Protein AF-A0A839IL91-F1 (afdb_monomer_lite)

InterPro domains:
  IPR001818 Peptidase M10, metallopeptidase [PF00413] (213-307)
  IPR006026 Peptidase, metallopeptidase [SM00235] (176-337)
  IPR011049 Serralysin-like metalloprotease, C-terminal [G3DSA:2.150.10.10] (444-531)
  IPR011049 Serralysin-like metalloprotease, C-terminal [SSF51120] (369-540)
  IPR024079 Metallopeptidase, catalytic domain superfamily [G3DSA:3.40.390.10] (124-367)

Foldseek 3Di:
DDEEEDEDAADEDEDEAHAYEYEDDPVRHAQLGEYEYDYPHDAYEYEYAAQWKFAKKKAELQKIWTQTPSRYIYIYGRQQSYWYFFAFDVVVPGGGDIDGSQRCQCQAFVDGHDPGDMDMTWMWGTHNNRHIDTDGPPPPPPPCPVPQVVLQQVLFDDDFFFDDAFAPPPQFQWFQVFADDDQEFEEEWDQDDDPLCPVVPFAAWHGFAPLCVVLLVVQQVLLVLWFSHHYHYDHDDTQEYETETADDDPDQWAAADRDPDRHLYIYGHNVDRDNVCCPQLHPSSLVSSLRNLRSRRTAAQPDDDTHDDPVQQEQQAFSSHPHYQQQWDWDWDDDPPDIDIDIDGRNHFRYGHQSSSSNSCNRGNTDLPNQSEEEEAEDEPPPGQADEDDHRGYAYEDEAAAAPEEWEEEQDAPDFIFGNFAALVRVLVVVCVVVVPDDVVVSVVSSVVSVVCVVVSNHDRRGRRYHYHHRDGHAEYEHYQEQYEYEHAAHEHEYHDAHHAYEYEDEHTREYEYEPHDDAYEYEYAAAPVQWDWDQDPVRWIWIDGDGHIYIYHNHQWYHYPVDIDGRD

Radius of gyration: 38.66 Å; chains: 1; bounding box: 65×59×124 Å

Secondary structure (DSSP, 8-state):
----EEE--SEEE---SS--EEEE-TTTSPTT-EEEE---SSS-EEEE-TT-EEEEEEEETTEEEEEETTS-EEEEESTTT-EEEES-BTTTTB--EEE-HHHHHHHHHS-PPPSSSEEEE-EEEE-TTS-EEEEPPP-SS---TTTHHHHHHTT-----S--S---TTSSSS-B-S---SSSEEEEEE-SS--GGGGGT---S-BPPPHHHHHHHHHHHHHHHHHBS-EEEE-SS--SEEEEEE---TT--EEE--S-STTTT-EEEETT--STTTTSTTSHHHHHHHHHHHHHTTBPPTTSSSS---TTT-STTT-TT-S--SS-EEEEEEEETTEEEEEEEE----SS--HHHHHHHHHHH-B-TTTT-S--EE---TTS-S-EEE---SS--EEE-TT--SEEEEE-STT-EEEEEE--HHHHHHHHHHHTT---HHHHHHHHHHHHHHHTTT-B--STT-EEE-TT----EEE--SS--EEE--SSPPEEE--EES-EEE--S-SEEEEE--EE--EEE-SS-GGGEEEEE-TTS-EEEEESS-EEEEES--EEE-SS-EEE--

pLDDT: mean 92.35, std 8.75, range [37.56, 98.88]

Sequence (569 aa):
MSNETYIVQRGIAGRGDGNDVYVLSAHLIDSNASIMITDTLGSNSIQLIGGLSITSSKIASNTLLLELSNGASVTVLDAESMNYIIGGDPVIGLHGVDKTFSTFTNDILGQTVPVSGLVNGGAAEINSNGTAVVTPPEDTDSHESSDFLVQAQAKSNTNSGTGTVPVTGDSPALESGDYWSGSTITYSYNTTEPADYASQNLSGFIAFPDAAKTPVVEAFNDIETFTALTFNPVSVDGDIEFNAVEQSGSTDGFAFYPGSGIGGDVFLNNDYTTTEQYAAGGSPYFTLIHEVGHAMGLKHSFEDGATLPADEENTSHSVMSYTNVYDSSIEFTLVGNSINSQQVRDHNTTGYSLYDVMALQAAYGVNSTHNNTDTTYTVKFGTTVQEVLWDAGGTDLIDASQATGVCTVDLREQTFSSIDVKDAATQAAEKITEMGITSQTFIDFINQQYTNIDNQNELYTGEMNLAISKGVIIENVTTGSGNDRVQDNSVDNTINTGAGNDTILLTEGGFDTVDGGTGTDTVQLNIASSAAQVEKQNDGSYVVLADNFAAQLTGVENLQFTDTTTTLV

Structure (mmCIF, N/CA/C/O backbone):
data_AF-A0A839IL91-F1
#
_entry.id   AF-A0A839IL91-F1
#
loop_
_atom_site.group_PDB
_atom_site.id
_atom_site.type_symbol
_atom_site.label_atom_id
_atom_site.label_alt_id
_atom_site.label_comp_id
_atom_site.label_asym_id
_atom_site.label_entity_id
_atom_site.label_seq_id
_atom_site.pdbx_PDB_ins_code
_atom_site.Cartn_x
_atom_site.Cartn_y
_atom_site.Cartn_z
_atom_site.occupancy
_atom_site.B_iso_or_equiv
_atom_site.auth_seq_id
_atom_site.auth_comp_id
_atom_site.auth_asym_id
_atom_site.auth_atom_id
_atom_site.pdbx_PDB_model_num
ATOM 1 N N . MET A 1 1 ? -31.544 9.179 79.254 1.00 58.81 1 MET A N 1
ATOM 2 C CA . MET A 1 1 ? -31.312 8.221 78.164 1.00 58.81 1 MET A CA 1
ATOM 3 C C . MET A 1 1 ? -30.509 7.096 78.772 1.00 58.81 1 MET A C 1
ATOM 5 O O . MET A 1 1 ? -29.484 7.376 79.389 1.00 58.81 1 MET A O 1
ATOM 9 N N . SER A 1 2 ? -31.073 5.897 78.802 1.00 78.44 2 SER A N 1
ATOM 10 C CA . SER A 1 2 ? -30.412 4.708 79.336 1.00 78.44 2 SER A CA 1
ATOM 11 C C . SER A 1 2 ? -29.833 3.953 78.158 1.00 78.44 2 SER A C 1
ATOM 13 O O . SER A 1 2 ? -30.591 3.608 77.268 1.00 78.44 2 SER A O 1
ATOM 15 N N . ASN A 1 3 ? -28.525 3.714 78.163 1.00 87.38 3 ASN A N 1
ATOM 16 C CA . ASN A 1 3 ? -27.906 2.813 77.199 1.00 87.38 3 ASN A CA 1
ATOM 17 C C . ASN A 1 3 ? -28.288 1.380 77.572 1.00 87.38 3 ASN A C 1
ATOM 19 O O . ASN A 1 3 ? -28.121 0.982 78.732 1.00 87.38 3 ASN A O 1
ATOM 23 N N . GLU A 1 4 ? -28.778 0.617 76.610 1.00 87.81 4 GLU A N 1
ATOM 24 C CA . GLU A 1 4 ? -29.255 -0.744 76.794 1.00 87.81 4 GLU A CA 1
ATOM 25 C C . GLU A 1 4 ? -28.453 -1.730 75.937 1.00 87.81 4 GLU A C 1
ATOM 27 O O . GLU A 1 4 ? -28.099 -1.476 74.789 1.00 87.81 4 GLU A O 1
ATOM 32 N N . THR A 1 5 ? -28.178 -2.909 76.493 1.00 89.69 5 THR A N 1
ATOM 33 C CA . THR A 1 5 ? -27.700 -4.057 75.716 1.00 89.69 5 THR A CA 1
ATOM 34 C C . THR A 1 5 ? -28.860 -5.021 75.555 1.00 89.69 5 THR A C 1
ATOM 36 O O . THR A 1 5 ? -29.368 -5.566 76.538 1.00 89.69 5 THR A O 1
ATOM 39 N N . TYR A 1 6 ? -29.292 -5.230 74.317 1.00 91.75 6 TYR A N 1
ATOM 40 C CA . TYR A 1 6 ? -30.430 -6.069 73.992 1.00 91.75 6 TYR A CA 1
ATOM 41 C C . TYR A 1 6 ? -29.996 -7.315 73.224 1.00 91.75 6 TYR A C 1
ATOM 43 O O . TYR A 1 6 ? -29.457 -7.240 72.124 1.00 91.75 6 TYR A O 1
ATOM 51 N N . ILE A 1 7 ? -30.269 -8.482 73.805 1.00 91.69 7 ILE A N 1
ATOM 52 C CA . ILE A 1 7 ? -30.075 -9.772 73.142 1.00 91.69 7 ILE A CA 1
ATOM 53 C C . ILE A 1 7 ? -31.253 -10.003 72.198 1.00 91.69 7 ILE A C 1
ATOM 55 O O . ILE A 1 7 ? -32.396 -10.142 72.642 1.00 91.69 7 ILE A O 1
ATOM 59 N N . VAL A 1 8 ? -30.972 -10.051 70.900 1.00 93.31 8 VAL A N 1
ATOM 60 C CA . VAL A 1 8 ? -31.997 -10.186 69.866 1.00 93.31 8 VAL A CA 1
ATOM 61 C C . VAL A 1 8 ? -32.328 -11.661 69.653 1.00 93.31 8 VAL A C 1
ATOM 63 O O . VAL A 1 8 ? -31.434 -12.486 69.478 1.00 93.31 8 VAL A O 1
ATOM 66 N N . GLN A 1 9 ? -33.622 -11.991 69.660 1.00 90.88 9 GLN A N 1
ATOM 67 C CA . GLN A 1 9 ? -34.099 -13.370 69.473 1.00 90.88 9 GLN A CA 1
ATOM 68 C C . GLN A 1 9 ? -35.023 -13.518 68.256 1.00 90.88 9 GLN A C 1
ATOM 70 O O . GLN A 1 9 ? -34.870 -14.460 67.483 1.00 90.88 9 GLN A O 1
ATOM 75 N N . ARG A 1 10 ? -35.976 -12.584 68.085 1.00 90.44 10 ARG A N 1
ATOM 76 C CA . ARG A 1 10 ? -36.969 -12.537 66.994 1.00 90.44 10 ARG A CA 1
ATOM 77 C C . ARG A 1 10 ? -37.686 -11.178 66.945 1.00 90.44 10 ARG A C 1
ATOM 79 O O . ARG A 1 10 ? -37.731 -10.485 67.960 1.00 90.44 10 ARG A O 1
ATOM 86 N N . GLY A 1 11 ? -38.350 -10.860 65.832 1.00 90.19 11 GLY A N 1
ATOM 87 C CA . GLY A 1 11 ? -39.275 -9.724 65.724 1.00 90.19 11 GLY A CA 1
ATOM 88 C C . GLY A 1 11 ? -38.593 -8.361 65.568 1.00 90.19 11 GLY A C 1
ATOM 89 O O . GLY A 1 11 ? -37.453 -8.269 65.124 1.00 90.19 11 GLY A O 1
ATOM 90 N N . ILE A 1 12 ? -39.309 -7.287 65.902 1.00 88.88 12 ILE A N 1
ATOM 91 C CA . ILE A 1 12 ? -38.797 -5.916 65.772 1.00 88.88 12 ILE A CA 1
ATOM 92 C C . ILE A 1 12 ? -38.015 -5.536 67.035 1.00 88.88 12 ILE A C 1
ATOM 94 O O . ILE A 1 12 ? -38.536 -5.664 68.145 1.00 88.88 12 ILE A O 1
ATOM 98 N N . ALA A 1 13 ? -36.789 -5.049 66.863 1.00 85.75 13 ALA A N 1
ATOM 99 C CA . ALA A 1 13 ? -35.908 -4.583 67.924 1.00 85.75 13 ALA A CA 1
ATOM 100 C C . ALA A 1 13 ? -35.617 -3.081 67.750 1.00 85.75 13 ALA A C 1
ATOM 102 O O . ALA A 1 13 ? -35.048 -2.654 66.748 1.00 85.75 13 ALA A O 1
ATOM 103 N N . GLY A 1 14 ? -36.019 -2.289 68.743 1.00 85.69 14 GLY A N 1
ATOM 104 C CA . GLY A 1 14 ? -35.749 -0.854 68.839 1.00 85.69 14 GLY A CA 1
ATOM 105 C C . GLY A 1 14 ? -35.933 -0.393 70.284 1.00 85.69 14 GLY A C 1
ATOM 106 O O . GLY A 1 14 ? -36.920 -0.781 70.921 1.00 85.69 14 GLY A O 1
ATOM 107 N N . ARG A 1 15 ? -34.979 0.368 70.821 1.00 86.31 15 ARG A N 1
ATOM 108 C CA . ARG A 1 15 ? -34.931 0.836 72.216 1.00 86.31 15 ARG A CA 1
ATOM 109 C C . ARG A 1 15 ? -35.041 2.357 72.337 1.00 86.31 15 ARG A C 1
ATOM 111 O O . ARG A 1 15 ? -35.474 2.834 73.386 1.00 86.31 15 ARG A O 1
ATOM 118 N N . GLY A 1 16 ? -34.911 3.079 71.226 1.00 81.75 16 GLY A N 1
ATOM 119 C CA . GLY A 1 16 ? -35.271 4.489 71.124 1.00 81.75 16 GLY A CA 1
ATOM 120 C C . GLY A 1 16 ? -34.119 5.384 71.567 1.00 81.75 16 GLY A C 1
ATOM 121 O O . GLY A 1 16 ? -33.003 5.220 71.109 1.00 81.75 16 GLY A O 1
ATOM 122 N N . ASP A 1 17 ? -34.375 6.377 72.423 1.00 80.44 17 ASP A N 1
ATOM 123 C CA . ASP A 1 17 ? -33.330 7.323 72.838 1.00 80.44 17 ASP A CA 1
ATOM 124 C C . ASP A 1 17 ? -32.248 6.653 73.720 1.00 80.44 17 ASP A C 1
ATOM 126 O O . ASP A 1 17 ? -32.442 6.468 74.929 1.00 80.44 17 ASP A O 1
ATOM 130 N N . GLY A 1 18 ? -31.063 6.406 73.167 1.00 85.75 18 GLY A N 1
ATOM 131 C CA . GLY A 1 18 ? -29.935 5.798 73.878 1.00 85.75 18 GLY A CA 1
ATOM 132 C C . GLY A 1 18 ? -28.777 5.474 72.938 1.00 85.75 18 GLY A C 1
ATOM 133 O O . GLY A 1 18 ? -28.883 5.674 71.738 1.00 85.75 18 GLY A O 1
ATOM 134 N N . ASN A 1 19 ? -27.641 5.024 73.478 1.00 91.12 19 ASN A N 1
ATOM 135 C CA . ASN A 1 19 ? -26.618 4.355 72.668 1.00 91.12 19 ASN A CA 1
ATOM 136 C C . ASN A 1 19 ? -26.707 2.862 72.970 1.00 91.12 19 ASN A C 1
ATOM 138 O O . ASN A 1 19 ? -26.134 2.397 73.962 1.00 91.12 19 ASN A O 1
ATOM 142 N N . ASP A 1 20 ? -27.457 2.145 72.145 1.00 93.69 20 ASP A N 1
ATOM 143 C CA . ASP A 1 20 ? -27.873 0.778 72.422 1.00 93.69 20 ASP A CA 1
ATOM 144 C C . ASP A 1 20 ? -27.053 -0.248 71.634 1.00 93.69 20 ASP A C 1
ATOM 146 O O . ASP A 1 20 ? -26.555 0.019 70.540 1.00 93.69 20 ASP A O 1
ATOM 150 N N . VAL A 1 21 ? -26.896 -1.447 72.203 1.00 93.69 21 VAL A N 1
ATOM 151 C CA . VAL A 1 21 ? -26.153 -2.560 71.592 1.00 93.69 21 VAL A CA 1
ATOM 152 C C . VAL A 1 21 ? -27.083 -3.743 71.349 1.00 93.69 21 VAL A C 1
ATOM 154 O O . VAL A 1 21 ? -27.578 -4.362 72.292 1.00 93.69 21 VAL A O 1
ATOM 157 N N . TYR A 1 22 ? -27.271 -4.097 70.083 1.00 95.56 22 TYR A N 1
ATOM 158 C CA . TYR A 1 22 ? -28.072 -5.227 69.622 1.00 95.56 22 TYR A CA 1
ATOM 159 C C . TYR A 1 22 ? -27.182 -6.452 69.419 1.00 95.56 22 TYR A C 1
ATOM 161 O O . TYR A 1 22 ? -26.382 -6.501 68.489 1.00 95.56 22 TYR A O 1
ATOM 169 N N . VAL A 1 23 ? -27.307 -7.449 70.291 1.00 95.19 23 VAL A N 1
ATOM 170 C CA . VAL A 1 23 ? -26.440 -8.634 70.291 1.00 95.19 23 VAL A CA 1
ATOM 171 C C . VAL A 1 23 ? -27.081 -9.766 69.489 1.00 95.19 23 VAL A C 1
ATOM 173 O O . VAL A 1 23 ? -28.145 -10.272 69.858 1.00 95.19 23 VAL A O 1
ATOM 176 N N . LEU A 1 24 ? -26.398 -10.191 68.425 1.00 96.19 24 LEU A N 1
ATOM 177 C CA . LEU A 1 24 ? -26.739 -11.325 67.569 1.00 96.19 24 LEU A CA 1
ATOM 178 C C . LEU A 1 24 ? -25.864 -12.532 67.934 1.00 96.19 24 LEU A C 1
ATOM 180 O O . LEU A 1 24 ? -24.640 -12.492 67.812 1.00 96.19 24 LEU A O 1
ATOM 184 N N . SER A 1 25 ? -26.490 -13.625 68.374 1.00 93.88 25 SER A N 1
ATOM 185 C CA . SER A 1 25 ? -25.800 -14.864 68.755 1.00 93.88 25 SER A CA 1
ATOM 186 C C . SER A 1 25 ? -26.519 -16.085 68.196 1.00 93.88 25 SER A C 1
ATOM 188 O O . SER A 1 25 ? -27.728 -16.231 68.380 1.00 93.88 25 SER A O 1
ATOM 190 N N . ALA A 1 26 ? -25.763 -17.002 67.582 1.00 90.00 26 ALA A N 1
ATOM 191 C CA . ALA A 1 26 ? -26.295 -18.231 66.986 1.00 90.00 26 ALA A CA 1
ATOM 192 C C . ALA A 1 26 ? -27.075 -19.109 67.980 1.00 90.00 26 ALA A C 1
ATOM 194 O O . ALA A 1 26 ? -27.959 -19.860 67.582 1.00 90.00 26 ALA A O 1
ATOM 195 N N . HIS A 1 27 ? -26.763 -19.006 69.276 1.00 88.50 27 HIS A N 1
ATOM 196 C CA . HIS A 1 27 ? -27.404 -19.796 70.328 1.00 88.50 27 HIS A CA 1
ATOM 197 C C . HIS A 1 27 ? -28.702 -19.175 70.860 1.00 88.50 27 HIS A C 1
ATOM 199 O O . HIS A 1 27 ? -29.450 -19.849 71.565 1.00 88.50 27 HIS A O 1
ATOM 205 N N . LEU A 1 28 ? -28.937 -17.886 70.593 1.00 92.00 28 LEU A N 1
ATOM 206 C CA . LEU A 1 28 ? -30.028 -17.113 71.198 1.00 92.00 28 LEU A CA 1
ATOM 207 C C . LEU A 1 28 ? -31.060 -16.639 70.173 1.00 92.00 28 LEU A C 1
ATOM 209 O O . LEU A 1 28 ? -32.203 -16.395 70.557 1.00 92.00 28 LEU A O 1
ATOM 213 N N . ILE A 1 29 ? -30.673 -16.537 68.899 1.00 96.06 29 ILE A N 1
ATOM 214 C CA . ILE A 1 29 ? -31.591 -16.268 67.792 1.00 96.06 29 ILE A CA 1
ATOM 215 C C . ILE A 1 29 ? -32.408 -17.524 67.497 1.00 96.06 29 ILE A C 1
ATOM 217 O O . ILE A 1 29 ? -31.862 -18.612 67.300 1.00 96.06 29 ILE A O 1
ATOM 221 N N . ASP A 1 30 ? -33.725 -17.360 67.427 1.00 94.12 30 ASP A N 1
ATOM 222 C CA . ASP A 1 30 ? -34.628 -18.454 67.099 1.00 94.12 30 ASP A CA 1
ATOM 223 C C . ASP A 1 30 ? -34.506 -18.861 65.626 1.00 94.12 30 ASP A C 1
ATOM 225 O O . ASP A 1 30 ? -34.417 -18.015 64.736 1.00 94.12 30 ASP A O 1
ATOM 229 N N . SER A 1 31 ? -34.539 -20.167 65.352 1.00 92.69 31 SER A N 1
ATOM 230 C CA . SER A 1 31 ? -34.470 -20.682 63.981 1.00 92.69 31 SER A CA 1
ATOM 231 C C . SER A 1 31 ? -35.615 -20.140 63.121 1.00 92.69 31 SER A C 1
ATOM 233 O O . SER A 1 31 ? -36.773 -20.153 63.547 1.00 92.69 31 SER A O 1
ATOM 235 N N . ASN A 1 32 ? -35.303 -19.723 61.893 1.00 92.31 32 ASN A N 1
ATOM 236 C CA . ASN A 1 32 ? -36.247 -19.115 60.943 1.00 92.31 32 ASN A CA 1
ATOM 237 C C . ASN A 1 32 ? -36.939 -17.829 61.436 1.00 92.31 32 ASN A C 1
ATOM 239 O O . ASN A 1 32 ? -38.005 -17.465 60.934 1.00 92.31 32 ASN A O 1
ATOM 243 N N . ALA A 1 33 ? -36.387 -17.144 62.442 1.00 94.12 33 ALA A N 1
ATOM 244 C CA . ALA A 1 33 ? -36.930 -15.868 62.888 1.00 94.12 33 ALA A CA 1
ATOM 245 C C . ALA A 1 33 ? -36.736 -14.777 61.830 1.00 94.12 33 ALA A C 1
ATOM 247 O O . ALA A 1 33 ? -35.675 -14.672 61.229 1.00 94.12 33 ALA A O 1
ATOM 248 N N . SER A 1 34 ? -37.736 -13.913 61.669 1.00 94.44 34 SER A N 1
ATOM 249 C CA . SER A 1 34 ? -37.565 -12.636 60.978 1.00 94.44 34 SER A CA 1
ATOM 250 C C . SER A 1 34 ? -37.345 -11.547 62.022 1.00 94.44 34 SER A C 1
ATOM 252 O O . SER A 1 34 ? -38.156 -11.381 62.943 1.00 94.44 34 SER A O 1
ATOM 254 N N . ILE A 1 35 ? -36.215 -10.859 61.915 1.00 96.94 35 ILE A N 1
ATOM 255 C CA . ILE A 1 35 ? -35.757 -9.813 62.822 1.00 96.94 35 ILE A CA 1
ATOM 256 C C . ILE A 1 35 ? -35.642 -8.510 62.038 1.00 96.94 35 ILE A C 1
ATOM 258 O O . ILE A 1 35 ? -35.080 -8.485 60.946 1.00 96.94 35 ILE A O 1
ATOM 262 N N . MET A 1 36 ? -36.129 -7.416 62.617 1.00 95.00 36 MET A N 1
ATOM 263 C CA . MET A 1 36 ? -35.946 -6.076 62.065 1.00 95.00 36 MET A CA 1
ATOM 264 C C . MET A 1 36 ? -35.423 -5.137 63.147 1.00 95.00 36 MET A C 1
ATOM 266 O O . MET A 1 36 ? -36.104 -4.911 64.144 1.00 95.00 36 MET A O 1
ATOM 270 N N . ILE A 1 37 ? -34.225 -4.592 62.958 1.00 95.31 37 ILE A N 1
ATOM 271 C CA . ILE A 1 37 ? -33.638 -3.577 63.834 1.00 95.31 37 ILE A CA 1
ATOM 272 C C . ILE A 1 37 ? -33.992 -2.208 63.250 1.00 95.31 37 ILE A C 1
ATOM 274 O O . ILE A 1 37 ? -33.662 -1.925 62.099 1.00 95.31 37 ILE A O 1
ATOM 278 N N . THR A 1 38 ? -34.707 -1.387 64.021 1.00 91.44 38 THR A N 1
ATOM 279 C CA . THR A 1 38 ? -35.296 -0.117 63.546 1.00 91.44 38 THR A CA 1
ATOM 280 C C . THR A 1 38 ? -34.840 1.099 64.350 1.00 91.44 38 THR A C 1
ATOM 282 O O . THR A 1 38 ? -35.536 2.112 64.364 1.00 91.44 38 THR A O 1
ATOM 285 N N . ASP A 1 39 ? -33.744 0.988 65.099 1.00 88.69 39 ASP A N 1
ATOM 286 C CA . ASP A 1 39 ? -33.347 2.018 66.056 1.00 88.69 39 ASP A CA 1
ATOM 287 C C . ASP A 1 39 ? -32.480 3.118 65.444 1.00 88.69 39 ASP A C 1
ATOM 289 O O . ASP A 1 39 ? -31.259 3.009 65.377 1.00 88.69 39 ASP A O 1
ATOM 293 N N . THR A 1 40 ? -33.124 4.192 65.005 1.00 82.94 40 THR A N 1
ATOM 294 C CA . THR A 1 40 ? -32.467 5.296 64.295 1.00 82.94 40 THR A CA 1
ATOM 295 C C . THR A 1 40 ? -32.115 6.480 65.204 1.00 82.94 40 THR A C 1
ATOM 297 O O . THR A 1 40 ? -31.809 7.562 64.702 1.00 82.94 40 THR A O 1
ATOM 300 N N . LEU A 1 41 ? -32.252 6.353 66.530 1.00 83.06 41 LEU A N 1
ATOM 301 C CA . LEU A 1 41 ? -31.985 7.440 67.478 1.00 83.06 41 LEU A CA 1
ATOM 302 C C . LEU A 1 41 ? -30.769 7.094 68.344 1.00 83.06 41 LEU A C 1
ATOM 304 O O . LEU A 1 41 ? -30.730 6.050 68.976 1.00 83.06 41 LEU A O 1
ATOM 308 N N . GLY A 1 42 ? -29.783 7.996 68.383 1.00 85.25 42 GLY A N 1
ATOM 309 C CA . GLY A 1 42 ? -28.532 7.798 69.125 1.00 85.25 42 GLY A CA 1
ATOM 310 C C . GLY A 1 42 ? -27.435 7.073 68.335 1.00 85.25 42 GLY A C 1
ATOM 311 O O . GLY A 1 42 ? -27.516 6.940 67.117 1.00 85.25 42 GLY A O 1
ATOM 312 N N . SER A 1 43 ? -26.347 6.688 69.010 1.00 89.25 43 SER A N 1
ATOM 313 C CA . SER A 1 43 ? -25.207 5.980 68.402 1.00 89.25 43 SER A CA 1
ATOM 314 C C . SER A 1 43 ? -25.273 4.494 68.737 1.00 89.25 43 SER A C 1
ATOM 316 O O . SER A 1 43 ? -24.649 4.031 69.696 1.00 89.25 43 SER A O 1
ATOM 318 N N . ASN A 1 44 ? -26.050 3.765 67.943 1.00 94.38 44 ASN A N 1
ATOM 319 C CA . ASN A 1 44 ? -26.366 2.359 68.164 1.00 94.38 44 ASN A CA 1
ATOM 320 C C . ASN A 1 44 ? -25.324 1.425 67.533 1.00 94.38 44 ASN A C 1
ATOM 322 O O . ASN A 1 44 ? -24.598 1.792 66.605 1.00 94.38 44 ASN A O 1
ATOM 326 N N . SER A 1 45 ? -25.217 0.213 68.076 1.00 95.25 45 SER A N 1
ATOM 327 C CA . SER A 1 45 ? -24.277 -0.808 67.610 1.00 95.25 45 SER A CA 1
ATOM 328 C C . SER A 1 45 ? -24.942 -2.168 67.449 1.00 95.25 45 SER A C 1
ATOM 330 O O . SER A 1 45 ? -25.790 -2.558 68.250 1.00 95.25 45 SER A O 1
ATOM 332 N N . ILE A 1 46 ? -24.503 -2.937 66.459 1.00 96.81 46 ILE A N 1
ATOM 333 C CA . ILE A 1 46 ? -24.886 -4.337 66.271 1.00 96.81 46 ILE A CA 1
ATOM 334 C C . ILE A 1 46 ? -23.668 -5.200 66.563 1.00 96.81 46 ILE A C 1
ATOM 336 O O . ILE A 1 46 ? -22.659 -5.112 65.869 1.00 96.81 46 ILE A O 1
ATOM 340 N N . GLN A 1 47 ? -23.754 -6.047 67.586 1.00 96.31 47 GLN A N 1
ATOM 341 C CA . GLN A 1 47 ? -22.686 -6.970 67.944 1.00 96.31 47 GLN A CA 1
ATOM 342 C C . GLN A 1 47 ? -22.965 -8.368 67.396 1.00 96.31 47 GLN A C 1
ATOM 344 O O . GLN A 1 47 ? -23.961 -8.994 67.755 1.00 96.31 47 GLN A O 1
ATOM 349 N N . LEU A 1 48 ? -22.056 -8.881 66.570 1.00 97.25 48 LEU A N 1
ATOM 350 C CA . LEU A 1 48 ? -22.095 -10.235 66.028 1.00 97.25 48 LEU A CA 1
ATOM 351 C C . LEU A 1 48 ? -21.151 -11.122 66.844 1.00 97.25 48 LEU A C 1
ATOM 353 O O . LEU A 1 48 ? -19.933 -10.953 66.799 1.00 97.25 48 LEU A O 1
ATOM 357 N N . ILE A 1 49 ? -21.708 -12.065 67.603 1.00 95.50 49 ILE A N 1
ATOM 358 C CA . ILE A 1 49 ? -20.934 -12.935 68.500 1.00 95.50 49 ILE A CA 1
ATOM 359 C C . ILE A 1 49 ? -20.218 -14.042 67.719 1.00 95.50 49 ILE A C 1
ATOM 361 O O . ILE A 1 49 ? -20.741 -14.572 66.739 1.00 95.50 49 ILE A O 1
ATOM 365 N N . GLY A 1 50 ? -19.028 -14.430 68.191 1.00 93.31 50 GLY A N 1
ATOM 366 C CA . GLY A 1 50 ? -18.270 -15.548 67.626 1.00 93.31 50 GLY A CA 1
ATOM 367 C C . GLY A 1 50 ? -19.094 -16.841 67.537 1.00 93.31 50 GLY A C 1
ATOM 368 O O . GLY A 1 50 ? -19.801 -17.207 68.476 1.00 93.31 50 GLY A O 1
ATOM 369 N N . GLY A 1 51 ? -19.000 -17.532 66.403 1.00 91.94 51 GLY A N 1
ATOM 370 C CA . GLY A 1 51 ? -19.815 -18.697 66.051 1.00 91.94 51 GLY A CA 1
ATOM 371 C C . GLY A 1 51 ? -21.123 -18.359 65.328 1.00 91.94 51 GLY A C 1
ATOM 372 O O . GLY A 1 51 ? -21.849 -19.273 64.944 1.00 91.94 51 GLY A O 1
ATOM 373 N N . LEU A 1 52 ? -21.447 -17.076 65.126 1.00 96.12 52 LEU A N 1
ATOM 374 C CA . LEU A 1 52 ? -22.525 -16.666 64.228 1.00 96.12 52 LEU A CA 1
ATOM 375 C C . LEU A 1 52 ? -22.096 -16.886 62.771 1.00 96.12 52 LEU A C 1
ATOM 377 O O . LEU A 1 52 ? -21.037 -16.417 62.364 1.00 96.12 52 LEU A O 1
ATOM 381 N N . SER A 1 53 ? -22.919 -17.592 61.997 1.00 96.19 53 SER A N 1
ATOM 382 C CA . SER A 1 53 ? -22.675 -17.857 60.575 1.00 96.19 53 SER A CA 1
ATOM 383 C C . SER A 1 53 ? -23.755 -17.181 59.730 1.00 96.19 53 SER A C 1
ATOM 385 O O . SER A 1 53 ? -24.944 -17.487 59.879 1.00 96.19 53 SER A O 1
ATOM 387 N N . ILE A 1 54 ? -23.314 -16.240 58.893 1.00 97.19 54 ILE A N 1
ATOM 388 C CA . ILE A 1 54 ? -24.080 -15.553 57.852 1.00 97.19 54 ILE A CA 1
ATOM 389 C C . ILE A 1 54 ? -23.951 -16.389 56.581 1.00 97.19 54 ILE A C 1
ATOM 391 O O . ILE A 1 54 ? -22.838 -16.639 56.126 1.00 97.19 54 ILE A O 1
ATOM 395 N N . THR A 1 55 ? -25.069 -16.814 56.002 1.00 94.81 55 THR A N 1
ATOM 396 C CA . THR A 1 55 ? -25.096 -17.618 54.771 1.00 94.81 55 THR A CA 1
ATOM 397 C C . THR A 1 55 ? -25.194 -16.770 53.512 1.00 94.81 55 THR A C 1
ATOM 399 O O . THR A 1 55 ? -24.724 -17.188 52.463 1.00 94.81 55 THR A O 1
ATOM 402 N N . SER A 1 56 ? -25.814 -15.596 53.599 1.00 92.81 56 SER A N 1
ATOM 403 C CA . SER A 1 56 ? -25.877 -14.619 52.510 1.00 92.81 56 SER A CA 1
ATOM 404 C C . SER A 1 56 ? -26.267 -13.254 53.058 1.00 92.81 56 SER A C 1
ATOM 406 O O . SER A 1 56 ? -26.874 -13.163 54.128 1.00 92.81 56 SER A O 1
ATOM 408 N N . SER A 1 57 ? -25.989 -12.189 52.314 1.00 95.00 57 SER A N 1
ATOM 409 C CA . SER A 1 57 ? -26.425 -10.846 52.690 1.00 95.00 57 SER A CA 1
ATOM 410 C C . SER A 1 57 ? -26.872 -10.020 51.490 1.00 95.00 57 SER A C 1
ATOM 412 O O . SER A 1 57 ? -26.545 -10.322 50.344 1.00 95.00 57 SER A O 1
ATOM 414 N N . LYS A 1 58 ? -27.654 -8.970 51.747 1.00 93.75 58 LYS A N 1
ATOM 415 C CA . LYS A 1 58 ? -28.008 -7.956 50.749 1.00 93.75 58 LYS A CA 1
ATOM 416 C C . LYS A 1 58 ? -27.739 -6.573 51.314 1.00 93.75 58 LYS A C 1
ATOM 418 O O . LYS A 1 58 ? -28.137 -6.282 52.442 1.00 93.75 58 LYS A O 1
ATOM 423 N N . ILE A 1 59 ? -27.073 -5.739 50.530 1.00 95.12 59 ILE A N 1
ATOM 424 C CA . ILE A 1 59 ? -26.543 -4.446 50.957 1.00 95.12 59 ILE A CA 1
ATOM 425 C C . ILE A 1 59 ? -27.126 -3.370 50.042 1.00 95.12 59 ILE A C 1
ATOM 427 O O . ILE A 1 59 ? -27.029 -3.456 48.820 1.00 95.12 59 ILE A O 1
ATOM 431 N N . ALA A 1 60 ? -27.737 -2.355 50.637 1.00 92.38 60 ALA A N 1
ATOM 432 C CA . ALA A 1 60 ? -28.107 -1.103 49.986 1.00 92.38 60 ALA A CA 1
ATOM 433 C C . ALA A 1 60 ? -27.398 0.057 50.700 1.00 92.38 60 ALA A C 1
ATOM 435 O O . ALA A 1 60 ? -26.820 -0.139 51.770 1.00 92.38 60 ALA A O 1
ATOM 436 N N . SER A 1 61 ? -27.479 1.270 50.148 1.00 91.25 61 SER A N 1
ATOM 437 C CA . SER A 1 61 ? -26.791 2.448 50.699 1.00 91.25 61 SER A CA 1
ATOM 438 C C . SER A 1 61 ? -27.071 2.693 52.187 1.00 91.25 61 SER A C 1
ATOM 440 O O . SER A 1 61 ? -26.166 3.083 52.913 1.00 91.25 61 SER A O 1
ATOM 442 N N . ASN A 1 62 ? -28.295 2.409 52.653 1.00 92.56 62 ASN A N 1
ATOM 443 C CA . ASN A 1 62 ? -28.686 2.600 54.053 1.00 92.56 62 ASN A CA 1
ATOM 444 C C . ASN A 1 62 ? -29.564 1.461 54.622 1.00 92.56 62 ASN A C 1
ATOM 446 O O . ASN A 1 62 ? -30.421 1.655 55.488 1.00 92.56 62 ASN A O 1
ATOM 450 N N . THR A 1 63 ? -29.435 0.247 54.090 1.00 94.56 63 THR A N 1
ATOM 451 C CA . THR A 1 63 ? -30.182 -0.929 54.572 1.00 94.56 63 THR A CA 1
ATOM 452 C C . THR A 1 63 ? -29.347 -2.185 54.382 1.00 94.56 63 THR A C 1
ATOM 454 O O . THR A 1 63 ? -28.664 -2.335 53.371 1.00 94.56 63 THR A O 1
ATOM 457 N N . LEU A 1 64 ? -29.429 -3.100 55.345 1.00 97.19 64 LEU A N 1
ATOM 458 C CA . LEU A 1 64 ? -28.710 -4.369 55.332 1.00 97.19 64 LEU A CA 1
ATOM 459 C C . LEU A 1 64 ? -29.672 -5.518 55.638 1.00 97.19 64 LEU A C 1
ATOM 461 O O . LEU A 1 64 ? -30.469 -5.429 56.568 1.00 97.19 64 LEU A O 1
ATOM 465 N N . LEU A 1 65 ? -29.564 -6.613 54.892 1.00 96.94 65 LEU A N 1
ATOM 466 C CA . LEU A 1 65 ? -30.191 -7.894 55.208 1.00 96.94 65 LEU A CA 1
ATOM 467 C C . LEU A 1 65 ? -29.101 -8.946 55.412 1.00 96.94 65 LEU A C 1
ATOM 469 O O . LEU A 1 65 ? -28.250 -9.113 54.541 1.00 96.94 65 LEU A O 1
ATOM 473 N N . LEU A 1 66 ? -29.158 -9.677 56.522 1.00 97.38 66 LEU A N 1
ATOM 474 C CA . LEU A 1 66 ? -28.326 -10.849 56.791 1.00 97.38 66 LEU A CA 1
ATOM 475 C C . LEU A 1 66 ? -29.213 -12.087 56.890 1.00 97.38 66 LEU A C 1
ATOM 477 O O . LEU A 1 66 ? -30.166 -12.096 57.667 1.00 97.38 66 LEU A O 1
ATOM 481 N N . GLU A 1 67 ? -28.869 -13.136 56.157 1.00 96.81 67 GLU A N 1
ATOM 482 C CA . GLU A 1 67 ? -29.444 -14.470 56.321 1.00 96.81 67 GLU A CA 1
ATOM 483 C C . GLU A 1 67 ? -28.469 -15.325 57.128 1.00 96.81 67 GLU A C 1
ATOM 485 O O . GLU A 1 67 ? -27.265 -15.324 56.864 1.00 96.81 67 GLU A O 1
ATOM 490 N N . LEU A 1 68 ? -28.971 -16.028 58.139 1.00 96.56 68 LEU A N 1
ATOM 491 C CA . LEU A 1 68 ? -28.169 -16.805 59.079 1.00 96.56 68 LEU A CA 1
ATOM 492 C C . LEU A 1 68 ? -28.329 -18.309 58.838 1.00 96.56 68 LEU A C 1
ATOM 494 O O . LEU A 1 68 ? -29.381 -18.788 58.423 1.00 96.56 68 LEU A O 1
ATOM 498 N N . SER A 1 69 ? -27.311 -19.085 59.209 1.00 94.56 69 SER A N 1
ATOM 499 C CA . SER A 1 69 ? -27.286 -20.555 59.056 1.00 94.56 69 SER A CA 1
ATOM 500 C C . SER A 1 69 ? -28.429 -21.312 59.750 1.00 94.56 69 SER A C 1
ATOM 502 O O . SER A 1 69 ? -28.747 -22.436 59.365 1.00 94.56 69 SER A O 1
ATOM 504 N N . ASN A 1 70 ? -29.084 -20.712 60.749 1.00 91.94 70 ASN A N 1
ATOM 505 C CA . ASN A 1 70 ? -30.273 -21.272 61.404 1.00 91.94 70 ASN A CA 1
ATOM 506 C C . ASN A 1 70 ? -31.598 -20.898 60.696 1.00 91.94 70 ASN A C 1
ATOM 508 O O . ASN A 1 70 ? -32.676 -21.134 61.252 1.00 91.94 70 ASN A O 1
ATOM 512 N N . GLY A 1 71 ? -31.519 -20.292 59.508 1.00 92.88 71 GLY A N 1
ATOM 513 C CA . GLY A 1 71 ? -32.637 -19.836 58.682 1.00 92.88 71 GLY A CA 1
ATOM 514 C C . GLY A 1 71 ? -33.220 -18.477 59.074 1.00 92.88 71 GLY A C 1
ATOM 515 O O . GLY A 1 71 ? -34.205 -18.057 58.475 1.00 92.88 71 GLY A O 1
ATOM 516 N N . ALA A 1 72 ? -32.693 -17.811 60.107 1.00 96.12 72 ALA A N 1
ATOM 517 C CA . ALA A 1 72 ? -33.188 -16.501 60.520 1.00 96.12 72 ALA A CA 1
ATOM 518 C C . ALA A 1 72 ? -32.703 -15.382 59.585 1.00 96.12 72 ALA A C 1
ATOM 520 O O . ALA A 1 72 ? -31.551 -15.392 59.155 1.00 96.12 72 ALA A O 1
ATOM 521 N N . SER A 1 73 ? -33.558 -14.384 59.360 1.00 96.50 73 SER A N 1
ATOM 522 C CA . SER A 1 73 ? -33.255 -13.188 58.577 1.00 96.50 73 SER A CA 1
ATOM 523 C C . SER A 1 73 ? -33.227 -11.947 59.469 1.00 96.50 73 SER A C 1
ATOM 525 O O . SER A 1 73 ? -34.119 -11.734 60.293 1.00 96.50 73 SER A O 1
ATOM 527 N N . VAL A 1 74 ? -32.193 -11.117 59.333 1.00 97.62 74 VAL A N 1
ATOM 528 C CA . VAL A 1 74 ? -31.990 -9.888 60.112 1.00 97.62 74 VAL A CA 1
ATOM 529 C C . VAL A 1 74 ? -31.926 -8.705 59.161 1.00 97.62 74 VAL A C 1
ATOM 531 O O . VAL A 1 74 ? -30.951 -8.537 58.437 1.00 97.62 74 VAL A O 1
ATOM 534 N N . THR A 1 75 ? -32.964 -7.875 59.166 1.00 97.25 75 THR A N 1
ATOM 535 C CA . THR A 1 75 ? -32.980 -6.597 58.447 1.00 97.25 75 THR A CA 1
ATOM 536 C C . THR A 1 75 ? -32.575 -5.470 59.388 1.00 97.25 75 THR A C 1
ATOM 538 O O . THR A 1 75 ? -33.156 -5.319 60.461 1.00 97.25 75 THR A O 1
ATOM 541 N N . VAL A 1 76 ? -31.616 -4.652 58.978 1.00 96.69 76 VAL A N 1
ATOM 542 C CA . VAL A 1 76 ? -31.186 -3.443 59.681 1.00 96.69 76 VAL A CA 1
ATOM 543 C C . VAL A 1 76 ? -31.602 -2.244 58.846 1.00 96.69 76 VAL A C 1
ATOM 545 O O . VAL A 1 76 ? -31.162 -2.095 57.702 1.00 96.69 76 VAL A O 1
ATOM 548 N N . LEU A 1 77 ? -32.467 -1.410 59.412 1.00 92.88 77 LEU A N 1
ATOM 549 C CA . LEU A 1 77 ? -32.801 -0.111 58.841 1.00 92.88 77 LEU A CA 1
ATOM 550 C C . LEU A 1 77 ? -31.815 0.936 59.354 1.00 92.88 77 LEU A C 1
ATOM 552 O O . LEU A 1 77 ? -31.315 0.810 60.469 1.00 92.88 77 LEU A O 1
ATOM 556 N N . ASP A 1 78 ? -31.570 1.962 58.540 1.00 92.19 78 ASP A N 1
ATOM 557 C CA . ASP A 1 78 ? -30.573 2.999 58.827 1.00 92.19 78 ASP A CA 1
ATOM 558 C C . ASP A 1 78 ? -29.167 2.410 59.060 1.00 92.19 78 ASP A C 1
ATOM 560 O O . ASP A 1 78 ? -28.424 2.795 59.956 1.00 92.19 78 ASP A O 1
ATOM 564 N N . ALA A 1 79 ? -28.823 1.396 58.258 1.00 95.38 79 ALA A N 1
ATOM 565 C CA . ALA A 1 79 ? -27.619 0.590 58.433 1.00 95.38 79 ALA A CA 1
ATOM 566 C C . ALA A 1 79 ? -26.316 1.406 58.356 1.00 95.38 79 ALA A C 1
ATOM 568 O O . ALA A 1 79 ? -25.321 0.983 58.945 1.00 95.38 79 ALA A O 1
ATOM 569 N N . GLU A 1 80 ? -26.328 2.549 57.659 1.00 94.25 80 GLU A N 1
ATOM 570 C CA . GLU A 1 80 ? -25.196 3.472 57.515 1.00 94.25 80 GLU A CA 1
ATOM 571 C C . GLU A 1 80 ? -24.848 4.181 58.832 1.00 94.25 80 GLU A C 1
ATOM 573 O O . GLU A 1 80 ? -23.673 4.441 59.094 1.00 94.25 80 GLU A O 1
ATOM 578 N N . SER A 1 81 ? -25.846 4.466 59.677 1.00 91.44 81 SER A N 1
ATOM 579 C CA . SER A 1 81 ? -25.665 5.194 60.941 1.00 91.44 81 SER A CA 1
ATOM 580 C C . SER A 1 81 ? -25.244 4.296 62.116 1.00 91.44 81 SER A C 1
ATOM 582 O O . SER A 1 81 ? -24.868 4.795 63.180 1.00 91.44 81 SER A O 1
ATOM 584 N N . MET A 1 82 ? -25.265 2.973 61.918 1.00 94.44 82 MET A N 1
ATOM 585 C CA . MET A 1 82 ? -24.940 1.956 62.921 1.00 94.44 82 MET A CA 1
ATOM 586 C C . MET A 1 82 ? -23.438 1.642 62.973 1.00 94.44 82 MET A C 1
ATOM 588 O O . MET A 1 82 ? -22.756 1.580 61.948 1.00 94.44 82 MET A O 1
ATOM 592 N N . ASN A 1 83 ? -22.935 1.328 64.170 1.00 95.56 83 ASN A N 1
ATOM 593 C CA . ASN A 1 83 ? -21.638 0.664 64.335 1.00 95.56 83 ASN A CA 1
ATOM 594 C C . ASN A 1 83 ? -21.804 -0.862 64.367 1.00 95.56 83 ASN A C 1
ATOM 596 O O . ASN A 1 83 ? -22.827 -1.384 64.809 1.00 95.56 83 ASN A O 1
ATOM 600 N N . TYR A 1 84 ? -20.777 -1.594 63.950 1.00 97.50 84 TYR A N 1
ATOM 601 C CA . TYR A 1 84 ? -20.783 -3.056 63.908 1.00 97.50 84 TYR A CA 1
ATOM 602 C C . TYR A 1 84 ? -19.628 -3.598 64.743 1.00 97.50 84 TYR A C 1
ATOM 604 O O . TYR A 1 84 ? -18.468 -3.314 64.463 1.00 97.50 84 TYR A O 1
ATOM 612 N N . ILE A 1 85 ? -19.938 -4.392 65.763 1.00 97.19 85 ILE A N 1
ATOM 613 C CA . ILE A 1 85 ? -18.956 -4.976 66.681 1.00 97.19 85 ILE A CA 1
ATOM 614 C C . ILE A 1 85 ? -18.792 -6.451 66.324 1.00 97.19 85 ILE A C 1
ATOM 616 O O . ILE A 1 85 ? -19.727 -7.240 66.465 1.00 97.19 85 ILE A O 1
ATOM 620 N N . ILE A 1 86 ? -17.604 -6.844 65.870 1.00 97.38 86 ILE A N 1
ATOM 621 C CA . ILE A 1 86 ? -17.321 -8.223 65.454 1.00 97.38 86 ILE A CA 1
ATOM 622 C C . ILE A 1 86 ? -16.643 -8.980 66.591 1.00 97.38 86 ILE A C 1
ATOM 624 O O . ILE A 1 86 ? -15.631 -8.531 67.136 1.00 97.38 86 ILE A O 1
ATOM 628 N N . GLY A 1 87 ? -17.197 -10.138 66.947 1.00 93.31 87 GLY A N 1
ATOM 629 C CA . GLY A 1 87 ? -16.702 -10.984 68.025 1.00 93.31 87 GLY A CA 1
ATOM 630 C C . GLY A 1 87 ? -16.945 -10.393 69.417 1.00 93.31 87 GLY A C 1
ATOM 631 O O . GLY A 1 87 ? -17.940 -9.708 69.675 1.00 93.31 87 GLY A O 1
ATOM 632 N N . GLY A 1 88 ? -16.030 -10.690 70.342 1.00 89.94 88 GLY A N 1
ATOM 633 C CA . GLY A 1 88 ? -16.194 -10.355 71.755 1.00 89.94 88 GLY A CA 1
ATOM 634 C C . GLY A 1 88 ? -17.257 -11.208 72.457 1.00 89.94 88 GLY A C 1
ATOM 635 O O . GLY A 1 88 ? -17.862 -12.109 71.873 1.00 89.94 88 GLY A O 1
ATOM 636 N N . ASP A 1 89 ? -17.458 -10.930 73.742 1.00 84.50 89 ASP A N 1
ATOM 637 C CA . ASP A 1 89 ? -18.458 -11.578 74.586 1.00 84.50 89 ASP A CA 1
ATOM 638 C C . ASP A 1 89 ? -18.945 -10.590 75.669 1.00 84.50 89 ASP A C 1
ATOM 640 O O . ASP A 1 89 ? -18.216 -10.304 76.632 1.00 84.50 89 ASP A O 1
ATOM 644 N N . PRO A 1 90 ? -20.177 -10.062 75.542 1.00 82.19 90 PRO A N 1
ATOM 645 C CA . PRO A 1 90 ? -20.721 -9.086 76.479 1.00 82.19 90 PRO A CA 1
ATOM 646 C C . PRO A 1 90 ? -21.004 -9.676 77.870 1.00 82.19 90 PRO A C 1
ATOM 648 O O . PRO A 1 90 ? -21.100 -8.919 78.833 1.00 82.19 90 PRO A O 1
ATOM 651 N N . VAL A 1 91 ? -21.095 -11.005 78.022 1.00 80.62 91 VAL A N 1
ATOM 652 C CA . VAL A 1 91 ? -21.357 -11.661 79.319 1.00 80.62 91 VAL A CA 1
ATOM 653 C C . VAL A 1 91 ? -20.141 -11.573 80.241 1.00 80.62 91 VAL A C 1
ATOM 655 O O . VAL A 1 91 ? -20.290 -11.428 81.455 1.00 80.62 91 VAL A O 1
ATOM 658 N N . ILE A 1 92 ? -18.937 -11.631 79.670 1.00 82.44 92 ILE A N 1
ATOM 659 C CA . ILE A 1 92 ? -17.665 -11.536 80.405 1.00 82.44 92 ILE A CA 1
ATOM 660 C C . ILE A 1 92 ? -16.972 -10.176 80.232 1.00 82.44 92 ILE A C 1
ATOM 662 O O . ILE A 1 92 ? -15.865 -9.986 80.734 1.00 82.44 92 ILE A O 1
ATOM 666 N N . GLY A 1 93 ? -17.612 -9.228 79.539 1.00 81.81 93 GLY A N 1
ATOM 667 C CA . GLY A 1 93 ? -17.089 -7.879 79.311 1.00 81.81 93 GLY A CA 1
ATOM 668 C C . GLY A 1 93 ? -15.941 -7.805 78.299 1.00 81.81 93 GLY A C 1
ATOM 669 O O . GLY A 1 93 ? -15.166 -6.850 78.333 1.00 81.81 93 GLY A O 1
ATOM 670 N N . LEU A 1 94 ? -15.805 -8.799 77.416 1.00 86.50 94 LEU A N 1
ATOM 671 C CA . LEU A 1 94 ? -14.816 -8.778 76.341 1.00 86.50 94 LEU A CA 1
ATOM 672 C C . LEU A 1 94 ? -15.382 -8.000 75.147 1.00 86.50 94 LEU A C 1
ATOM 674 O O . LEU A 1 94 ? -16.329 -8.451 74.504 1.00 86.50 94 LEU A O 1
ATOM 678 N N . HIS A 1 95 ? -14.797 -6.843 74.841 1.00 87.38 95 HIS A N 1
ATOM 679 C CA . HIS A 1 95 ? -15.208 -6.040 73.690 1.00 87.38 95 HIS A CA 1
ATOM 680 C C . HIS A 1 95 ? -14.715 -6.654 72.372 1.00 87.38 95 HIS A C 1
ATOM 682 O O . HIS A 1 95 ? -13.611 -7.199 72.317 1.00 87.38 95 HIS A O 1
ATOM 688 N N . GLY A 1 96 ? -15.536 -6.568 71.325 1.00 92.44 96 GLY A N 1
ATOM 689 C CA . GLY A 1 96 ? -15.159 -6.975 69.971 1.00 92.44 96 GLY A CA 1
ATOM 690 C C . GLY A 1 96 ? -14.383 -5.889 69.219 1.00 92.44 96 GLY A C 1
ATOM 691 O O . GLY A 1 96 ? -13.899 -4.921 69.810 1.00 92.44 96 GLY A O 1
ATOM 692 N N . VAL A 1 97 ? -14.276 -6.056 67.902 1.00 94.69 97 VAL A N 1
ATOM 693 C CA . VAL A 1 97 ? -13.660 -5.079 66.990 1.00 94.69 97 VAL A CA 1
ATOM 694 C C . VAL A 1 97 ? -14.745 -4.209 66.364 1.00 94.69 97 VAL A C 1
ATOM 696 O O . VAL A 1 97 ? -15.634 -4.737 65.698 1.00 94.69 97 VAL A O 1
ATOM 699 N N . ASP A 1 98 ? -14.648 -2.893 66.555 1.00 95.56 98 ASP A N 1
ATOM 700 C CA . ASP A 1 98 ? -15.565 -1.916 65.962 1.00 95.56 98 ASP A CA 1
ATOM 701 C C . ASP A 1 98 ? -15.319 -1.733 64.460 1.00 95.56 98 ASP A C 1
ATOM 703 O O . ASP A 1 98 ? -14.181 -1.605 63.998 1.00 95.56 98 ASP A O 1
ATOM 707 N N . LYS A 1 99 ? -16.409 -1.668 63.700 1.00 95.00 99 LYS A N 1
ATOM 708 C CA . LYS A 1 99 ? -16.448 -1.387 62.266 1.00 95.00 99 LYS A CA 1
ATOM 709 C C . LYS A 1 99 ? -17.547 -0.371 61.962 1.00 95.00 99 LYS A C 1
ATOM 711 O O . LYS A 1 99 ? -18.607 -0.381 62.587 1.00 95.00 99 LYS A O 1
ATOM 716 N N . THR A 1 100 ? -17.298 0.490 60.980 1.00 95.50 100 THR A N 1
ATOM 717 C CA . THR A 1 100 ? -18.352 1.303 60.360 1.00 95.50 100 THR A CA 1
ATOM 718 C C . THR A 1 100 ? -19.157 0.421 59.410 1.00 95.50 100 THR A C 1
ATOM 720 O O . THR A 1 100 ? -18.727 -0.687 59.089 1.00 95.50 100 THR A O 1
ATOM 723 N N . PHE A 1 101 ? -20.293 0.897 58.898 1.00 95.62 101 PHE A N 1
ATOM 724 C CA . PHE A 1 101 ? -21.041 0.143 57.888 1.00 95.62 101 PHE A CA 1
ATOM 725 C C . PHE A 1 101 ? -20.184 -0.207 56.657 1.00 95.62 101 PHE A C 1
ATOM 727 O O . PHE A 1 101 ? -20.145 -1.355 56.216 1.00 95.62 101 PHE A O 1
ATOM 734 N N . SER A 1 102 ? -19.410 0.762 56.162 1.00 92.81 102 SER A N 1
ATOM 735 C CA . SER A 1 102 ? -18.500 0.573 55.028 1.00 92.81 102 SER A CA 1
ATOM 736 C C . SER A 1 102 ? -17.425 -0.484 55.308 1.00 92.81 102 SER A C 1
ATOM 738 O O . SER A 1 102 ? -17.270 -1.417 54.522 1.00 92.81 102 SER A O 1
ATOM 740 N N . THR A 1 103 ? -16.734 -0.422 56.453 1.00 93.06 103 THR A N 1
ATOM 741 C CA . THR A 1 103 ? -15.702 -1.427 56.766 1.00 93.06 103 THR A CA 1
ATOM 742 C C . THR A 1 103 ? -16.296 -2.779 57.148 1.00 93.06 103 THR A C 1
ATOM 744 O O . THR A 1 103 ? -15.682 -3.805 56.892 1.00 93.06 103 THR A O 1
ATOM 747 N N . PHE A 1 104 ? -17.504 -2.823 57.710 1.00 96.50 104 PHE A N 1
ATOM 748 C CA . PHE A 1 104 ? -18.226 -4.068 57.960 1.00 96.50 104 PHE A CA 1
ATOM 749 C C . PHE A 1 104 ? -18.589 -4.786 56.659 1.00 96.50 104 PHE A C 1
ATOM 751 O O . PHE A 1 104 ? -18.267 -5.961 56.501 1.00 96.50 104 PHE A O 1
ATOM 758 N N . THR A 1 105 ? -19.229 -4.084 55.722 1.00 94.94 105 THR A N 1
ATOM 759 C CA . THR A 1 105 ? -19.601 -4.667 54.423 1.00 94.94 105 THR A CA 1
ATOM 760 C C . THR A 1 105 ? -18.376 -5.167 53.661 1.00 94.94 105 THR A C 1
ATOM 762 O O . THR A 1 105 ? -18.399 -6.292 53.164 1.00 94.94 105 THR A O 1
ATOM 765 N N . ASN A 1 106 ? -17.277 -4.408 53.667 1.00 91.62 106 ASN A N 1
ATOM 766 C CA . ASN A 1 106 ? -16.047 -4.812 52.994 1.00 91.62 106 ASN A CA 1
ATOM 767 C C . ASN A 1 106 ? -15.385 -6.014 53.686 1.00 91.62 106 ASN A C 1
ATOM 769 O O . ASN A 1 106 ? -15.198 -7.062 53.072 1.00 91.62 106 ASN A O 1
ATOM 773 N N . ASP A 1 107 ? -15.106 -5.895 54.986 1.00 91.88 107 ASP A N 1
ATOM 774 C CA . ASP A 1 107 ? -14.276 -6.865 55.703 1.00 91.88 107 ASP A CA 1
ATOM 775 C C . ASP A 1 107 ? -15.020 -8.150 56.078 1.00 91.88 107 ASP A C 1
ATOM 777 O O . ASP A 1 107 ? -14.371 -9.154 56.357 1.00 91.88 107 ASP A O 1
ATOM 781 N N . ILE A 1 108 ? -16.354 -8.110 56.189 1.00 94.69 108 ILE A N 1
ATOM 782 C CA . ILE A 1 108 ? -17.171 -9.243 56.654 1.00 94.69 108 ILE A CA 1
ATOM 783 C C . ILE A 1 108 ? -18.063 -9.784 55.544 1.00 94.69 108 ILE A C 1
ATOM 785 O O . ILE A 1 108 ? -18.253 -10.991 55.476 1.00 94.69 108 ILE A O 1
ATOM 789 N N . LEU A 1 109 ? -18.601 -8.931 54.671 1.00 94.19 109 LEU A N 1
ATOM 790 C CA . LEU A 1 109 ? -19.507 -9.360 53.598 1.00 94.19 109 LEU A CA 1
ATOM 791 C C . LEU A 1 109 ? -18.830 -9.370 52.221 1.00 94.19 109 LEU A C 1
ATOM 793 O O . LEU A 1 109 ? -19.469 -9.741 51.239 1.00 94.19 109 LEU A O 1
ATOM 797 N N . GLY A 1 110 ? -17.554 -8.982 52.134 1.00 88.94 110 GLY A N 1
ATOM 798 C CA . GLY A 1 110 ? -16.779 -9.015 50.896 1.00 88.94 110 GLY A CA 1
ATOM 799 C C . GLY A 1 110 ? -17.289 -8.071 49.807 1.00 88.94 110 GLY A C 1
ATOM 800 O O . GLY A 1 110 ? -17.055 -8.352 48.638 1.00 88.94 110 GLY A O 1
ATOM 801 N N . GLN A 1 111 ? -18.008 -6.998 50.160 1.00 87.75 111 GLN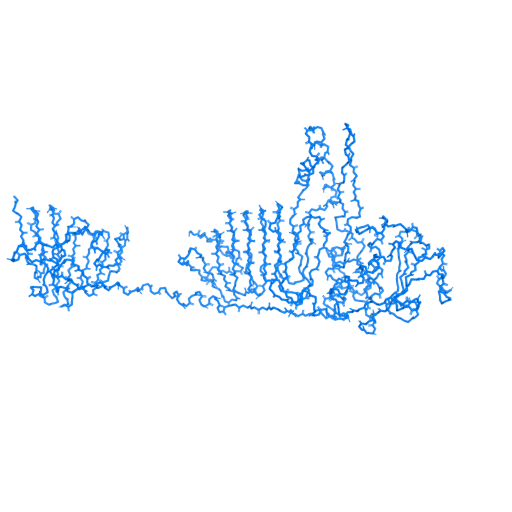 A N 1
ATOM 802 C CA . GLN A 1 111 ? -18.579 -6.049 49.195 1.00 87.75 111 GLN A CA 1
ATOM 803 C C . GLN A 1 111 ? -18.485 -4.596 49.657 1.00 87.75 111 GLN A C 1
ATOM 805 O O . GLN A 1 111 ? -18.459 -4.305 50.850 1.00 87.75 111 GLN A O 1
ATOM 810 N N . THR A 1 112 ? -18.472 -3.658 48.712 1.00 90.50 112 THR A N 1
ATOM 811 C CA . THR A 1 112 ? -18.589 -2.223 49.008 1.00 90.50 112 THR A CA 1
ATOM 812 C C . THR A 1 112 ? -20.057 -1.797 49.110 1.00 90.50 112 THR A C 1
ATOM 814 O O . THR A 1 112 ? -20.948 -2.398 48.511 1.00 90.50 112 THR A O 1
ATOM 817 N N . VAL A 1 113 ? -20.333 -0.746 49.891 1.00 87.31 113 VAL A N 1
ATOM 818 C CA . VAL A 1 113 ? -21.680 -0.157 49.972 1.00 87.31 113 VAL A CA 1
ATOM 819 C C . VAL A 1 113 ? -22.020 0.492 48.622 1.00 87.31 113 VAL A C 1
ATOM 821 O O . VAL A 1 113 ? -21.269 1.367 48.180 1.00 87.31 113 VAL A O 1
ATOM 824 N N . PRO A 1 114 ? -23.131 0.120 47.959 1.00 83.56 114 PRO A N 1
ATOM 825 C CA . PRO A 1 114 ? -23.482 0.689 46.665 1.00 83.56 114 PRO A CA 1
ATOM 826 C C . PRO A 1 114 ? -23.989 2.130 46.811 1.00 83.56 114 PRO A C 1
ATOM 828 O O . PRO A 1 114 ? -24.726 2.454 47.743 1.00 83.56 114 PRO A O 1
ATOM 831 N N . VAL A 1 115 ? -23.654 2.991 45.842 1.00 77.06 115 VAL A N 1
ATOM 832 C CA . VAL A 1 115 ? -24.142 4.387 45.793 1.00 77.06 115 VAL A CA 1
ATOM 833 C C . VAL A 1 115 ? -25.655 4.438 45.526 1.00 77.06 115 VAL A C 1
ATOM 835 O O . VAL A 1 115 ? -26.349 5.337 46.000 1.00 77.06 115 VAL A O 1
ATOM 838 N N . SER A 1 116 ? -26.191 3.455 44.795 1.00 76.62 116 SER A N 1
ATOM 839 C CA . SER A 1 116 ? -27.627 3.258 44.577 1.00 76.62 116 SER A CA 1
ATOM 840 C C . SER A 1 116 ? -27.938 1.782 44.305 1.00 76.62 116 SER A C 1
ATOM 842 O O . SER A 1 116 ? -27.056 1.038 43.884 1.00 76.62 116 SER A O 1
ATOM 844 N N . GLY A 1 117 ? -29.184 1.359 44.526 1.00 84.06 117 GLY A N 1
ATOM 845 C CA . GLY A 1 117 ? -29.603 -0.022 44.276 1.00 84.06 117 GLY A CA 1
ATOM 846 C C . GLY A 1 117 ? -29.241 -0.993 45.403 1.00 84.06 117 GLY A C 1
ATOM 847 O O . GLY A 1 117 ? -29.156 -0.611 46.571 1.00 84.06 117 GLY A O 1
ATOM 848 N N . LEU A 1 118 ? -29.108 -2.268 45.043 1.00 84.19 118 LEU A N 1
ATOM 849 C CA . LEU A 1 118 ? -28.943 -3.397 45.955 1.00 84.19 118 LEU A CA 1
ATOM 850 C C . LEU A 1 118 ? -27.850 -4.318 45.410 1.00 84.19 118 LEU A C 1
ATOM 852 O O . LEU A 1 118 ? -27.929 -4.711 44.250 1.00 84.19 118 LEU A O 1
ATOM 856 N N . VAL A 1 119 ? -26.886 -4.700 46.244 1.00 85.75 119 VAL A N 1
ATOM 857 C CA . VAL A 1 119 ? -25.851 -5.691 45.906 1.00 85.75 119 VAL A CA 1
ATOM 858 C C . VAL A 1 119 ? -25.951 -6.905 46.827 1.00 85.75 119 VAL A C 1
ATOM 860 O O . VAL A 1 119 ? -26.350 -6.784 47.990 1.00 85.75 119 VAL A O 1
ATOM 863 N N . ASN A 1 120 ? -25.610 -8.086 46.312 1.00 89.50 120 ASN A N 1
ATOM 864 C CA . ASN A 1 120 ? -25.515 -9.302 47.119 1.00 89.50 120 ASN A CA 1
ATOM 865 C C . ASN A 1 120 ? -24.143 -9.335 47.798 1.00 89.50 120 ASN A C 1
ATOM 867 O O . ASN A 1 120 ? -23.121 -9.256 47.121 1.00 89.50 120 ASN A O 1
ATOM 871 N N . GLY A 1 121 ? -24.126 -9.444 49.124 1.00 87.94 121 GLY A N 1
ATOM 872 C CA . GLY A 1 121 ? -22.918 -9.687 49.905 1.00 87.94 121 GLY A CA 1
ATOM 873 C C . GLY A 1 121 ? -22.726 -11.173 50.208 1.00 87.94 121 GLY A C 1
ATOM 874 O O . GLY A 1 121 ? -23.652 -11.982 50.102 1.00 87.94 121 GLY A O 1
ATOM 875 N N . GLY A 1 122 ? -21.506 -11.522 50.595 1.00 87.31 122 GLY A N 1
ATOM 876 C CA . GLY A 1 122 ? -21.057 -12.890 50.821 1.00 87.31 122 GLY A CA 1
ATOM 877 C C . GLY A 1 122 ? -21.521 -13.515 52.132 1.00 87.31 122 GLY A C 1
ATOM 878 O O . GLY A 1 122 ? -22.260 -12.918 52.925 1.00 87.31 122 GLY A O 1
ATOM 879 N N . ALA A 1 123 ? -21.061 -14.747 52.337 1.00 92.69 123 ALA A N 1
ATOM 880 C CA . ALA A 1 123 ? -21.210 -15.508 53.569 1.00 92.69 123 ALA A CA 1
ATOM 881 C C . ALA A 1 123 ? -20.025 -15.246 54.512 1.00 92.69 123 ALA A C 1
ATOM 883 O O . ALA A 1 123 ? -18.906 -14.969 54.074 1.00 92.69 123 ALA A O 1
ATOM 884 N N . ALA A 1 124 ? -20.248 -15.369 55.819 1.00 95.19 124 ALA A N 1
ATOM 885 C CA . ALA A 1 124 ? -19.200 -15.160 56.812 1.00 95.19 124 ALA A CA 1
ATOM 886 C C . ALA A 1 124 ? -19.419 -15.982 58.079 1.00 95.19 124 ALA A C 1
ATOM 888 O O . ALA A 1 124 ? -20.513 -15.994 58.646 1.00 95.19 124 ALA A O 1
ATOM 889 N N . GLU A 1 125 ? -18.352 -16.596 58.582 1.00 96.25 125 GLU A N 1
ATOM 890 C CA . GLU A 1 125 ? -18.318 -17.183 59.921 1.00 96.25 125 GLU A CA 1
ATOM 891 C C . GLU A 1 125 ? -17.564 -16.258 60.874 1.00 96.25 125 GLU A C 1
ATOM 893 O O . GLU A 1 125 ? -16.366 -16.016 60.719 1.00 96.25 125 GLU A O 1
ATOM 898 N N . ILE A 1 126 ? -18.270 -15.723 61.869 1.00 96.31 126 ILE A N 1
ATOM 899 C CA . ILE A 1 126 ? -17.714 -14.757 62.815 1.00 96.31 126 ILE A CA 1
ATOM 900 C C . ILE A 1 126 ? -16.846 -15.476 63.847 1.00 96.31 126 ILE A C 1
ATOM 902 O O . ILE A 1 126 ? -17.304 -16.391 64.531 1.00 96.31 126 ILE A O 1
ATOM 906 N N . ASN A 1 127 ? -15.605 -15.030 64.026 1.00 91.25 127 ASN A N 1
ATOM 907 C CA . ASN A 1 127 ? -14.706 -15.542 65.055 1.00 91.25 127 ASN A CA 1
ATOM 908 C C . ASN A 1 127 ? -14.824 -14.721 66.346 1.00 91.25 127 ASN A C 1
ATOM 910 O O . ASN A 1 127 ? -15.104 -13.523 66.343 1.00 91.25 127 ASN A O 1
ATOM 914 N N . SER A 1 128 ? -14.548 -15.349 67.489 1.00 89.88 128 SER A N 1
ATOM 915 C CA . SER A 1 128 ? -14.594 -14.675 68.796 1.00 89.88 128 SER A CA 1
ATOM 916 C C . SER A 1 128 ? -13.520 -13.592 68.977 1.00 89.88 128 SER A C 1
ATOM 918 O O . SER A 1 128 ? -13.701 -12.689 69.791 1.00 89.88 128 SER A O 1
ATOM 920 N N . ASN A 1 129 ? -12.427 -13.649 68.209 1.00 86.75 129 ASN A N 1
ATOM 921 C CA . ASN A 1 129 ? -11.314 -12.691 68.240 1.00 86.75 129 ASN A CA 1
ATOM 922 C C . ASN A 1 129 ? -11.559 -11.411 67.412 1.00 86.75 129 ASN A C 1
ATOM 924 O O . ASN A 1 129 ? -10.649 -10.594 67.293 1.00 86.75 129 ASN A O 1
ATOM 928 N N . GLY A 1 130 ? -12.747 -11.254 66.824 1.00 85.88 130 GLY A N 1
ATOM 929 C CA . GLY A 1 130 ? -13.113 -10.086 66.024 1.00 85.88 130 GLY A CA 1
ATOM 930 C C . GLY A 1 130 ? -12.698 -10.132 64.555 1.00 85.88 130 GLY A C 1
ATOM 931 O O . GLY A 1 130 ? -12.783 -9.114 63.870 1.00 85.88 130 GLY A O 1
ATOM 932 N N . THR A 1 131 ? -12.285 -11.298 64.052 1.00 89.62 131 THR A N 1
ATOM 933 C CA . THR A 1 131 ? -12.172 -11.567 62.610 1.00 89.62 131 THR A CA 1
ATOM 934 C C . THR A 1 131 ? -13.357 -12.401 62.113 1.00 89.62 131 THR A C 1
ATOM 936 O O . THR A 1 131 ? -14.195 -12.837 62.902 1.00 89.62 131 THR A O 1
ATOM 939 N N . ALA A 1 132 ? -13.423 -12.660 60.809 1.00 91.25 132 ALA A N 1
ATOM 940 C CA . ALA A 1 132 ? -14.349 -13.623 60.224 1.00 91.25 132 ALA A CA 1
ATOM 941 C C . ALA A 1 132 ? -13.646 -14.463 59.152 1.00 91.25 132 ALA A C 1
ATOM 943 O O . ALA A 1 132 ? -12.670 -14.012 58.550 1.00 91.25 132 ALA A O 1
ATOM 944 N N . VAL A 1 133 ? -14.133 -15.682 58.926 1.00 91.75 133 VAL A N 1
ATOM 945 C CA . VAL A 1 133 ? -13.841 -16.432 57.699 1.00 91.75 133 VAL A CA 1
ATOM 946 C C . VAL A 1 133 ? -14.877 -16.001 56.672 1.00 91.75 133 VAL A C 1
ATOM 948 O O . VAL A 1 133 ? -16.052 -16.335 56.806 1.00 91.75 133 VAL A O 1
ATOM 951 N N . VAL A 1 134 ? -14.449 -15.210 55.693 1.00 88.38 134 VAL A N 1
ATOM 952 C CA . VAL A 1 134 ? -15.330 -14.628 54.676 1.00 88.38 134 VAL A CA 1
ATOM 953 C C . VAL A 1 134 ? -15.289 -15.486 53.422 1.00 88.38 134 VAL A C 1
ATOM 955 O O . VAL A 1 134 ? -14.213 -15.799 52.915 1.00 88.38 134 VAL A O 1
ATOM 958 N N . THR A 1 135 ? -16.465 -15.847 52.922 1.00 85.81 135 THR A N 1
ATOM 959 C CA . THR A 1 135 ? -16.649 -16.386 51.575 1.00 85.81 135 THR A CA 1
ATOM 960 C C . THR A 1 135 ? -17.348 -15.291 50.774 1.00 85.81 135 THR A C 1
ATOM 962 O O . THR A 1 135 ? -18.524 -15.027 51.042 1.00 85.81 135 THR A O 1
ATOM 965 N N . PRO A 1 136 ? -16.645 -14.598 49.859 1.00 71.88 136 PRO A N 1
ATOM 966 C CA . PRO A 1 136 ? -17.258 -13.593 48.997 1.00 71.88 136 PRO A CA 1
ATOM 967 C C . PRO A 1 136 ? -18.510 -14.157 48.309 1.00 71.88 136 PRO A C 1
ATOM 969 O O . PRO A 1 136 ? -18.598 -15.376 48.129 1.00 71.88 136 PRO A O 1
ATOM 972 N N . PRO A 1 137 ? -19.497 -13.312 47.968 1.00 69.81 137 PRO A N 1
ATOM 973 C CA . PRO A 1 137 ? -20.677 -13.790 47.258 1.00 69.81 137 PRO A CA 1
ATOM 974 C C . PRO A 1 137 ? -20.223 -14.495 45.977 1.00 69.81 137 PRO A C 1
ATOM 976 O O . PRO A 1 137 ? -19.329 -13.995 45.296 1.00 69.81 137 PRO A O 1
ATOM 979 N N . GLU A 1 138 ? -20.813 -15.655 45.664 1.00 57.47 138 GLU A N 1
ATOM 980 C CA . GLU A 1 138 ? -20.721 -16.171 44.299 1.00 57.47 138 GLU A CA 1
ATOM 981 C C . GLU A 1 138 ? -21.258 -15.068 43.398 1.00 57.47 138 GLU A C 1
ATOM 983 O O . GLU A 1 138 ? -22.379 -14.582 43.606 1.00 57.47 138 GLU A O 1
ATOM 988 N N . ASP A 1 139 ? -20.410 -14.625 42.475 1.00 46.00 139 ASP A N 1
ATOM 989 C CA . ASP A 1 139 ? -20.776 -13.620 41.506 1.00 46.00 139 ASP A CA 1
ATOM 990 C C . ASP A 1 139 ? -21.930 -14.190 40.684 1.00 46.00 139 ASP A C 1
ATOM 992 O O . ASP A 1 139 ? -21.772 -15.071 39.843 1.00 46.00 139 ASP A O 1
ATOM 996 N N . THR A 1 140 ? -23.140 -13.780 41.049 1.00 42.72 140 THR A N 1
ATOM 997 C CA . THR A 1 140 ? -24.350 -14.078 40.281 1.00 42.72 140 THR A CA 1
ATOM 998 C C . THR A 1 140 ? -24.520 -13.067 39.157 1.00 42.72 140 THR A C 1
ATOM 1000 O O . THR A 1 140 ? -25.452 -13.203 38.369 1.00 42.72 140 THR A O 1
ATOM 1003 N N . ASP A 1 141 ? -23.583 -12.120 39.043 1.00 39.81 141 ASP A N 1
ATOM 1004 C CA . ASP A 1 141 ? -23.134 -11.610 37.762 1.00 39.81 141 ASP A CA 1
ATOM 1005 C C . ASP A 1 141 ? -21.997 -12.517 37.272 1.00 39.81 141 ASP A C 1
ATOM 1007 O O . ASP A 1 141 ? -20.828 -12.150 37.186 1.00 39.81 141 ASP A O 1
ATOM 1011 N N . SER A 1 142 ? -22.339 -13.764 36.942 1.00 37.56 142 SER A N 1
ATOM 1012 C CA . SER A 1 142 ? -21.527 -14.508 35.993 1.00 37.56 142 SER A CA 1
ATOM 1013 C C . SER A 1 142 ? -21.659 -13.786 34.653 1.00 37.56 142 SER A C 1
ATOM 1015 O O . SER A 1 142 ? -22.407 -14.206 33.770 1.00 37.56 142 SER A O 1
ATOM 1017 N N . HIS A 1 143 ? -20.944 -12.673 34.504 1.00 41.25 143 HIS A N 1
ATOM 1018 C CA . HIS A 1 143 ? -20.303 -12.413 33.241 1.00 41.25 143 HIS A CA 1
ATOM 1019 C C . HIS A 1 143 ? -19.469 -13.656 32.968 1.00 41.25 143 HIS A C 1
ATOM 1021 O O . HIS A 1 143 ? -18.524 -13.989 33.690 1.00 41.25 143 HIS A O 1
ATOM 1027 N N . GLU A 1 144 ? -19.927 -14.373 31.958 1.00 38.69 144 GLU A N 1
ATOM 1028 C CA . GLU A 1 144 ? -19.225 -15.309 31.096 1.00 38.69 144 GLU A CA 1
ATOM 1029 C C . GLU A 1 144 ? -17.876 -14.726 30.607 1.00 38.69 144 GLU A C 1
ATOM 1031 O O . GLU A 1 144 ? -17.570 -14.721 29.423 1.00 38.69 144 GLU A O 1
ATOM 1036 N N . SER A 1 145 ? -17.015 -14.221 31.494 1.00 43.69 145 SER A N 1
ATOM 1037 C CA . SER A 1 145 ? -15.698 -13.680 31.135 1.00 43.69 145 SER A CA 1
ATOM 1038 C C . SER A 1 145 ? -14.697 -14.790 30.804 1.00 43.69 145 SER A C 1
ATOM 1040 O O . SER A 1 145 ? -13.598 -14.521 30.330 1.00 43.69 145 SER A O 1
ATOM 1042 N N . SER A 1 146 ? -15.083 -16.059 30.986 1.00 45.75 146 SER A N 1
ATOM 1043 C CA . SER A 1 146 ? -14.396 -17.192 30.366 1.00 45.75 146 SER A CA 1
ATOM 1044 C C . SER A 1 146 ? -14.969 -17.601 29.004 1.00 45.75 146 SER A C 1
ATOM 1046 O O . SER A 1 146 ? -14.408 -18.513 28.404 1.00 45.75 146 SER A O 1
ATOM 1048 N N . ASP A 1 147 ? -16.046 -16.976 28.511 1.00 67.38 147 ASP A N 1
ATOM 1049 C CA . ASP A 1 147 ? -16.737 -17.399 27.281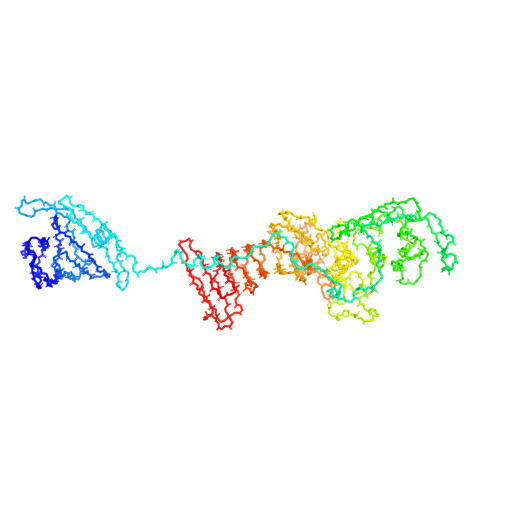 1.00 67.38 147 ASP A CA 1
ATOM 1050 C C . ASP A 1 147 ? -16.874 -16.268 26.239 1.00 67.38 147 ASP A C 1
ATOM 1052 O O . ASP A 1 147 ? -16.702 -16.546 25.062 1.00 67.38 147 ASP A O 1
ATOM 1056 N N . PHE A 1 148 ? -17.050 -14.984 26.592 1.00 83.25 148 PHE A N 1
ATOM 1057 C CA . PHE A 1 148 ? -17.253 -13.939 25.566 1.00 83.25 148 PHE A CA 1
ATOM 1058 C C . PHE A 1 148 ? -15.992 -13.594 24.758 1.00 83.25 148 PHE A C 1
ATOM 1060 O O . PHE A 1 148 ? -16.002 -13.684 23.531 1.00 83.25 148 PHE A O 1
ATOM 1067 N N . LEU A 1 149 ? -14.873 -13.274 25.423 1.00 86.56 149 LEU A N 1
ATOM 1068 C CA . LEU A 1 149 ? -13.591 -13.063 24.734 1.00 86.56 149 LEU A CA 1
ATOM 1069 C C . LEU A 1 149 ? -13.136 -14.338 24.008 1.00 86.56 149 LEU A C 1
ATOM 1071 O O . LEU A 1 149 ? -12.579 -14.259 22.921 1.00 86.56 149 LEU A O 1
ATOM 1075 N N . VAL A 1 150 ? -13.418 -15.518 24.565 1.00 86.81 150 VAL A N 1
ATOM 1076 C CA . VAL A 1 150 ? -13.105 -16.803 23.921 1.00 86.81 150 VAL A CA 1
ATOM 1077 C C . VAL A 1 150 ? -13.965 -17.027 22.672 1.00 86.81 150 VAL A C 1
ATOM 1079 O O . VAL A 1 150 ? -13.452 -17.494 21.658 1.00 86.81 150 VAL A O 1
ATOM 1082 N N . GLN A 1 151 ? -15.249 -16.660 22.697 1.00 89.62 151 GLN A N 1
ATOM 1083 C CA . GLN A 1 151 ? -16.136 -16.683 21.528 1.00 89.62 151 GLN A CA 1
ATOM 1084 C C . GLN A 1 151 ? -15.698 -15.684 20.456 1.00 89.62 151 GLN A C 1
ATOM 1086 O O . GLN A 1 151 ? -15.753 -16.011 19.271 1.00 89.62 151 GLN A O 1
ATOM 1091 N N . ALA A 1 152 ? -15.241 -14.498 20.862 1.00 93.69 152 ALA A N 1
ATOM 1092 C CA . ALA A 1 152 ? -14.642 -13.510 19.972 1.00 93.69 152 ALA A CA 1
ATOM 1093 C C . ALA A 1 152 ? -13.354 -14.037 19.333 1.00 93.69 152 ALA A C 1
ATOM 1095 O O . ALA A 1 152 ? -13.254 -14.087 18.113 1.00 93.69 152 ALA A O 1
ATOM 1096 N N . GLN A 1 153 ? -12.424 -14.558 20.131 1.00 92.81 153 GLN A N 1
ATOM 1097 C CA . GLN A 1 153 ? -11.188 -15.178 19.646 1.00 92.81 153 GLN A CA 1
ATOM 1098 C C . GLN A 1 153 ? -11.446 -16.413 18.774 1.00 92.81 153 GLN A C 1
ATOM 1100 O O . GLN A 1 153 ? -10.643 -16.730 17.906 1.00 92.81 153 GLN A O 1
ATOM 1105 N N . ALA A 1 154 ? -12.575 -17.107 18.943 1.00 91.19 154 ALA A N 1
ATOM 1106 C CA . ALA A 1 154 ? -12.968 -18.200 18.055 1.00 91.19 154 ALA A CA 1
ATOM 1107 C C . ALA A 1 154 ? -13.348 -17.732 16.632 1.00 91.19 154 ALA A C 1
ATOM 1109 O O . ALA A 1 154 ? -13.536 -18.583 15.761 1.00 91.19 154 ALA A O 1
ATOM 1110 N N . LYS A 1 155 ? -13.463 -16.416 16.389 1.00 93.25 155 LYS A N 1
ATOM 1111 C CA . LYS A 1 155 ? -13.561 -15.808 15.048 1.00 93.25 155 LYS A CA 1
ATOM 1112 C C . LYS A 1 155 ? -12.206 -15.591 14.379 1.00 93.25 155 LYS A C 1
ATOM 1114 O O . LYS A 1 155 ? -12.196 -15.246 13.203 1.00 93.25 155 LYS A O 1
ATOM 1119 N N . SER A 1 156 ? -11.111 -15.836 15.101 1.00 94.69 156 SER A N 1
ATOM 1120 C CA . SER A 1 156 ? -9.752 -15.709 14.585 1.00 94.69 156 SER A CA 1
ATOM 1121 C C . SER A 1 156 ? -9.587 -16.452 13.260 1.00 94.69 156 SER A C 1
ATOM 1123 O O . SER A 1 156 ? -9.931 -17.635 13.132 1.00 94.69 156 SER A O 1
ATOM 1125 N N . ASN A 1 157 ? -9.047 -15.743 12.282 1.00 92.94 157 ASN A N 1
ATOM 1126 C CA . ASN A 1 157 ? -8.662 -16.242 10.983 1.00 92.94 157 ASN A CA 1
ATOM 1127 C C . ASN A 1 157 ? -7.234 -15.781 10.704 1.00 92.94 157 ASN A C 1
ATOM 1129 O O . ASN A 1 157 ? -6.991 -14.621 10.409 1.00 92.94 157 ASN A O 1
ATOM 1133 N N . THR A 1 158 ? -6.282 -16.704 10.770 1.00 90.62 158 THR A N 1
ATOM 1134 C CA . THR A 1 158 ? -4.884 -16.411 10.450 1.00 90.62 158 THR A CA 1
ATOM 1135 C C . THR A 1 158 ? -4.538 -17.026 9.104 1.00 90.62 158 THR A C 1
ATOM 1137 O O . THR A 1 158 ? -4.849 -18.190 8.835 1.00 90.62 158 THR A O 1
ATOM 1140 N N . ASN A 1 159 ? -3.870 -16.257 8.253 1.00 84.00 159 ASN A N 1
ATOM 1141 C CA . ASN A 1 159 ? -3.220 -16.766 7.059 1.00 84.00 159 ASN A CA 1
ATOM 1142 C C . ASN A 1 159 ? -1.838 -16.130 6.990 1.00 84.00 159 ASN A C 1
ATOM 1144 O O . ASN A 1 159 ? -1.734 -14.929 7.123 1.00 84.00 159 ASN A O 1
ATOM 1148 N N . SER A 1 160 ? -0.800 -16.945 6.834 1.00 75.62 160 SER A N 1
ATOM 1149 C CA . SER A 1 160 ? 0.590 -16.483 6.739 1.00 75.62 160 SER A CA 1
ATOM 1150 C C . SER A 1 160 ? 1.219 -16.890 5.404 1.00 75.62 160 SER A C 1
ATOM 1152 O O . SER A 1 160 ? 2.418 -17.148 5.313 1.00 75.62 160 SER A O 1
ATOM 1154 N N . GLY A 1 161 ? 0.379 -17.130 4.403 1.00 85.12 161 GLY A N 1
ATOM 1155 C CA . GLY A 1 161 ? 0.749 -17.488 3.044 1.00 85.12 161 GLY A CA 1
ATOM 1156 C C . GLY A 1 161 ? -0.091 -16.688 2.059 1.00 85.12 161 GLY A C 1
ATOM 1157 O O . GLY A 1 161 ? -0.855 -15.808 2.439 1.00 85.12 161 GLY A O 1
ATOM 1158 N N . THR A 1 162 ? -0.001 -17.036 0.783 1.00 90.25 162 THR A N 1
ATOM 1159 C CA . THR A 1 162 ? -0.802 -16.361 -0.242 1.00 90.25 162 THR A CA 1
ATOM 1160 C C . THR A 1 162 ? -2.284 -16.741 -0.174 1.00 90.25 162 THR A C 1
ATOM 1162 O O . THR A 1 162 ? -2.665 -17.870 0.158 1.00 90.25 162 THR A O 1
ATOM 1165 N N . GLY A 1 163 ? -3.132 -15.777 -0.524 1.00 92.44 163 GLY A N 1
ATOM 1166 C CA . GLY A 1 163 ? -4.527 -15.979 -0.885 1.00 92.44 163 GLY A CA 1
ATOM 1167 C C . GLY A 1 163 ? -4.680 -16.622 -2.268 1.00 92.44 163 GLY A C 1
ATOM 1168 O O . GLY A 1 163 ? -3.869 -17.434 -2.719 1.00 92.44 163 GLY A O 1
ATOM 1169 N N . THR A 1 164 ? -5.756 -16.273 -2.973 1.00 94.31 164 THR A N 1
ATOM 1170 C CA . THR A 1 164 ? -5.959 -16.774 -4.340 1.00 94.31 164 THR A CA 1
ATOM 1171 C C . THR A 1 164 ? -5.082 -15.985 -5.302 1.00 94.31 164 THR A C 1
ATOM 1173 O O . THR A 1 164 ? -5.376 -14.834 -5.589 1.00 94.31 164 THR A O 1
ATOM 1176 N N . VAL A 1 165 ? -4.027 -16.616 -5.818 1.00 95.50 165 VAL A N 1
ATOM 1177 C CA . VAL A 1 165 ? -3.095 -15.988 -6.768 1.00 95.50 165 VAL A CA 1
ATOM 1178 C C . VAL A 1 165 ? -3.768 -15.614 -8.102 1.00 95.50 165 VAL A C 1
ATOM 1180 O O . VAL A 1 165 ? -4.762 -16.254 -8.472 1.00 95.50 165 VAL A O 1
ATOM 1183 N N . PRO A 1 166 ? -3.227 -14.629 -8.848 1.00 96.25 166 PRO A N 1
ATOM 1184 C CA . PRO A 1 166 ? -3.754 -14.235 -10.152 1.00 96.25 166 PRO A CA 1
ATOM 1185 C C . PRO A 1 166 ? -3.797 -15.379 -11.166 1.00 96.25 166 PRO A C 1
ATOM 1187 O O . PRO A 1 166 ? -2.871 -16.188 -11.270 1.00 96.25 166 PRO A O 1
ATOM 1190 N N . VAL A 1 167 ? -4.860 -15.406 -11.962 1.00 95.31 167 VAL A N 1
ATOM 1191 C CA . VAL A 1 167 ? -5.018 -16.242 -13.154 1.00 95.31 167 VAL A CA 1
ATOM 1192 C C . VAL A 1 167 ? -5.471 -15.394 -14.338 1.00 95.31 167 VAL A C 1
ATOM 1194 O O . VAL A 1 167 ? -5.969 -14.283 -14.168 1.00 95.31 167 VAL A O 1
ATOM 1197 N N . THR A 1 168 ? -5.318 -15.931 -15.551 1.00 91.69 168 THR A N 1
ATOM 1198 C CA . THR A 1 168 ? -5.726 -15.250 -16.787 1.00 91.69 168 THR A CA 1
ATOM 1199 C C . THR A 1 168 ? -7.170 -14.748 -16.697 1.00 91.69 168 THR A C 1
ATOM 1201 O O . THR A 1 168 ? -8.088 -15.529 -16.420 1.00 91.69 168 THR A O 1
ATOM 1204 N N . GLY A 1 169 ? -7.363 -13.458 -16.959 1.00 88.88 169 GLY A N 1
ATOM 1205 C CA . GLY A 1 169 ? -8.630 -12.736 -16.880 1.00 88.88 169 GLY A CA 1
ATOM 1206 C C . GLY A 1 169 ? -8.881 -12.004 -15.559 1.00 88.88 169 GLY A C 1
ATOM 1207 O O . GLY A 1 169 ? -9.884 -11.297 -15.471 1.00 88.88 169 GLY A O 1
ATOM 1208 N N . ASP A 1 170 ? -8.013 -12.154 -14.553 1.00 91.50 170 ASP A N 1
ATOM 1209 C CA . ASP A 1 170 ? -8.098 -11.380 -13.306 1.00 91.50 170 ASP A CA 1
ATOM 1210 C C . ASP A 1 170 ? -7.618 -9.937 -13.480 1.00 91.50 170 ASP A C 1
ATOM 1212 O O . ASP A 1 170 ? -8.186 -9.033 -12.873 1.00 91.50 170 ASP A O 1
ATOM 1216 N N . SER A 1 171 ? -6.584 -9.714 -14.300 1.00 87.31 171 SER A N 1
ATOM 1217 C CA . SER A 1 171 ? -6.150 -8.361 -14.644 1.00 87.31 171 SER A CA 1
ATOM 1218 C C . SER A 1 171 ? -7.045 -7.788 -15.747 1.00 87.31 171 SER A C 1
ATOM 1220 O O . SER A 1 171 ? -7.237 -8.433 -16.788 1.00 87.31 171 SER A O 1
ATOM 1222 N N . PRO A 1 172 ? -7.617 -6.589 -15.564 1.00 84.94 172 PRO A N 1
ATOM 1223 C CA . PRO A 1 172 ? -8.501 -6.014 -16.558 1.00 84.94 172 PRO A CA 1
ATOM 1224 C C . PRO A 1 172 ? -7.696 -5.499 -17.761 1.00 84.94 172 PRO A C 1
ATOM 1226 O O . PRO A 1 172 ? -6.810 -4.667 -17.636 1.00 84.94 172 PRO A O 1
ATOM 1229 N N . ALA A 1 173 ? -8.053 -5.966 -18.961 1.00 92.31 173 ALA A N 1
ATOM 1230 C CA . ALA A 1 173 ? -7.669 -5.364 -20.242 1.00 92.31 173 ALA A CA 1
ATOM 1231 C C . ALA A 1 173 ? -6.172 -5.331 -20.631 1.00 92.31 173 ALA A C 1
ATOM 1233 O O . ALA A 1 173 ? -5.859 -4.734 -21.658 1.00 92.31 173 ALA A O 1
ATOM 1234 N N . LEU A 1 174 ? -5.258 -5.989 -19.914 1.00 96.44 174 LEU A N 1
ATOM 1235 C CA . LEU A 1 174 ? -3.818 -5.945 -20.244 1.00 96.44 174 LEU A CA 1
ATOM 1236 C C . LEU A 1 174 ? -3.274 -7.188 -20.949 1.00 96.44 174 LEU A C 1
ATOM 1238 O O . LEU A 1 174 ? -2.191 -7.160 -21.523 1.00 96.44 174 LEU A O 1
ATOM 1242 N N . GLU A 1 175 ? -4.004 -8.296 -20.930 1.00 94.50 175 GLU A N 1
ATOM 1243 C CA . GLU A 1 175 ? -3.520 -9.570 -21.460 1.00 94.50 175 GLU A CA 1
ATOM 1244 C C . GLU A 1 175 ? -3.551 -9.592 -23.000 1.00 94.50 175 GLU A C 1
ATOM 1246 O O . GLU A 1 175 ? -4.627 -9.561 -23.603 1.00 94.50 175 GLU A O 1
ATOM 1251 N N . SER A 1 176 ? -2.381 -9.675 -23.650 1.00 94.56 176 SER A N 1
ATOM 1252 C CA . SER A 1 176 ? -2.292 -9.831 -25.116 1.00 94.56 176 SER A CA 1
ATOM 1253 C C . SER A 1 176 ? -2.643 -11.250 -25.587 1.00 94.56 176 SER A C 1
ATOM 1255 O O . SER A 1 176 ? -3.174 -11.436 -26.683 1.00 94.56 176 SER A O 1
ATOM 1257 N N . GLY A 1 177 ? -2.367 -12.255 -24.747 1.00 93.62 177 GLY A N 1
ATOM 1258 C CA . GLY A 1 177 ? -2.448 -13.676 -25.089 1.00 93.62 177 GLY A CA 1
ATOM 1259 C C . GLY A 1 177 ? -1.159 -14.269 -25.674 1.00 93.62 177 GLY A C 1
ATOM 1260 O O . GLY A 1 177 ? -1.097 -15.488 -25.851 1.00 93.62 177 GLY A O 1
ATOM 1261 N N . ASP A 1 178 ? -0.138 -13.446 -25.925 1.00 96.12 178 ASP A N 1
ATOM 1262 C CA . ASP A 1 178 ? 1.181 -13.862 -26.398 1.00 96.12 178 ASP A CA 1
ATOM 1263 C C . ASP A 1 178 ? 2.190 -13.788 -25.241 1.00 96.12 178 ASP A C 1
ATOM 1265 O O . ASP A 1 178 ? 2.473 -12.716 -24.712 1.00 96.12 178 ASP A O 1
ATOM 1269 N N . TYR A 1 179 ? 2.731 -14.941 -24.835 1.00 97.31 179 TYR A N 1
ATOM 1270 C CA . TYR A 1 179 ? 3.619 -15.068 -23.675 1.00 97.31 179 TYR A CA 1
ATOM 1271 C C . TYR A 1 179 ? 4.814 -15.968 -23.972 1.00 97.31 179 TYR A C 1
ATOM 1273 O O . TYR A 1 179 ? 4.723 -16.922 -24.754 1.00 97.31 179 TYR A O 1
ATOM 1281 N N . TRP A 1 180 ? 5.929 -15.712 -23.291 1.00 97.81 180 TRP A N 1
ATOM 1282 C CA . TRP A 1 180 ? 7.095 -16.587 -23.349 1.00 97.81 180 TRP A CA 1
ATOM 1283 C C . TRP A 1 180 ? 6.795 -17.978 -22.787 1.00 97.81 180 TRP A C 1
ATOM 1285 O O . TRP A 1 180 ? 6.117 -18.141 -21.773 1.00 97.81 180 TRP A O 1
ATOM 1295 N N . SER A 1 181 ? 7.353 -19.011 -23.424 1.00 91.06 181 SER A N 1
ATOM 1296 C CA . SER A 1 181 ? 7.289 -20.374 -22.902 1.00 91.06 181 SER A CA 1
ATOM 1297 C C . SER A 1 181 ? 8.525 -20.680 -22.053 1.00 91.06 181 SER A C 1
ATOM 1299 O O . SER A 1 181 ? 9.591 -20.960 -22.597 1.00 91.06 181 SER A O 1
ATOM 1301 N N . GLY A 1 182 ? 8.385 -20.685 -20.729 1.00 89.94 182 GLY A N 1
ATOM 1302 C CA . GLY A 1 182 ? 9.464 -21.042 -19.802 1.00 89.94 182 GLY A CA 1
ATOM 1303 C C . GLY A 1 182 ? 9.588 -20.068 -18.634 1.00 89.94 182 GLY A C 1
ATOM 1304 O O . GLY A 1 182 ? 8.944 -19.030 -18.615 1.00 89.94 182 GLY A O 1
ATOM 1305 N N . SER A 1 183 ? 10.413 -20.428 -17.649 1.00 93.12 183 SER A N 1
ATOM 1306 C CA . SER A 1 183 ? 10.663 -19.622 -16.443 1.00 93.12 183 SER A CA 1
ATOM 1307 C C . SER A 1 183 ? 11.991 -18.856 -16.485 1.00 93.12 183 SER A C 1
ATOM 1309 O O . SER A 1 183 ? 12.387 -18.238 -15.502 1.00 93.12 183 SER A O 1
ATOM 1311 N N . THR A 1 184 ? 12.731 -18.956 -17.588 1.00 98.00 184 THR A N 1
ATOM 1312 C CA . THR A 1 184 ? 13.985 -18.233 -17.798 1.00 98.00 184 THR A CA 1
ATOM 1313 C C . THR A 1 184 ? 13.922 -17.566 -19.155 1.00 98.00 184 THR A C 1
ATOM 1315 O O . THR A 1 184 ? 13.771 -18.262 -20.157 1.00 98.00 184 THR A O 1
ATOM 1318 N N . ILE A 1 185 ? 14.058 -16.246 -19.158 1.00 98.50 185 ILE A N 1
ATOM 1319 C CA . ILE A 1 185 ? 14.078 -15.399 -20.346 1.00 98.50 185 ILE A CA 1
ATOM 1320 C C . ILE A 1 185 ? 15.491 -14.838 -20.470 1.00 98.50 185 ILE A C 1
ATOM 1322 O O . ILE A 1 185 ? 16.111 -14.417 -19.491 1.00 98.50 185 ILE A O 1
ATOM 1326 N N . THR A 1 186 ? 16.054 -14.893 -21.663 1.00 98.38 186 THR A N 1
ATOM 1327 C CA . THR A 1 186 ? 17.369 -14.331 -21.955 1.00 98.38 186 THR A CA 1
ATOM 1328 C C . THR A 1 186 ? 17.240 -12.965 -22.602 1.00 98.38 186 THR A C 1
ATOM 1330 O O . THR A 1 186 ? 16.258 -12.682 -23.278 1.00 98.38 186 THR A O 1
ATOM 1333 N N . TYR A 1 187 ? 18.231 -12.101 -22.407 1.00 98.69 187 TYR A N 1
ATOM 1334 C CA . TYR A 1 187 ? 18.244 -10.794 -23.057 1.00 98.69 187 TYR A CA 1
ATOM 1335 C C . TYR A 1 187 ? 19.634 -10.404 -23.544 1.00 98.69 187 TYR A C 1
ATOM 1337 O O . TYR A 1 187 ? 20.651 -10.822 -22.980 1.00 98.69 187 TYR A O 1
ATOM 1345 N N . SER A 1 188 ? 19.689 -9.576 -24.583 1.00 98.50 188 SER A N 1
ATOM 1346 C CA . SER A 1 188 ? 20.941 -9.033 -25.116 1.00 98.50 188 SER A CA 1
ATOM 1347 C C . SER A 1 188 ? 20.808 -7.586 -25.580 1.00 98.50 188 SER A C 1
ATOM 1349 O O . SER A 1 188 ? 19.716 -7.078 -25.804 1.00 98.50 188 SER A O 1
ATOM 1351 N N . TYR A 1 189 ? 21.952 -6.915 -25.724 1.00 98.50 189 TYR A N 1
ATOM 1352 C CA . TYR A 1 189 ? 22.034 -5.520 -26.155 1.00 98.50 189 TYR A CA 1
ATOM 1353 C C . TYR A 1 189 ? 22.711 -5.434 -27.518 1.00 98.50 189 TYR A C 1
ATOM 1355 O O . TYR A 1 189 ? 23.906 -5.739 -27.636 1.00 98.50 189 TYR A O 1
ATOM 1363 N N . ASN A 1 190 ? 21.994 -4.963 -28.532 1.00 97.69 190 ASN A N 1
ATOM 1364 C CA . ASN A 1 190 ? 22.560 -4.883 -29.869 1.00 97.69 190 ASN A CA 1
ATOM 1365 C C . ASN A 1 190 ? 23.502 -3.690 -30.026 1.00 97.69 190 ASN A C 1
ATOM 1367 O O . ASN A 1 190 ? 23.247 -2.569 -29.589 1.00 97.69 190 ASN A O 1
ATOM 1371 N N . THR A 1 191 ? 24.639 -3.940 -30.676 1.00 96.12 191 THR A N 1
ATOM 1372 C CA . THR A 1 191 ? 25.657 -2.909 -30.962 1.00 96.12 191 THR A CA 1
ATOM 1373 C C . THR A 1 191 ? 25.660 -2.468 -32.424 1.00 96.12 191 THR A C 1
ATOM 1375 O O . THR A 1 191 ? 26.205 -1.417 -32.757 1.00 96.12 191 THR A O 1
ATOM 1378 N N . THR A 1 192 ? 25.035 -3.260 -33.291 1.00 94.06 192 THR A N 1
ATOM 1379 C CA . THR A 1 192 ? 24.826 -3.013 -34.719 1.00 94.06 192 THR A CA 1
ATOM 1380 C C . THR A 1 192 ? 23.495 -3.624 -35.118 1.00 94.06 192 THR A C 1
ATOM 1382 O O . THR A 1 192 ? 23.143 -4.648 -34.543 1.00 94.06 192 THR A O 1
ATOM 1385 N N . GLU A 1 193 ? 22.825 -3.056 -36.120 1.00 93.75 193 GLU A N 1
ATOM 1386 C CA . GLU A 1 193 ? 21.541 -3.553 -36.627 1.00 93.75 193 GLU A CA 1
ATOM 1387 C C . GLU A 1 193 ? 21.631 -5.042 -37.035 1.00 93.75 193 GLU A C 1
ATOM 1389 O O . GLU A 1 193 ? 22.418 -5.382 -37.933 1.00 93.75 193 GLU A O 1
ATOM 1394 N N . PRO A 1 194 ? 20.856 -5.929 -36.384 1.00 92.00 194 PRO A N 1
ATOM 1395 C CA . PRO A 1 194 ? 20.688 -7.318 -36.795 1.00 92.00 194 PRO A CA 1
ATOM 1396 C C . PRO A 1 194 ? 20.192 -7.471 -38.241 1.00 92.00 194 PRO A C 1
ATOM 1398 O O . PRO A 1 194 ? 19.423 -6.669 -38.769 1.00 92.00 194 PRO A O 1
ATOM 1401 N N . ALA A 1 195 ? 20.655 -8.520 -38.926 1.00 88.06 195 ALA A N 1
ATOM 1402 C CA . ALA A 1 195 ? 20.380 -8.710 -40.355 1.00 88.06 195 ALA A CA 1
ATOM 1403 C C . ALA A 1 195 ? 18.909 -9.053 -40.661 1.00 88.06 195 ALA A C 1
ATOM 1405 O O . ALA A 1 195 ? 18.433 -8.833 -41.777 1.00 88.06 195 ALA A O 1
ATOM 1406 N N . ASP A 1 196 ? 18.205 -9.623 -39.694 1.00 85.06 196 ASP A N 1
ATOM 1407 C CA . ASP A 1 196 ? 16.785 -9.963 -39.726 1.00 85.06 196 ASP A CA 1
ATOM 1408 C C . ASP A 1 196 ? 15.865 -8.742 -39.575 1.00 85.06 196 ASP A C 1
ATOM 1410 O O . ASP A 1 196 ? 14.716 -8.797 -40.016 1.00 85.06 196 ASP A O 1
ATOM 1414 N N . TYR A 1 197 ? 16.376 -7.600 -39.103 1.00 90.69 197 TYR A N 1
ATOM 1415 C CA . TYR A 1 197 ? 15.613 -6.346 -39.048 1.00 90.69 197 TYR A CA 1
ATOM 1416 C C . TYR A 1 197 ? 15.505 -5.627 -40.393 1.00 90.69 197 TYR A C 1
ATOM 1418 O O . TYR A 1 197 ? 14.758 -4.656 -40.517 1.00 90.69 197 TYR A O 1
ATOM 1426 N N . ALA A 1 198 ? 16.166 -6.123 -41.443 1.00 83.75 198 ALA A N 1
ATOM 1427 C CA . ALA A 1 198 ? 16.196 -5.474 -42.754 1.00 83.75 198 ALA A CA 1
ATOM 1428 C C . ALA A 1 198 ? 14.799 -5.180 -43.350 1.00 83.75 198 ALA A C 1
ATOM 1430 O O . ALA A 1 198 ? 14.662 -4.277 -44.175 1.00 83.75 198 ALA A O 1
ATOM 1431 N N . SER A 1 199 ? 13.752 -5.922 -42.960 1.00 85.44 199 SER A N 1
ATOM 1432 C CA . SER A 1 199 ? 12.368 -5.667 -43.394 1.00 85.44 199 SER A CA 1
ATOM 1433 C C . SER A 1 199 ? 11.637 -4.574 -42.610 1.00 85.44 199 SER A C 1
ATOM 1435 O O . SER A 1 199 ? 10.605 -4.101 -43.084 1.00 85.44 199 SER A O 1
ATOM 1437 N N . GLN A 1 200 ? 12.146 -4.175 -41.444 1.00 87.25 200 GLN A N 1
ATOM 1438 C CA . GLN A 1 200 ? 11.533 -3.169 -40.569 1.00 87.25 200 GLN A CA 1
ATOM 1439 C C . GLN A 1 200 ? 11.792 -1.733 -41.046 1.00 87.25 200 GLN A C 1
ATOM 1441 O O . GLN A 1 200 ? 11.070 -0.821 -40.663 1.00 87.25 200 GLN A O 1
ATOM 1446 N N . ASN A 1 201 ? 12.762 -1.529 -41.948 1.00 85.19 201 ASN A N 1
ATOM 1447 C CA . ASN A 1 201 ? 13.170 -0.208 -42.450 1.00 85.19 201 ASN A CA 1
ATOM 1448 C C . ASN A 1 201 ? 13.551 0.770 -41.322 1.00 85.19 201 ASN A C 1
ATOM 1450 O O . ASN A 1 201 ? 13.178 1.942 -41.370 1.00 85.19 201 ASN A O 1
ATOM 1454 N N . LEU A 1 202 ? 14.291 0.282 -40.323 1.00 90.88 202 LEU A N 1
ATOM 1455 C CA . LEU A 1 202 ? 14.774 1.097 -39.211 1.00 90.88 202 LEU A CA 1
ATOM 1456 C C . LEU A 1 202 ? 15.747 2.170 -39.724 1.00 90.88 202 LEU A C 1
ATOM 1458 O O . LEU A 1 202 ? 16.564 1.919 -40.614 1.00 90.88 202 LEU A O 1
ATOM 1462 N N . SER A 1 203 ? 15.674 3.376 -39.162 1.00 92.56 203 SER A N 1
ATOM 1463 C CA . SER A 1 203 ? 16.645 4.445 -39.402 1.00 92.56 203 SER A CA 1
ATOM 1464 C C . SER A 1 203 ? 17.384 4.804 -38.117 1.00 92.56 203 SER A C 1
ATOM 1466 O O . SER A 1 203 ? 16.943 4.510 -37.009 1.00 92.56 203 SER A O 1
ATOM 1468 N N . GLY A 1 204 ? 18.570 5.397 -38.267 1.00 95.56 204 GLY A N 1
ATOM 1469 C CA . GLY A 1 204 ? 19.335 5.920 -37.137 1.00 95.56 204 GLY A CA 1
ATOM 1470 C C . GLY A 1 204 ? 19.748 4.888 -36.084 1.00 95.56 204 GLY A C 1
ATOM 1471 O O . GLY A 1 204 ? 19.962 5.277 -34.942 1.00 95.56 204 GLY A O 1
ATOM 1472 N N . PHE A 1 205 ? 19.873 3.603 -36.432 1.00 97.19 205 PHE A N 1
ATOM 1473 C CA . PHE A 1 205 ? 20.314 2.583 -35.479 1.00 97.19 205 PHE A CA 1
ATOM 1474 C C . PHE A 1 205 ? 21.654 2.977 -34.837 1.00 97.19 205 PHE A C 1
ATOM 1476 O O . PHE A 1 205 ? 22.646 3.221 -35.537 1.00 97.19 205 PHE A O 1
ATOM 1483 N N . ILE A 1 206 ? 21.693 3.006 -33.507 1.00 97.56 206 ILE A N 1
ATOM 1484 C CA . ILE A 1 206 ? 22.915 3.188 -32.719 1.00 97.56 206 ILE A CA 1
ATOM 1485 C C . ILE A 1 206 ? 23.157 1.961 -31.842 1.00 97.56 206 ILE A C 1
ATOM 1487 O O . ILE A 1 206 ? 22.248 1.182 -31.574 1.00 97.56 206 ILE A O 1
ATOM 1491 N N . ALA A 1 207 ? 24.392 1.788 -31.368 1.00 98.06 207 ALA A N 1
ATOM 1492 C CA . ALA A 1 207 ? 24.647 0.803 -30.324 1.00 98.06 207 ALA A CA 1
ATOM 1493 C C . ALA A 1 207 ? 23.790 1.125 -29.093 1.00 98.06 207 ALA A C 1
ATOM 1495 O O . ALA A 1 207 ? 23.721 2.293 -28.700 1.00 98.06 207 ALA A O 1
ATOM 1496 N N . PHE A 1 208 ? 23.179 0.102 -28.489 1.00 98.38 208 PHE A N 1
ATOM 1497 C CA . PHE A 1 208 ? 22.289 0.294 -27.351 1.00 98.38 208 PHE A CA 1
ATOM 1498 C C . PHE A 1 208 ? 22.990 1.098 -26.239 1.00 98.38 208 PHE A C 1
ATOM 1500 O O . PHE A 1 208 ? 24.085 0.700 -25.807 1.00 98.38 208 PHE A O 1
ATOM 1507 N N . PRO A 1 209 ? 22.411 2.231 -25.793 1.00 97.69 209 PRO A N 1
ATOM 1508 C CA . PRO A 1 209 ? 23.072 3.134 -24.861 1.00 97.69 209 PRO A CA 1
ATOM 1509 C C . PRO A 1 209 ? 23.464 2.449 -23.551 1.00 97.69 209 PRO A C 1
ATOM 1511 O O . PRO A 1 209 ? 22.641 1.817 -22.894 1.00 97.69 209 PRO A O 1
ATOM 1514 N N . ASP A 1 210 ? 24.710 2.640 -23.108 1.00 98.19 210 ASP A N 1
ATOM 1515 C CA . ASP A 1 210 ? 25.167 2.118 -21.810 1.00 98.19 210 ASP A CA 1
ATOM 1516 C C . ASP A 1 210 ? 24.319 2.649 -20.641 1.00 98.19 210 ASP A C 1
ATOM 1518 O O . ASP A 1 210 ? 24.114 1.937 -19.662 1.00 98.19 210 ASP A O 1
ATOM 1522 N N . ALA A 1 211 ? 23.789 3.872 -20.768 1.00 97.38 211 ALA A N 1
ATOM 1523 C CA . ALA A 1 211 ? 22.924 4.501 -19.773 1.00 97.38 211 ALA A CA 1
ATOM 1524 C C . ALA A 1 211 ? 21.590 3.765 -19.547 1.00 97.38 211 ALA A C 1
ATOM 1526 O O . ALA A 1 211 ? 21.058 3.845 -18.445 1.00 97.38 211 ALA A O 1
ATOM 1527 N N . ALA A 1 212 ? 21.079 3.040 -20.548 1.00 97.62 212 ALA A N 1
ATOM 1528 C CA . ALA A 1 212 ? 19.801 2.330 -20.468 1.00 97.62 212 ALA A CA 1
ATOM 1529 C C . ALA A 1 212 ? 19.931 0.917 -19.869 1.00 97.62 212 ALA A C 1
ATOM 1531 O O . ALA A 1 212 ? 18.948 0.336 -19.423 1.00 97.62 212 ALA A O 1
ATOM 1532 N N . LYS A 1 213 ? 21.143 0.346 -19.821 1.00 98.12 213 LYS A N 1
ATOM 1533 C CA . LYS A 1 213 ? 21.359 -1.050 -19.391 1.00 98.12 213 LYS A CA 1
ATOM 1534 C C . LYS A 1 213 ? 21.016 -1.295 -17.923 1.00 98.12 213 LYS A C 1
ATOM 1536 O O . LYS A 1 213 ? 20.501 -2.357 -17.599 1.00 98.12 213 LYS A O 1
ATOM 1541 N N . THR A 1 214 ? 21.315 -0.345 -17.036 1.00 97.19 214 THR A N 1
ATOM 1542 C CA . THR A 1 214 ? 20.937 -0.461 -15.618 1.00 97.19 214 THR A CA 1
ATOM 1543 C C . THR A 1 214 ? 19.410 -0.437 -15.451 1.00 97.19 214 THR A C 1
ATOM 1545 O O . THR A 1 214 ? 18.904 -1.396 -14.880 1.00 97.19 214 THR A O 1
ATOM 1548 N N . PRO A 1 215 ? 18.671 0.540 -16.017 1.00 96.69 215 PRO A N 1
ATOM 1549 C CA . PRO A 1 215 ? 17.206 0.511 -16.054 1.00 96.69 215 PRO A CA 1
ATOM 1550 C C . PRO A 1 215 ? 16.591 -0.787 -16.596 1.00 96.69 215 PRO A C 1
ATOM 1552 O O . PRO A 1 215 ? 15.630 -1.283 -16.025 1.00 96.69 215 PRO A O 1
ATOM 1555 N N . VAL A 1 216 ? 17.156 -1.381 -17.657 1.00 98.44 216 VAL A N 1
ATOM 1556 C CA . VAL A 1 216 ? 16.700 -2.695 -18.161 1.00 98.44 216 VAL A CA 1
ATOM 1557 C C . VAL A 1 216 ? 16.796 -3.767 -17.075 1.00 98.44 216 VAL A C 1
ATOM 1559 O O . VAL A 1 216 ? 15.854 -4.523 -16.853 1.00 98.44 216 VAL A O 1
ATOM 1562 N N . VAL A 1 217 ? 17.935 -3.833 -16.385 1.00 98.25 217 VAL A N 1
ATOM 1563 C CA . VAL A 1 217 ? 18.136 -4.797 -15.297 1.00 98.25 217 VAL A CA 1
ATOM 1564 C C . VAL A 1 217 ? 17.202 -4.506 -14.123 1.00 98.25 217 VAL A C 1
ATOM 1566 O O . VAL A 1 217 ? 16.707 -5.444 -13.513 1.00 98.25 217 VAL A O 1
ATOM 1569 N N . GLU A 1 218 ? 16.934 -3.239 -13.810 1.00 96.44 218 GLU A N 1
ATOM 1570 C CA . GLU A 1 218 ? 15.970 -2.851 -12.772 1.00 96.44 218 GLU A CA 1
ATOM 1571 C C . GLU A 1 218 ? 14.545 -3.294 -13.122 1.00 96.44 218 GLU A C 1
ATOM 1573 O O . GLU A 1 218 ? 13.902 -3.912 -12.280 1.00 96.44 218 GLU A O 1
ATOM 1578 N N . ALA A 1 219 ? 14.096 -3.090 -14.364 1.00 97.31 219 ALA A N 1
ATOM 1579 C CA . ALA A 1 219 ? 12.785 -3.546 -14.832 1.00 97.31 219 ALA A CA 1
ATOM 1580 C C . ALA A 1 219 ? 12.638 -5.075 -14.745 1.00 97.31 219 ALA A C 1
ATOM 1582 O O . ALA A 1 219 ? 11.599 -5.586 -14.334 1.00 97.31 219 ALA A O 1
ATOM 1583 N N . PHE A 1 220 ? 13.688 -5.821 -15.100 1.00 98.50 220 PHE A N 1
ATOM 1584 C CA . PHE A 1 220 ? 13.688 -7.275 -14.943 1.00 98.50 220 PHE A CA 1
ATOM 1585 C C . PHE A 1 220 ? 13.719 -7.709 -13.480 1.00 98.50 220 PHE A C 1
ATOM 1587 O O . PHE A 1 220 ? 12.960 -8.599 -13.111 1.00 98.50 220 PHE A O 1
ATOM 1594 N N . ASN A 1 221 ? 14.540 -7.074 -12.641 1.00 97.50 221 ASN A N 1
ATOM 1595 C CA . ASN A 1 221 ? 14.571 -7.362 -11.207 1.00 97.50 221 ASN A CA 1
ATOM 1596 C C . ASN A 1 221 ? 13.204 -7.110 -10.560 1.00 97.50 221 ASN A C 1
ATOM 1598 O O . ASN A 1 221 ? 12.807 -7.897 -9.707 1.00 97.50 221 ASN A O 1
ATOM 1602 N N . ASP A 1 222 ? 12.493 -6.055 -10.972 1.00 96.94 222 ASP A N 1
ATOM 1603 C CA . ASP A 1 222 ? 11.127 -5.773 -10.525 1.00 96.94 222 ASP A CA 1
ATOM 1604 C C . ASP A 1 222 ? 10.193 -6.943 -10.871 1.00 96.94 222 ASP A C 1
ATOM 1606 O O . ASP A 1 222 ? 9.589 -7.535 -9.980 1.00 96.94 222 ASP A O 1
ATOM 1610 N N . ILE A 1 223 ? 10.186 -7.401 -12.129 1.00 98.50 223 ILE A N 1
ATOM 1611 C CA . ILE A 1 223 ? 9.389 -8.567 -12.560 1.00 98.50 223 ILE A CA 1
ATOM 1612 C C . ILE A 1 223 ? 9.758 -9.845 -11.793 1.00 98.50 223 ILE A C 1
ATOM 1614 O O . ILE A 1 223 ? 8.876 -10.645 -11.464 1.00 98.50 223 ILE A O 1
ATOM 1618 N N . GLU A 1 224 ? 11.039 -10.065 -11.488 1.00 98.38 224 GLU A N 1
ATOM 1619 C CA . GLU A 1 224 ? 11.478 -11.202 -10.668 1.00 98.38 224 GLU A CA 1
ATOM 1620 C C . GLU A 1 224 ? 10.964 -11.122 -9.228 1.00 98.38 224 GLU A C 1
ATOM 1622 O O . GLU A 1 224 ? 10.840 -12.163 -8.583 1.00 98.38 224 GLU A O 1
ATOM 1627 N N . THR A 1 225 ? 10.640 -9.935 -8.696 1.00 97.75 225 THR A N 1
ATOM 1628 C CA . THR A 1 225 ? 10.071 -9.836 -7.344 1.00 97.75 225 THR A CA 1
ATOM 1629 C C . THR A 1 225 ? 8.698 -10.489 -7.269 1.00 97.75 225 THR A C 1
ATOM 1631 O O . THR A 1 225 ? 8.440 -11.224 -6.321 1.00 97.75 225 THR A O 1
ATOM 1634 N N . PHE A 1 226 ? 7.850 -10.309 -8.285 1.00 98.12 226 PHE A N 1
ATOM 1635 C CA . PHE A 1 226 ? 6.454 -10.740 -8.238 1.00 98.12 226 PHE A CA 1
ATOM 1636 C C . PHE A 1 226 ? 6.121 -11.942 -9.128 1.00 98.12 226 PHE A C 1
ATOM 1638 O O . PHE A 1 226 ? 5.096 -12.588 -8.896 1.00 98.12 226 PHE A O 1
ATOM 1645 N N . THR A 1 227 ? 6.981 -12.324 -10.079 1.00 98.44 227 THR A N 1
ATOM 1646 C CA . THR A 1 227 ? 6.786 -13.507 -10.943 1.00 98.44 227 THR A CA 1
ATOM 1647 C C . THR A 1 227 ? 7.787 -14.636 -10.685 1.00 98.44 227 THR A C 1
ATOM 1649 O O . THR A 1 227 ? 8.866 -14.437 -10.138 1.00 98.44 227 THR A O 1
ATOM 1652 N N . ALA A 1 228 ? 7.473 -15.847 -11.144 1.00 97.00 228 ALA A N 1
ATOM 1653 C CA . ALA A 1 228 ? 8.386 -16.994 -11.099 1.00 97.00 228 ALA A CA 1
ATOM 1654 C C . ALA A 1 228 ? 9.502 -16.957 -12.172 1.00 97.00 228 ALA A C 1
ATOM 1656 O O . ALA A 1 228 ? 10.179 -17.971 -12.390 1.00 97.00 228 ALA A O 1
ATOM 1657 N N . LEU A 1 229 ? 9.660 -15.838 -12.885 1.00 98.31 229 LEU A N 1
ATOM 1658 C CA . LEU A 1 229 ? 10.639 -15.685 -13.955 1.00 98.31 229 LEU A CA 1
ATOM 1659 C C . LEU A 1 229 ? 12.051 -15.444 -13.424 1.00 98.31 229 LEU A C 1
ATOM 1661 O O . LEU A 1 229 ? 12.272 -15.085 -12.273 1.00 98.31 229 LEU A O 1
ATOM 1665 N N . THR A 1 230 ? 13.013 -15.649 -14.318 1.00 98.38 230 THR A N 1
ATOM 1666 C CA . THR A 1 230 ? 14.413 -15.262 -14.149 1.00 98.38 230 THR A CA 1
ATOM 1667 C C . THR A 1 230 ? 14.937 -14.689 -15.461 1.00 98.38 230 THR A C 1
ATOM 1669 O O . THR A 1 230 ? 14.648 -15.245 -16.525 1.00 98.38 230 THR A O 1
ATOM 1672 N N . PHE A 1 231 ? 15.735 -13.626 -15.405 1.00 98.69 231 PHE A N 1
ATOM 1673 C CA . PHE A 1 231 ? 16.273 -12.938 -16.576 1.00 98.69 231 PHE A CA 1
ATOM 1674 C C . PHE A 1 231 ? 17.793 -13.059 -16.640 1.00 98.69 231 PHE A C 1
ATOM 1676 O O . PHE A 1 231 ? 18.523 -12.603 -15.761 1.00 98.69 231 PHE A O 1
ATOM 1683 N N . ASN A 1 232 ? 18.302 -13.657 -17.718 1.00 98.31 232 ASN A N 1
ATOM 1684 C CA . ASN A 1 232 ? 19.730 -13.933 -17.867 1.00 98.31 232 ASN A CA 1
ATOM 1685 C C . ASN A 1 232 ? 20.334 -13.209 -19.078 1.00 98.31 232 ASN A C 1
ATOM 1687 O O . ASN A 1 232 ? 19.903 -13.450 -20.207 1.00 98.31 232 ASN A O 1
ATOM 1691 N N . PRO A 1 233 ? 21.387 -12.392 -18.899 1.00 98.38 233 PRO A N 1
ATOM 1692 C CA . PRO A 1 233 ? 22.045 -11.758 -20.029 1.00 98.38 233 PRO A CA 1
ATOM 1693 C C . PRO A 1 233 ? 22.791 -12.793 -20.877 1.00 98.38 233 PRO A C 1
ATOM 1695 O O . PRO A 1 233 ? 23.538 -13.633 -20.363 1.00 98.38 233 PRO A O 1
ATOM 1698 N N . VAL A 1 234 ? 22.665 -12.668 -22.193 1.00 98.31 234 VAL A N 1
ATOM 1699 C CA . VAL A 1 234 ? 23.476 -13.368 -23.195 1.00 98.31 234 VAL A CA 1
ATOM 1700 C C . VAL A 1 234 ? 24.181 -12.352 -24.093 1.00 98.31 234 VAL A C 1
ATOM 1702 O O . VAL A 1 234 ? 23.899 -11.156 -24.068 1.00 98.31 234 VAL A O 1
ATOM 1705 N N . SER A 1 235 ? 25.187 -12.797 -24.848 1.00 95.38 235 SER A N 1
ATOM 1706 C CA . SER A 1 235 ? 26.009 -11.873 -25.643 1.00 95.38 235 SER A CA 1
ATOM 1707 C C . SER A 1 235 ? 25.326 -11.364 -26.914 1.00 95.38 235 SER A C 1
ATOM 1709 O O . SER A 1 235 ? 25.664 -10.274 -27.361 1.00 95.38 235 SER A O 1
ATOM 1711 N N . VAL A 1 236 ? 24.456 -12.181 -27.507 1.00 93.38 236 VAL A N 1
ATOM 1712 C CA . VAL A 1 236 ? 23.676 -11.961 -28.739 1.00 93.38 236 VAL A CA 1
ATOM 1713 C C . VAL A 1 236 ? 22.490 -12.929 -28.716 1.00 93.38 236 VAL A C 1
ATOM 1715 O O . VAL A 1 236 ? 22.569 -13.919 -27.978 1.00 93.38 236 VAL A O 1
ATOM 1718 N N . ASP A 1 237 ? 21.482 -12.692 -29.552 1.00 92.44 237 ASP A N 1
ATOM 1719 C CA . ASP A 1 237 ? 20.341 -13.587 -29.787 1.00 92.44 237 ASP A CA 1
ATOM 1720 C C . ASP A 1 237 ? 19.617 -13.986 -28.481 1.00 92.44 237 ASP A C 1
ATOM 1722 O O . ASP A 1 237 ? 19.336 -15.166 -28.244 1.00 92.44 237 ASP A O 1
ATOM 1726 N N . GLY A 1 238 ? 19.412 -13.020 -27.579 1.00 96.44 238 GLY A N 1
ATOM 1727 C CA . GLY A 1 238 ? 18.540 -13.205 -26.418 1.00 96.44 238 GLY A CA 1
ATOM 1728 C C . GLY A 1 238 ? 17.076 -13.324 -26.836 1.00 96.44 238 GLY A C 1
ATOM 1729 O O . GLY A 1 238 ? 16.713 -12.914 -27.929 1.00 96.44 238 GLY A O 1
ATOM 1730 N N . ASP A 1 239 ? 16.229 -13.857 -25.956 1.00 97.44 239 ASP A N 1
ATOM 1731 C CA . ASP A 1 239 ? 14.777 -13.867 -26.185 1.00 97.44 239 ASP A CA 1
ATOM 1732 C C . ASP A 1 239 ? 14.228 -12.433 -26.325 1.00 97.44 239 ASP A C 1
ATOM 1734 O O . ASP A 1 239 ? 13.321 -12.194 -27.109 1.00 97.44 239 ASP A O 1
ATOM 1738 N N . ILE A 1 240 ? 14.807 -11.475 -25.590 1.00 98.50 240 ILE A N 1
ATOM 1739 C CA . ILE A 1 240 ? 14.541 -10.038 -25.733 1.00 98.50 240 ILE A CA 1
ATOM 1740 C C . ILE A 1 240 ? 15.824 -9.329 -26.178 1.00 98.50 240 ILE A C 1
ATOM 1742 O O . ILE A 1 240 ? 16.808 -9.262 -25.426 1.00 98.50 240 ILE A O 1
ATOM 1746 N N . GLU A 1 241 ? 15.826 -8.744 -27.374 1.00 98.31 241 GLU A N 1
ATOM 1747 C CA . GLU A 1 241 ? 16.916 -7.891 -27.840 1.00 98.31 241 GLU A CA 1
ATOM 1748 C C . GLU A 1 241 ? 16.578 -6.403 -27.688 1.00 98.31 241 GLU A C 1
ATOM 1750 O O . GLU A 1 241 ? 15.544 -5.906 -28.135 1.00 98.31 241 GLU A O 1
ATOM 1755 N N . PHE A 1 242 ? 17.493 -5.663 -27.061 1.00 98.62 242 PHE A N 1
ATOM 1756 C CA . PHE A 1 242 ? 17.357 -4.227 -26.839 1.00 98.62 242 PHE A CA 1
ATOM 1757 C C . PHE A 1 242 ? 18.092 -3.420 -27.905 1.00 98.62 242 PHE A C 1
ATOM 1759 O O . PHE A 1 242 ? 19.292 -3.606 -28.156 1.00 98.62 242 PHE A O 1
ATOM 1766 N N . ASN A 1 243 ? 17.367 -2.465 -28.478 1.00 98.25 243 ASN A N 1
ATOM 1767 C CA . ASN A 1 243 ? 17.755 -1.684 -29.640 1.00 98.25 243 ASN A CA 1
ATOM 1768 C C . ASN A 1 243 ? 17.499 -0.189 -29.417 1.00 98.25 243 ASN A C 1
ATOM 1770 O O . ASN A 1 243 ? 16.651 0.202 -28.617 1.00 98.25 243 ASN A O 1
ATOM 1774 N N . ALA A 1 244 ? 18.228 0.655 -30.148 1.00 97.81 244 ALA A N 1
ATOM 1775 C CA . ALA A 1 244 ? 18.013 2.099 -30.148 1.00 97.81 244 ALA A CA 1
ATOM 1776 C C . ALA A 1 244 ? 18.027 2.640 -31.581 1.00 97.81 244 ALA A C 1
ATOM 1778 O O . ALA A 1 244 ? 19.001 2.454 -32.319 1.00 97.81 244 ALA A O 1
ATOM 1779 N N . VAL A 1 245 ? 16.938 3.297 -31.975 1.00 96.94 245 VAL A N 1
ATOM 1780 C CA . VAL A 1 245 ? 16.679 3.747 -33.352 1.00 96.94 245 VAL A CA 1
ATOM 1781 C C . VAL A 1 245 ? 16.084 5.151 -33.364 1.00 96.94 245 VAL A C 1
ATOM 1783 O O . VAL A 1 245 ? 15.609 5.646 -32.346 1.00 96.94 245 VAL A O 1
ATOM 1786 N N . GLU A 1 246 ? 16.132 5.814 -34.514 1.00 96.12 246 GLU A N 1
ATOM 1787 C CA . GLU A 1 246 ? 15.495 7.120 -34.686 1.00 96.12 246 GLU A CA 1
ATOM 1788 C C . GLU A 1 246 ? 13.976 6.966 -34.604 1.00 96.12 246 GLU A C 1
ATOM 1790 O O . GLU A 1 246 ? 13.386 6.184 -35.353 1.00 96.12 246 GLU A O 1
ATOM 1795 N N . GLN A 1 247 ? 13.350 7.732 -33.712 1.00 93.12 247 GLN A N 1
ATOM 1796 C CA . GLN A 1 247 ? 11.897 7.839 -33.620 1.00 93.12 247 GLN A CA 1
ATOM 1797 C C . GLN A 1 247 ? 11.426 9.188 -34.159 1.00 93.12 247 GLN A C 1
ATOM 1799 O O . GLN A 1 247 ? 12.185 10.152 -34.263 1.00 93.12 247 GLN A O 1
ATOM 1804 N N . SER A 1 248 ? 10.154 9.268 -34.543 1.00 83.19 248 SER A N 1
ATOM 1805 C CA . SER A 1 248 ? 9.578 10.496 -35.091 1.00 83.19 248 SER A CA 1
ATOM 1806 C C . SER A 1 248 ? 8.244 10.826 -34.441 1.00 83.19 248 SER A C 1
ATOM 1808 O O . SER A 1 248 ? 7.485 9.939 -34.062 1.00 83.19 248 SER A O 1
ATOM 1810 N N . GLY A 1 249 ? 7.928 12.119 -34.357 1.00 82.19 249 GLY A N 1
ATOM 1811 C CA . GLY A 1 249 ? 6.688 12.571 -33.735 1.00 82.19 249 GLY A CA 1
ATOM 1812 C C . GLY A 1 249 ? 6.764 12.500 -32.212 1.00 82.19 249 GLY A C 1
ATOM 1813 O O . GLY A 1 249 ? 7.681 13.068 -31.631 1.00 82.19 249 GLY A O 1
ATOM 1814 N N . SER A 1 250 ? 5.770 11.867 -31.593 1.00 77.88 250 SER A N 1
ATOM 1815 C CA . SER A 1 250 ? 5.626 11.718 -30.138 1.00 77.88 250 SER A CA 1
ATOM 1816 C C . SER A 1 250 ? 5.857 10.276 -29.671 1.00 77.88 250 SER A C 1
ATOM 1818 O O . SER A 1 250 ? 5.283 9.863 -28.671 1.00 77.88 250 SER A O 1
ATOM 1820 N N . THR A 1 251 ? 6.592 9.484 -30.451 1.00 86.81 251 THR A N 1
ATOM 1821 C CA . THR A 1 251 ? 6.927 8.094 -30.128 1.00 86.81 251 THR A CA 1
ATOM 1822 C C . THR A 1 251 ? 8.315 8.063 -29.507 1.00 86.81 251 THR A C 1
ATOM 1824 O O . THR A 1 251 ? 9.267 8.514 -30.138 1.00 86.81 251 THR A O 1
ATOM 1827 N N . ASP A 1 252 ? 8.431 7.519 -28.299 1.00 92.00 252 ASP A N 1
ATOM 1828 C CA . ASP A 1 252 ? 9.710 7.390 -27.588 1.00 92.00 252 ASP A CA 1
ATOM 1829 C C . ASP A 1 252 ? 10.225 5.943 -27.525 1.00 92.00 252 ASP A C 1
ATOM 1831 O O . ASP A 1 252 ? 11.397 5.709 -27.215 1.00 92.00 252 ASP A O 1
ATOM 1835 N N . GLY A 1 253 ? 9.388 4.977 -27.903 1.00 96.00 253 GLY A N 1
ATOM 1836 C CA . GLY A 1 253 ? 9.724 3.565 -27.984 1.00 96.00 253 GLY A CA 1
ATOM 1837 C C . GLY A 1 253 ? 8.673 2.764 -28.751 1.00 96.00 253 GLY A C 1
ATOM 1838 O O . GLY A 1 253 ? 7.627 3.295 -29.130 1.00 96.00 253 GLY A O 1
ATOM 1839 N N . PHE A 1 254 ? 9.011 1.514 -29.056 1.00 97.06 254 PHE A N 1
ATOM 1840 C CA . PHE A 1 254 ? 8.060 0.459 -29.399 1.00 97.06 254 PHE A CA 1
ATOM 1841 C C . PHE A 1 254 ? 8.680 -0.914 -29.102 1.00 97.06 254 PHE A C 1
ATOM 1843 O O . PHE A 1 254 ? 9.907 -1.067 -29.113 1.00 97.06 254 PHE A O 1
ATOM 1850 N N . ALA A 1 255 ? 7.845 -1.931 -28.929 1.00 98.00 255 ALA A N 1
ATOM 1851 C CA . ALA A 1 255 ? 8.273 -3.314 -28.778 1.00 98.00 255 ALA A CA 1
ATOM 1852 C C . ALA A 1 255 ? 7.335 -4.287 -29.495 1.00 98.00 255 ALA A C 1
ATOM 1854 O O . ALA A 1 255 ? 6.228 -3.942 -29.918 1.00 98.00 255 ALA A O 1
ATOM 1855 N N . PHE A 1 256 ? 7.798 -5.524 -29.652 1.00 97.69 256 PHE A N 1
ATOM 1856 C CA . PHE A 1 256 ? 6.983 -6.623 -30.157 1.00 97.69 256 PHE A CA 1
ATOM 1857 C C . PHE A 1 256 ? 6.599 -7.571 -29.025 1.00 97.69 256 PHE A C 1
ATOM 1859 O O . PHE A 1 256 ? 7.419 -7.877 -28.163 1.00 97.69 256 PHE A O 1
ATOM 1866 N N . TYR A 1 257 ? 5.382 -8.112 -29.088 1.00 98.06 257 TYR A N 1
ATOM 1867 C CA . TYR A 1 257 ? 4.951 -9.187 -28.194 1.00 98.06 257 TYR A CA 1
ATOM 1868 C C . TYR A 1 257 ? 5.876 -10.416 -28.263 1.00 98.06 257 TYR A C 1
ATOM 1870 O O . TYR A 1 257 ? 6.510 -10.636 -29.307 1.00 98.06 257 TYR A O 1
ATOM 1878 N N . PRO A 1 258 ? 5.916 -11.244 -27.197 1.00 98.38 258 PRO A N 1
ATOM 1879 C CA . PRO A 1 258 ? 6.679 -12.488 -27.155 1.00 98.38 258 PRO A CA 1
ATOM 1880 C C . PRO A 1 258 ? 6.521 -13.337 -28.419 1.00 98.38 258 PRO A C 1
ATOM 1882 O O . PRO A 1 258 ? 5.407 -13.623 -28.866 1.00 98.38 258 PRO A O 1
ATOM 1885 N N . GLY A 1 259 ? 7.632 -13.783 -29.005 1.00 95.50 259 GLY A N 1
ATOM 1886 C CA . GLY A 1 259 ? 7.577 -14.533 -30.254 1.00 95.50 259 GLY A CA 1
ATOM 1887 C C . GLY A 1 259 ? 8.933 -14.995 -30.771 1.00 95.50 259 GLY A C 1
ATOM 1888 O O . GLY A 1 259 ? 9.936 -14.977 -30.079 1.00 95.50 259 GLY A O 1
ATOM 1889 N N . SER A 1 260 ? 8.954 -15.480 -32.012 1.00 91.00 260 SER A N 1
ATOM 1890 C CA . SER A 1 260 ? 10.193 -15.901 -32.678 1.00 91.00 260 SER A CA 1
ATOM 1891 C C . SER A 1 260 ? 10.797 -14.775 -33.514 1.00 91.00 260 SER A C 1
ATOM 1893 O O . SER A 1 260 ? 10.050 -14.083 -34.211 1.00 91.00 260 SER A O 1
ATOM 1895 N N . GLY A 1 261 ? 12.127 -14.703 -33.595 1.00 90.06 261 GLY A N 1
ATOM 1896 C CA . GLY A 1 261 ? 12.809 -13.645 -34.346 1.00 90.06 261 GLY A CA 1
ATOM 1897 C C . GLY A 1 261 ? 12.657 -12.330 -33.594 1.00 90.06 261 GLY A C 1
ATOM 1898 O O . GLY A 1 261 ? 12.921 -12.310 -32.408 1.00 90.06 261 GLY A O 1
ATOM 1899 N N . ILE A 1 262 ? 12.128 -11.295 -34.250 1.00 93.06 262 ILE A N 1
ATOM 1900 C CA . ILE A 1 262 ? 11.933 -9.967 -33.642 1.00 93.06 262 ILE A CA 1
ATOM 1901 C C . ILE A 1 262 ? 10.876 -9.916 -32.518 1.00 93.06 262 ILE A C 1
ATOM 1903 O O . ILE A 1 262 ? 10.678 -8.877 -31.898 1.00 93.06 262 ILE A O 1
ATOM 1907 N N . GLY A 1 263 ? 10.114 -10.995 -32.309 1.00 95.88 263 GLY A N 1
ATOM 1908 C CA . GLY A 1 263 ? 9.106 -11.039 -31.248 1.00 95.88 263 GLY A CA 1
ATOM 1909 C C . GLY A 1 263 ? 9.777 -10.971 -29.882 1.00 95.88 263 GLY A C 1
ATOM 1910 O O . GLY A 1 263 ? 10.628 -11.805 -29.610 1.00 95.88 263 GLY A O 1
ATOM 1911 N N . GLY A 1 264 ? 9.387 -10.009 -29.046 1.00 97.25 264 GLY A N 1
ATOM 1912 C CA . GLY A 1 264 ? 10.058 -9.696 -27.787 1.00 97.25 264 GLY A CA 1
ATOM 1913 C C . GLY A 1 264 ? 10.979 -8.485 -27.836 1.00 97.25 264 GLY A C 1
ATOM 1914 O O . GLY A 1 264 ? 11.284 -7.923 -26.791 1.00 97.25 264 GLY A O 1
ATOM 1915 N N . ASP A 1 265 ? 11.428 -8.062 -29.017 1.00 98.19 265 ASP A N 1
ATOM 1916 C CA . ASP A 1 265 ? 12.469 -7.041 -29.108 1.00 98.19 265 ASP A CA 1
ATOM 1917 C C . ASP A 1 265 ? 11.948 -5.644 -28.775 1.00 98.19 265 ASP A C 1
ATOM 1919 O O . ASP A 1 265 ? 10.847 -5.251 -29.173 1.00 98.19 265 ASP A O 1
ATOM 1923 N N . VAL A 1 266 ? 12.796 -4.876 -28.089 1.00 98.62 266 VAL A N 1
ATOM 1924 C CA . VAL A 1 266 ? 12.510 -3.527 -27.590 1.00 98.62 266 VAL A CA 1
ATOM 1925 C C . VAL A 1 266 ? 13.335 -2.502 -28.362 1.00 98.62 266 VAL A C 1
ATOM 1927 O O . VAL A 1 266 ? 14.553 -2.641 -28.500 1.00 98.62 266 VAL A O 1
ATOM 1930 N N . PHE A 1 267 ? 12.689 -1.435 -28.830 1.00 97.94 267 PHE A N 1
ATOM 1931 C CA . PHE A 1 267 ? 13.294 -0.362 -29.618 1.00 97.94 267 PHE A CA 1
ATOM 1932 C C . PHE A 1 267 ? 13.047 0.990 -28.951 1.00 97.94 267 PHE A C 1
ATOM 1934 O O . PHE A 1 267 ? 11.945 1.524 -29.003 1.00 97.94 267 PHE A O 1
ATOM 1941 N N . LEU A 1 268 ? 14.092 1.579 -28.369 1.00 98.06 268 LEU A N 1
ATOM 1942 C CA . LEU A 1 268 ? 14.025 2.891 -27.717 1.00 98.06 268 LEU A CA 1
ATOM 1943 C C . LEU A 1 268 ? 14.486 4.016 -28.653 1.00 98.06 268 LEU A C 1
ATOM 1945 O O . LEU A 1 268 ? 15.241 3.788 -29.605 1.00 98.06 268 LEU A O 1
ATOM 1949 N N . ASN A 1 269 ? 14.057 5.246 -28.375 1.00 96.94 269 ASN A N 1
ATOM 1950 C CA . ASN A 1 269 ? 14.499 6.429 -29.108 1.00 96.94 269 ASN A CA 1
ATOM 1951 C C . ASN A 1 269 ? 16.003 6.703 -28.900 1.00 96.94 269 ASN A C 1
ATOM 1953 O O . ASN A 1 269 ? 16.501 6.815 -27.776 1.00 96.94 269 ASN A O 1
ATOM 1957 N N . ASN A 1 270 ? 16.737 6.825 -30.0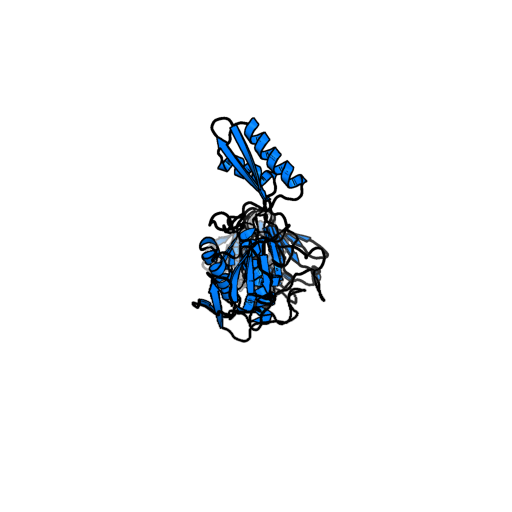06 1.00 96.25 270 ASN A N 1
ATOM 1958 C CA . ASN A 1 270 ? 18.180 7.053 -30.030 1.00 96.25 270 ASN A CA 1
ATOM 1959 C C . ASN A 1 270 ? 18.619 8.465 -29.590 1.00 96.25 270 ASN A C 1
ATOM 1961 O O . ASN A 1 270 ? 19.821 8.682 -29.415 1.00 96.25 270 ASN A O 1
ATOM 1965 N N . ASP A 1 271 ? 17.687 9.396 -29.374 1.00 95.50 271 ASP A N 1
ATOM 1966 C CA . ASP A 1 271 ? 17.960 10.717 -28.789 1.00 95.50 271 ASP A CA 1
ATOM 1967 C C . ASP A 1 271 ? 18.291 10.642 -27.281 1.00 95.50 271 ASP A C 1
ATOM 1969 O O . ASP A 1 271 ? 18.895 11.565 -26.713 1.00 95.50 271 ASP A O 1
ATOM 1973 N N . TYR A 1 272 ? 17.945 9.531 -26.618 1.00 95.00 272 TYR A N 1
ATOM 1974 C CA . TYR A 1 272 ? 18.216 9.304 -25.198 1.00 95.00 272 TYR A CA 1
ATOM 1975 C C . TYR A 1 272 ? 19.451 8.421 -25.007 1.00 95.00 272 TYR A C 1
ATOM 1977 O O . TYR A 1 272 ? 19.428 7.213 -25.247 1.00 95.00 272 TYR A O 1
ATOM 1985 N N . THR A 1 273 ? 20.552 9.011 -24.535 1.00 95.56 273 THR A N 1
ATOM 1986 C CA . THR A 1 273 ? 21.835 8.298 -24.376 1.00 95.56 273 THR A CA 1
ATOM 1987 C C . THR A 1 273 ? 22.533 8.547 -23.040 1.00 95.56 273 THR A C 1
ATOM 1989 O O . THR A 1 273 ? 23.641 8.052 -22.828 1.00 95.56 273 THR A O 1
ATOM 1992 N N . THR A 1 274 ? 21.951 9.356 -22.154 1.00 96.50 274 THR A N 1
ATOM 1993 C CA . THR A 1 274 ? 22.587 9.790 -20.899 1.00 96.50 274 THR A CA 1
ATOM 1994 C C . THR A 1 274 ? 21.895 9.207 -19.672 1.00 96.50 274 THR A C 1
ATOM 1996 O O . THR A 1 274 ? 20.703 8.926 -19.693 1.0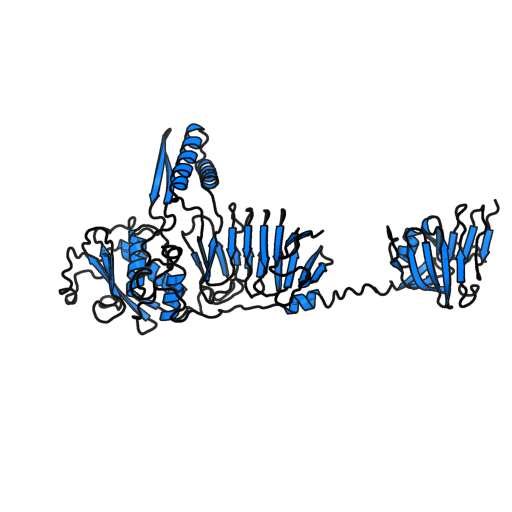0 96.50 274 THR A O 1
ATOM 1999 N N . THR A 1 275 ? 22.641 9.045 -18.576 1.00 95.31 275 THR A N 1
ATOM 2000 C CA . THR A 1 275 ? 22.102 8.526 -17.307 1.00 95.31 275 THR A CA 1
ATOM 2001 C C . THR A 1 275 ? 21.018 9.424 -16.711 1.00 95.31 275 THR A C 1
ATOM 2003 O O . THR A 1 275 ? 20.111 8.916 -16.075 1.00 95.31 275 THR A O 1
ATOM 2006 N N . GLU A 1 276 ? 21.090 10.741 -16.925 1.00 92.19 276 GLU A N 1
ATOM 2007 C CA . GLU A 1 276 ? 20.082 11.692 -16.432 1.00 92.19 276 GLU A CA 1
ATOM 2008 C C . GLU A 1 276 ? 18.733 11.514 -17.140 1.00 92.19 276 GLU A C 1
ATOM 2010 O O . GLU A 1 276 ? 17.696 11.560 -16.494 1.00 92.19 276 GLU A O 1
ATOM 2015 N N . GLN A 1 277 ? 18.747 11.232 -18.448 1.00 91.62 277 GLN A N 1
ATOM 2016 C CA . GLN A 1 277 ? 17.528 10.933 -19.210 1.00 91.62 277 GLN A CA 1
ATOM 2017 C C . GLN A 1 277 ? 16.859 9.633 -18.736 1.00 91.62 277 GLN A C 1
ATOM 2019 O O . GLN A 1 277 ? 15.639 9.563 -18.683 1.00 91.62 277 GLN A O 1
ATOM 2024 N N . TYR A 1 278 ? 17.651 8.625 -18.364 1.00 93.12 278 TYR A N 1
ATOM 2025 C CA . TYR A 1 278 ? 17.169 7.346 -17.832 1.00 93.12 278 TYR A CA 1
ATOM 2026 C C . TYR A 1 278 ? 17.111 7.309 -16.295 1.00 93.12 278 TYR A C 1
ATOM 2028 O O . TYR A 1 278 ? 17.169 6.235 -15.698 1.00 93.12 278 TYR A O 1
ATOM 2036 N N . ALA A 1 279 ? 17.043 8.463 -15.630 1.00 90.56 279 ALA A N 1
ATOM 2037 C CA . ALA A 1 279 ? 16.831 8.493 -14.190 1.00 90.56 279 ALA A CA 1
ATOM 2038 C C . ALA A 1 279 ? 15.424 7.972 -13.855 1.00 90.56 279 ALA A C 1
ATOM 2040 O O . ALA A 1 279 ? 14.462 8.290 -14.556 1.00 90.56 279 ALA A O 1
ATOM 2041 N N . ALA A 1 280 ? 15.310 7.190 -12.778 1.00 87.81 280 ALA A N 1
ATOM 2042 C CA . ALA A 1 280 ? 14.036 6.655 -12.309 1.00 87.81 280 ALA A CA 1
ATOM 2043 C C . ALA A 1 280 ? 12.996 7.779 -12.134 1.00 87.81 280 ALA A C 1
ATOM 2045 O O . ALA A 1 280 ? 13.294 8.834 -11.571 1.00 87.81 280 ALA A O 1
ATOM 2046 N N . GLY A 1 281 ? 11.794 7.548 -12.661 1.00 82.75 281 GLY A N 1
ATOM 2047 C CA . GLY A 1 281 ? 10.688 8.507 -12.703 1.00 82.75 281 GLY A CA 1
ATOM 2048 C C . GLY A 1 281 ? 10.659 9.353 -13.977 1.00 82.75 281 GLY A C 1
ATOM 2049 O O . GLY A 1 281 ? 9.583 9.751 -14.412 1.00 82.75 281 GLY A O 1
ATOM 2050 N N . GLY A 1 282 ? 11.799 9.553 -14.645 1.00 86.31 282 GLY A N 1
ATOM 2051 C CA . GLY A 1 282 ? 11.870 10.285 -15.910 1.00 86.31 282 GLY A CA 1
ATOM 2052 C C . GLY A 1 282 ? 11.172 9.564 -17.068 1.00 86.31 282 GLY A C 1
ATOM 2053 O O . GLY A 1 282 ? 11.081 8.336 -17.099 1.00 86.31 282 GLY A O 1
ATOM 2054 N N . SER A 1 283 ? 10.715 10.330 -18.061 1.00 88.81 283 SER A N 1
ATOM 2055 C CA . SER A 1 283 ? 9.966 9.798 -19.209 1.00 88.81 283 SER A CA 1
ATOM 2056 C C . SER A 1 283 ? 10.694 8.668 -19.973 1.00 88.81 283 SER A C 1
ATOM 2058 O O . SER A 1 283 ? 10.075 7.624 -20.163 1.00 88.81 283 SER A O 1
ATOM 2060 N N . PRO A 1 284 ? 11.999 8.753 -20.320 1.00 92.88 284 PRO A N 1
ATOM 2061 C CA . PRO A 1 284 ? 12.695 7.645 -20.989 1.00 92.88 284 PRO A CA 1
ATOM 2062 C C . PRO A 1 284 ? 12.803 6.362 -20.150 1.00 92.88 284 PRO A C 1
ATOM 2064 O O . PRO A 1 284 ? 12.829 5.265 -20.708 1.00 92.88 284 PRO A O 1
ATOM 2067 N N . TYR A 1 285 ? 12.861 6.481 -18.819 1.00 93.38 285 TYR A N 1
ATOM 2068 C CA . TYR A 1 285 ? 12.792 5.325 -17.921 1.00 93.38 285 TYR A CA 1
ATOM 2069 C C . TYR A 1 285 ? 11.399 4.688 -17.966 1.00 93.38 285 TYR A C 1
ATOM 2071 O O . TYR A 1 285 ? 11.280 3.475 -18.118 1.00 93.38 285 TYR A O 1
ATOM 2079 N N . PHE A 1 286 ? 10.350 5.512 -17.892 1.00 93.12 286 PHE A N 1
ATOM 2080 C CA . PHE A 1 286 ? 8.965 5.053 -17.972 1.00 93.12 286 PHE A CA 1
ATOM 2081 C C . PHE A 1 286 ? 8.650 4.379 -19.320 1.00 93.12 286 PHE A C 1
ATOM 2083 O O . PHE A 1 286 ? 8.061 3.302 -19.358 1.00 93.12 286 PHE A O 1
ATOM 2090 N N . THR A 1 287 ? 9.109 4.949 -20.438 1.00 95.50 287 THR A N 1
ATOM 2091 C CA . THR A 1 287 ? 8.985 4.309 -21.757 1.00 95.50 287 THR A CA 1
ATOM 2092 C C . THR A 1 287 ? 9.675 2.951 -21.778 1.00 95.50 287 THR A C 1
ATOM 2094 O O . THR A 1 287 ? 9.120 1.993 -22.293 1.00 95.50 287 THR A O 1
ATOM 2097 N N . LEU A 1 288 ? 10.864 2.824 -21.186 1.00 97.56 288 LEU A N 1
ATOM 2098 C CA . LEU A 1 288 ? 11.564 1.544 -21.146 1.00 97.56 288 LEU A CA 1
ATOM 2099 C C . LEU A 1 288 ? 10.758 0.469 -20.405 1.00 97.56 288 LEU A C 1
ATOM 2101 O O . LEU A 1 288 ? 10.631 -0.631 -20.939 1.00 97.56 288 LEU A O 1
ATOM 2105 N N . ILE A 1 289 ? 10.193 0.761 -19.227 1.00 96.44 289 ILE A N 1
ATOM 2106 C CA . ILE A 1 289 ? 9.364 -0.227 -18.510 1.00 96.44 289 ILE A CA 1
ATOM 2107 C C . ILE A 1 289 ? 8.081 -0.555 -19.287 1.00 96.44 289 ILE A C 1
ATOM 2109 O O . ILE A 1 289 ? 7.686 -1.715 -19.337 1.00 96.44 289 ILE A O 1
ATOM 2113 N N . HIS A 1 290 ? 7.486 0.427 -19.971 1.00 97.81 290 HIS A N 1
ATOM 2114 C CA . HIS A 1 290 ? 6.324 0.232 -20.840 1.00 97.81 290 HIS A CA 1
ATOM 2115 C C . HIS A 1 290 ? 6.632 -0.727 -21.999 1.00 97.81 290 HIS A C 1
ATOM 2117 O O . HIS A 1 290 ? 5.919 -1.707 -22.218 1.00 97.81 290 HIS A O 1
ATOM 2123 N N . GLU A 1 291 ? 7.740 -0.500 -22.710 1.00 98.56 291 GLU A N 1
ATOM 2124 C CA . GLU A 1 291 ? 8.144 -1.363 -23.822 1.00 98.56 291 GLU A CA 1
ATOM 2125 C C . GLU A 1 291 ? 8.556 -2.764 -23.354 1.00 98.56 291 GLU A C 1
ATOM 2127 O O . GLU A 1 291 ? 8.287 -3.752 -24.040 1.00 98.56 291 GLU A O 1
ATOM 2132 N N . VAL A 1 292 ? 9.162 -2.885 -22.167 1.00 98.75 292 VAL A N 1
ATOM 2133 C CA . VAL A 1 292 ? 9.381 -4.201 -21.549 1.00 98.75 292 VAL A CA 1
ATOM 2134 C C . VAL A 1 292 ? 8.038 -4.865 -21.233 1.00 98.75 292 VAL A C 1
ATOM 2136 O O . VAL A 1 292 ? 7.897 -6.055 -21.493 1.00 98.75 292 VAL A O 1
ATOM 2139 N N . GLY A 1 293 ? 7.020 -4.126 -20.784 1.00 98.50 293 GLY A N 1
ATOM 2140 C CA . GLY A 1 293 ? 5.656 -4.635 -20.610 1.00 98.50 293 GLY A CA 1
ATOM 2141 C C . GLY A 1 293 ? 5.109 -5.301 -21.878 1.00 98.50 293 GLY A C 1
ATOM 2142 O O . GLY A 1 293 ? 4.663 -6.451 -21.830 1.00 98.50 293 GLY A O 1
ATOM 2143 N N . HIS A 1 294 ? 5.238 -4.646 -23.034 1.00 98.69 294 HIS A N 1
ATOM 2144 C CA . HIS A 1 294 ? 4.910 -5.237 -24.339 1.00 98.69 294 HIS A CA 1
ATOM 2145 C C . HIS A 1 294 ? 5.744 -6.486 -24.658 1.00 98.69 294 HIS A C 1
ATOM 2147 O O . HIS A 1 294 ? 5.176 -7.523 -25.011 1.00 98.69 294 HIS A O 1
ATOM 2153 N N . ALA A 1 295 ? 7.067 -6.432 -24.473 1.00 98.69 295 ALA A N 1
ATOM 2154 C CA . ALA A 1 295 ? 7.970 -7.576 -24.656 1.00 98.69 295 ALA A CA 1
ATOM 2155 C C . ALA A 1 295 ? 7.670 -8.754 -23.712 1.00 98.69 295 ALA A C 1
ATOM 2157 O O . ALA A 1 295 ? 8.085 -9.887 -23.966 1.00 98.69 295 ALA A O 1
ATOM 2158 N N . MET A 1 296 ? 6.933 -8.496 -22.632 1.00 98.50 296 MET A N 1
ATOM 2159 C CA . MET A 1 296 ? 6.440 -9.477 -21.672 1.00 98.50 296 MET A CA 1
ATOM 2160 C C . MET A 1 296 ? 4.990 -9.909 -21.935 1.00 98.50 296 MET A C 1
ATOM 2162 O O . MET A 1 296 ? 4.503 -10.817 -21.262 1.00 98.50 296 MET A O 1
ATOM 2166 N N . GLY A 1 297 ? 4.310 -9.340 -22.932 1.00 97.38 297 GLY A N 1
ATOM 2167 C CA . GLY A 1 297 ? 2.968 -9.754 -23.348 1.00 97.38 297 GLY A CA 1
ATOM 2168 C C . GLY A 1 297 ? 1.824 -8.891 -22.812 1.00 97.38 297 GLY A C 1
ATOM 2169 O O . GLY A 1 297 ? 0.673 -9.336 -22.853 1.00 97.38 297 GLY A O 1
ATOM 2170 N N . LEU A 1 298 ? 2.097 -7.682 -22.319 1.00 98.12 298 LEU A N 1
ATOM 2171 C CA . LEU A 1 298 ? 1.059 -6.721 -21.938 1.00 98.12 298 LEU A CA 1
ATOM 2172 C C . LEU A 1 298 ? 0.666 -5.852 -23.132 1.00 98.12 298 LEU A C 1
ATOM 2174 O O . LEU A 1 298 ? 1.539 -5.299 -23.792 1.00 98.12 298 LEU A O 1
ATOM 2178 N N . LYS A 1 299 ? -0.628 -5.717 -23.422 1.00 97.00 299 LYS A N 1
ATOM 2179 C CA . LYS A 1 299 ? -1.145 -4.771 -24.427 1.00 97.00 299 LYS A CA 1
ATOM 2180 C C . LYS A 1 299 ? -1.493 -3.428 -23.794 1.00 97.00 299 LYS A C 1
ATOM 2182 O O . LYS A 1 299 ? -1.615 -3.348 -22.571 1.00 97.00 299 LYS A O 1
ATOM 2187 N N . HIS A 1 300 ? -1.741 -2.400 -24.607 1.00 97.62 300 HIS A N 1
ATOM 2188 C CA . HIS A 1 300 ? -2.301 -1.169 -24.056 1.00 97.62 300 HIS A CA 1
ATOM 2189 C C . HIS A 1 300 ? -3.671 -1.420 -23.410 1.00 97.62 300 HIS A C 1
ATOM 2191 O O . HIS A 1 300 ? -4.517 -2.168 -23.920 1.00 97.62 300 HIS A O 1
ATOM 2197 N N . SER A 1 301 ? -3.922 -0.721 -22.310 1.00 96.81 301 SER A N 1
ATOM 2198 C CA . SER A 1 301 ? -5.167 -0.780 -21.536 1.00 96.81 301 SER A CA 1
ATOM 2199 C C . SER A 1 301 ? -6.401 -0.276 -22.298 1.00 96.81 301 SER A C 1
ATOM 2201 O O . SER A 1 301 ? -7.528 -0.662 -21.986 1.00 96.81 301 SER A O 1
ATOM 2203 N N . PHE A 1 302 ? -6.198 0.522 -23.348 1.00 95.50 302 PHE A N 1
ATOM 2204 C CA . PHE A 1 302 ? -7.254 1.183 -24.123 1.00 95.50 302 PHE A CA 1
ATOM 2205 C C . PHE A 1 302 ? -7.483 0.598 -25.526 1.00 95.50 302 PHE A C 1
ATOM 2207 O O . PHE A 1 302 ? -8.410 1.022 -26.224 1.00 95.50 302 PHE A O 1
ATOM 2214 N N . GLU A 1 303 ? -6.643 -0.332 -25.981 1.00 91.69 303 GLU A N 1
ATOM 2215 C CA . GLU A 1 303 ? -6.726 -0.902 -27.332 1.00 91.69 303 GLU A CA 1
ATOM 2216 C C . GLU A 1 303 ? -7.314 -2.315 -27.322 1.00 91.69 303 GLU A C 1
ATOM 2218 O O . GLU A 1 303 ? -7.292 -2.971 -26.293 1.00 91.69 303 GLU A O 1
ATOM 2223 N N . ASP A 1 304 ? -7.839 -2.768 -28.465 1.00 82.81 304 ASP A N 1
ATOM 2224 C CA . ASP A 1 304 ? -8.257 -4.145 -28.779 1.00 82.81 304 ASP A CA 1
ATOM 2225 C C . ASP A 1 304 ? -8.954 -4.987 -27.684 1.00 82.81 304 ASP A C 1
ATOM 2227 O O . ASP A 1 304 ? -8.402 -5.382 -26.660 1.00 82.81 304 ASP A O 1
ATOM 2231 N N . GLY A 1 305 ? -10.177 -5.437 -27.975 1.00 87.56 305 GLY A N 1
ATOM 2232 C CA . GLY A 1 305 ? -10.889 -6.365 -27.095 1.00 87.56 305 GLY A CA 1
ATOM 2233 C C . GLY A 1 305 ? -11.390 -5.688 -25.818 1.00 87.56 305 GLY A C 1
ATOM 2234 O O . GLY A 1 305 ? -12.236 -4.797 -25.899 1.00 87.56 305 GLY A O 1
ATOM 2235 N N . ALA A 1 306 ? -10.952 -6.174 -24.655 1.00 90.94 306 ALA A N 1
ATOM 2236 C CA . ALA A 1 306 ? -11.295 -5.580 -23.364 1.00 90.94 306 ALA A CA 1
ATOM 2237 C C . ALA A 1 306 ? -10.423 -4.344 -23.105 1.00 90.94 306 ALA A C 1
ATOM 2239 O O . ALA A 1 306 ? -9.216 -4.405 -23.331 1.00 90.94 306 ALA A O 1
ATOM 2240 N N . THR A 1 307 ? -11.033 -3.264 -22.614 1.00 95.81 307 THR A N 1
ATOM 2241 C CA . THR A 1 307 ? -10.364 -2.001 -22.261 1.00 95.81 307 THR A CA 1
ATOM 2242 C C . THR A 1 307 ? -10.683 -1.611 -20.820 1.00 95.81 307 THR A C 1
ATOM 2244 O O . THR A 1 307 ? -11.750 -1.995 -20.324 1.00 95.81 307 THR A O 1
ATOM 2247 N N . LEU A 1 308 ? -9.818 -0.830 -20.169 1.00 95.75 308 LEU A N 1
ATOM 2248 C CA . LEU A 1 308 ? -10.107 -0.317 -18.828 1.00 95.75 308 LEU A CA 1
ATOM 2249 C C . LEU A 1 308 ? -11.301 0.659 -18.835 1.00 95.75 308 LEU A C 1
ATOM 2251 O O . LEU A 1 308 ? -11.557 1.345 -19.836 1.00 95.75 308 LEU A O 1
ATOM 2255 N N . PRO A 1 309 ? -12.065 0.725 -17.730 1.00 94.94 309 PRO A N 1
ATOM 2256 C CA . PRO A 1 309 ? -12.979 1.828 -17.454 1.00 94.94 309 PRO A CA 1
ATOM 2257 C C . PRO A 1 309 ? -12.269 3.187 -17.500 1.00 94.94 309 PRO A C 1
ATOM 2259 O O . PRO A 1 309 ? -11.087 3.300 -17.200 1.00 94.94 309 PRO A O 1
ATOM 2262 N N . ALA A 1 310 ? -12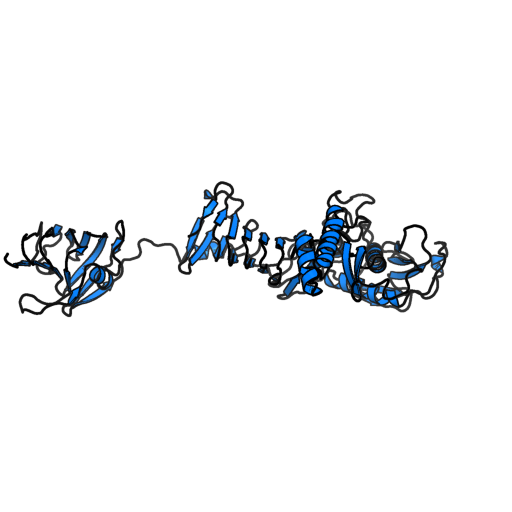.995 4.249 -17.854 1.00 93.56 310 ALA A N 1
ATOM 2263 C CA . ALA A 1 310 ? -12.398 5.573 -18.063 1.00 93.56 310 ALA A CA 1
ATOM 2264 C C . ALA A 1 310 ? -11.762 6.191 -16.800 1.00 93.56 310 ALA A C 1
ATOM 2266 O O . ALA A 1 310 ? -10.900 7.054 -16.918 1.00 93.56 310 ALA A O 1
ATOM 2267 N N . ASP A 1 311 ? -12.217 5.794 -15.615 1.00 92.19 311 ASP A N 1
ATOM 2268 C CA . ASP A 1 311 ? -11.692 6.195 -14.307 1.00 92.19 311 ASP A CA 1
ATOM 2269 C C . ASP A 1 311 ? -10.465 5.383 -13.860 1.00 92.19 311 ASP A C 1
ATOM 2271 O O . ASP A 1 311 ? -9.700 5.855 -13.022 1.00 92.19 311 ASP A O 1
ATOM 2275 N N . GLU A 1 312 ? -10.229 4.223 -14.473 1.00 94.06 312 GLU A N 1
ATOM 2276 C CA . GLU A 1 312 ? -9.067 3.356 -14.230 1.00 94.06 312 GLU A CA 1
ATOM 2277 C C . GLU A 1 312 ? -8.029 3.438 -15.364 1.00 94.06 312 GLU A C 1
ATOM 2279 O O . GLU A 1 312 ? -6.897 3.004 -15.200 1.00 94.06 312 GLU A O 1
ATOM 2284 N N . GLU A 1 313 ? -8.387 4.004 -16.521 1.00 95.00 313 GLU A N 1
ATOM 2285 C CA . GLU A 1 313 ? -7.524 4.139 -17.700 1.00 95.00 313 GLU A CA 1
ATOM 2286 C C . GLU A 1 313 ? -6.435 5.198 -17.485 1.00 95.00 313 GLU A C 1
ATOM 2288 O O . GLU A 1 313 ? -6.523 6.320 -17.995 1.00 95.00 313 GLU A O 1
ATOM 2293 N N . ASN A 1 314 ? -5.441 4.854 -16.665 1.00 92.00 314 ASN A N 1
ATOM 2294 C CA . ASN A 1 314 ? -4.345 5.730 -16.284 1.00 92.00 314 ASN A CA 1
ATOM 2295 C C . ASN A 1 314 ? -3.115 4.988 -15.724 1.00 92.00 314 ASN A C 1
ATOM 2297 O O . ASN A 1 314 ? -3.176 3.807 -15.373 1.00 92.00 314 ASN A O 1
ATOM 2301 N N . THR A 1 315 ? -1.995 5.707 -15.610 1.00 90.88 315 THR A N 1
ATOM 2302 C CA . THR A 1 315 ? -0.694 5.150 -15.208 1.00 90.88 315 THR A CA 1
ATOM 2303 C C . THR A 1 315 ? -0.597 4.710 -13.750 1.00 90.88 315 THR A C 1
ATOM 2305 O O . THR A 1 315 ? 0.350 4.012 -13.412 1.00 90.88 315 THR A O 1
ATOM 2308 N N . SER A 1 316 ? -1.563 5.048 -12.886 1.00 89.38 316 SER A N 1
ATOM 2309 C CA . SER A 1 316 ? -1.639 4.481 -11.529 1.00 89.38 316 SER A CA 1
ATOM 2310 C C . SER A 1 316 ? -2.232 3.071 -11.512 1.00 89.38 316 SER A C 1
ATOM 2312 O O . SER A 1 316 ? -2.075 2.362 -10.523 1.00 89.38 316 SER A O 1
ATOM 2314 N N . HIS A 1 317 ? -2.936 2.660 -12.568 1.00 93.69 317 HIS A N 1
ATOM 2315 C CA . HIS A 1 317 ? -3.501 1.312 -12.677 1.00 93.69 317 HIS A CA 1
ATOM 2316 C C . HIS A 1 317 ? -2.639 0.414 -13.561 1.00 93.69 317 HIS A C 1
ATOM 2318 O O . HIS A 1 317 ? -2.461 -0.763 -13.243 1.00 93.69 317 HIS A O 1
ATOM 2324 N N . SER A 1 318 ? -2.081 0.966 -14.641 1.00 95.25 318 SER A N 1
ATOM 2325 C CA . SER A 1 318 ? -1.193 0.246 -15.550 1.00 95.25 318 SER A CA 1
ATOM 2326 C C . SER A 1 318 ? -0.201 1.181 -16.227 1.00 95.25 318 SER A C 1
ATOM 2328 O O . SER A 1 318 ? -0.595 2.192 -16.815 1.00 95.25 318 SER A O 1
ATOM 2330 N N . VAL A 1 319 ? 1.074 0.792 -16.263 1.00 95.06 319 VAL A N 1
ATOM 2331 C CA . VAL A 1 319 ? 2.101 1.480 -17.061 1.00 95.06 319 VAL A CA 1
ATOM 2332 C C . VAL A 1 319 ? 1.803 1.417 -18.557 1.00 95.06 319 VAL A C 1
ATOM 2334 O O . VAL A 1 319 ? 2.355 2.209 -19.313 1.00 95.06 319 VAL A O 1
ATOM 2337 N N . MET A 1 320 ? 0.901 0.529 -18.990 1.00 97.00 320 MET A N 1
ATOM 2338 C CA . MET A 1 320 ? 0.444 0.405 -20.376 1.00 97.00 320 MET A CA 1
ATOM 2339 C C . MET A 1 320 ? -0.594 1.465 -20.782 1.00 97.00 320 MET A C 1
ATOM 2341 O O . MET A 1 320 ? -1.030 1.487 -21.935 1.00 97.00 320 MET A O 1
ATOM 2345 N N . SER A 1 321 ? -0.997 2.351 -19.867 1.00 95.12 321 SER A N 1
ATOM 2346 C CA . SER A 1 321 ? -1.841 3.505 -20.182 1.00 95.12 321 SER A CA 1
ATOM 2347 C C . SER A 1 321 ? -1.026 4.690 -20.706 1.00 95.12 321 SER A C 1
ATOM 2349 O O . SER A 1 321 ? 0.137 4.879 -20.359 1.00 95.12 321 SER A O 1
ATOM 2351 N N . TYR A 1 322 ? -1.666 5.543 -21.509 1.00 92.31 322 TYR A N 1
ATOM 2352 C CA . TYR A 1 322 ? -1.110 6.832 -21.949 1.00 92.31 322 TYR A CA 1
ATOM 2353 C C . TYR A 1 322 ? -1.622 8.026 -21.131 1.00 92.31 322 TYR A C 1
ATOM 2355 O O . TYR A 1 322 ? -1.283 9.174 -21.430 1.00 92.31 322 TYR A O 1
ATOM 2363 N N . THR A 1 323 ? -2.469 7.788 -20.129 1.00 90.12 323 THR A N 1
ATOM 2364 C CA . THR A 1 323 ? -3.044 8.852 -19.300 1.00 90.12 323 THR A CA 1
ATOM 2365 C C . THR A 1 323 ? -2.306 8.928 -17.969 1.00 90.12 323 THR A C 1
ATOM 2367 O O . THR A 1 323 ? -2.476 8.065 -17.115 1.00 90.12 323 THR A O 1
ATOM 2370 N N . ASN A 1 324 ? -1.523 9.983 -17.753 1.00 81.81 324 ASN A N 1
ATOM 2371 C CA . ASN A 1 324 ? -0.847 10.188 -16.471 1.00 81.81 324 ASN A CA 1
ATOM 2372 C C . ASN A 1 324 ? -1.822 10.631 -15.367 1.00 81.81 324 ASN A C 1
ATOM 2374 O O . ASN A 1 324 ? -2.698 11.467 -15.607 1.00 81.81 324 ASN A O 1
ATOM 2378 N N . VAL A 1 325 ? -1.622 10.131 -14.143 1.00 72.88 325 VAL A N 1
ATOM 2379 C CA . VAL A 1 325 ? -2.267 10.645 -12.922 1.00 72.88 325 VAL A CA 1
ATOM 2380 C C . VAL A 1 325 ? -1.265 11.504 -12.152 1.00 72.88 325 VAL A C 1
ATOM 2382 O O . VAL A 1 325 ? -0.260 10.984 -11.687 1.00 72.88 325 VAL A O 1
ATOM 2385 N N . TYR A 1 326 ? -1.547 12.809 -12.032 1.00 66.94 326 TYR A N 1
ATOM 2386 C CA . TYR A 1 326 ? -0.832 13.778 -11.180 1.00 66.94 326 TYR A CA 1
ATOM 2387 C C . TYR A 1 326 ? 0.702 13.633 -11.190 1.00 66.94 326 TYR A C 1
ATOM 2389 O O . TYR A 1 326 ? 1.315 13.242 -10.203 1.00 66.94 326 TYR A O 1
ATOM 2397 N N . ASP A 1 327 ? 1.343 13.969 -12.308 1.00 66.94 327 ASP A N 1
ATOM 2398 C CA . ASP A 1 327 ? 2.777 13.731 -12.528 1.00 66.94 327 ASP A CA 1
ATOM 2399 C C . ASP A 1 327 ? 3.680 14.899 -12.119 1.00 66.94 327 ASP A C 1
ATOM 2401 O O . ASP A 1 327 ? 4.857 14.932 -12.502 1.00 66.94 327 ASP A O 1
ATOM 2405 N N . SER A 1 328 ? 3.134 15.890 -11.407 1.00 80.69 328 SER A N 1
ATOM 2406 C CA . SER A 1 328 ? 3.852 17.129 -11.178 1.00 80.69 328 SER A CA 1
ATOM 2407 C C . SER A 1 328 ? 4.179 17.411 -9.718 1.00 80.69 328 SER A C 1
ATOM 2409 O O . SER A 1 328 ? 3.321 17.450 -8.835 1.00 80.69 328 SER A O 1
ATOM 2411 N N . SER A 1 329 ? 5.452 17.724 -9.496 1.00 85.56 329 SER A N 1
ATOM 2412 C CA . SER A 1 329 ? 5.965 18.316 -8.262 1.00 85.56 329 SER A CA 1
ATOM 2413 C C . SER A 1 329 ? 6.569 19.694 -8.546 1.00 85.56 329 SER A C 1
ATOM 2415 O O . SER A 1 329 ? 6.662 20.138 -9.697 1.00 85.56 329 SER A O 1
ATOM 2417 N N . ILE A 1 330 ? 6.958 20.416 -7.492 1.00 89.62 330 ILE A N 1
ATOM 2418 C CA . ILE A 1 330 ? 7.628 21.710 -7.635 1.00 89.62 330 ILE A CA 1
ATOM 2419 C C . ILE A 1 330 ? 8.983 21.673 -6.944 1.00 89.62 330 ILE A C 1
ATOM 2421 O O . ILE A 1 330 ? 9.087 21.489 -5.729 1.00 89.62 330 ILE A O 1
ATOM 2425 N N . GLU A 1 331 ? 10.019 21.969 -7.715 1.00 90.94 331 GLU A N 1
ATOM 2426 C CA . GLU A 1 331 ? 11.348 22.242 -7.198 1.00 90.94 331 GLU A CA 1
ATOM 2427 C C . GLU A 1 331 ? 11.559 23.742 -7.024 1.00 90.94 331 GLU A C 1
ATOM 2429 O O . GLU A 1 331 ? 11.203 24.555 -7.881 1.00 90.94 331 GLU A O 1
ATOM 2434 N N . PHE A 1 332 ? 12.187 24.121 -5.913 1.00 94.50 332 PHE A N 1
ATOM 2435 C CA . PHE A 1 332 ? 12.544 25.505 -5.636 1.00 94.50 332 PHE A CA 1
ATOM 2436 C C . PHE A 1 332 ? 14.050 25.644 -5.475 1.00 94.50 332 PHE A C 1
ATOM 2438 O O . PHE A 1 332 ? 14.676 24.949 -4.679 1.00 94.50 332 PHE A O 1
ATOM 2445 N N . THR A 1 333 ? 14.632 26.615 -6.175 1.00 95.75 333 THR A N 1
ATOM 2446 C CA . THR A 1 333 ? 16.055 26.944 -6.047 1.00 95.75 333 THR A CA 1
ATOM 2447 C C . THR A 1 333 ? 16.220 28.356 -5.503 1.00 95.75 333 THR A C 1
ATOM 2449 O O . THR A 1 333 ? 15.798 29.333 -6.128 1.00 95.75 333 THR A O 1
ATOM 2452 N N . LEU A 1 334 ? 16.881 28.476 -4.350 1.00 94.31 334 LEU A N 1
ATOM 2453 C CA . LEU A 1 334 ? 17.246 29.756 -3.747 1.00 94.31 334 LEU A CA 1
ATOM 2454 C C . LEU A 1 334 ? 18.678 30.144 -4.146 1.00 94.31 334 LEU A C 1
ATOM 2456 O O . LEU A 1 334 ? 19.638 29.461 -3.795 1.00 94.31 334 LEU A O 1
ATOM 2460 N N . VAL A 1 335 ? 18.838 31.279 -4.832 1.00 92.50 335 VAL A N 1
ATOM 2461 C CA . VAL A 1 335 ? 20.150 31.840 -5.197 1.00 92.50 335 VAL A CA 1
ATOM 2462 C C . VAL A 1 335 ? 20.248 33.280 -4.707 1.00 92.50 335 VAL A C 1
ATOM 2464 O O . VAL A 1 335 ? 19.673 34.208 -5.280 1.00 92.50 335 VAL A O 1
ATOM 2467 N N . GLY A 1 336 ? 21.008 33.484 -3.630 1.00 88.38 336 GLY A N 1
ATOM 2468 C CA . GLY A 1 336 ? 21.160 34.796 -3.005 1.00 88.38 336 GLY A CA 1
ATOM 2469 C C . GLY A 1 336 ? 19.816 35.335 -2.513 1.00 88.38 336 GLY A C 1
ATOM 2470 O O . GLY A 1 336 ? 19.226 34.780 -1.596 1.00 88.38 336 GLY A O 1
ATOM 2471 N N . ASN A 1 337 ? 19.339 36.422 -3.124 1.00 89.81 337 ASN A N 1
ATOM 2472 C CA . ASN A 1 337 ? 18.070 37.068 -2.775 1.00 89.81 337 ASN A CA 1
ATOM 2473 C C . ASN A 1 337 ? 16.989 36.864 -3.855 1.00 89.81 337 ASN A C 1
ATOM 2475 O O . ASN A 1 337 ? 16.150 37.743 -4.062 1.00 89.81 337 ASN A O 1
ATOM 2479 N N . SER A 1 338 ? 17.043 35.736 -4.566 1.00 94.38 338 SER A N 1
ATOM 2480 C CA . SER A 1 338 ? 16.058 35.314 -5.563 1.00 94.38 338 SER A CA 1
ATOM 2481 C C . SER A 1 338 ? 15.699 33.851 -5.344 1.00 94.38 338 SER A C 1
ATOM 2483 O O . SER A 1 338 ? 16.585 33.032 -5.108 1.00 94.38 338 SER A O 1
ATOM 2485 N N . ILE A 1 339 ? 14.417 33.532 -5.474 1.00 96.56 339 ILE A N 1
ATOM 2486 C CA . ILE A 1 339 ? 13.899 32.166 -5.498 1.00 96.56 339 ILE A CA 1
ATOM 2487 C C . ILE A 1 339 ? 13.301 31.915 -6.882 1.00 96.56 339 ILE A C 1
ATOM 2489 O O . ILE A 1 339 ? 12.656 32.800 -7.442 1.00 96.56 339 ILE A O 1
ATOM 2493 N N . ASN A 1 340 ? 13.562 30.742 -7.447 1.00 95.56 340 ASN A N 1
ATOM 2494 C CA . ASN A 1 340 ? 12.932 30.270 -8.676 1.00 95.56 340 ASN A CA 1
ATOM 2495 C C . ASN A 1 340 ? 12.158 28.992 -8.363 1.00 95.56 340 ASN A C 1
ATOM 2497 O O . ASN A 1 340 ? 12.574 28.242 -7.480 1.00 95.56 340 ASN A O 1
ATOM 2501 N N . SER A 1 341 ? 11.072 28.759 -9.090 1.00 94.38 341 SER A N 1
ATOM 2502 C CA . SER A 1 341 ? 10.347 27.493 -9.100 1.00 94.38 341 SER A CA 1
ATOM 2503 C C . SER A 1 341 ? 10.483 26.829 -10.464 1.00 94.38 341 SER A C 1
ATOM 2505 O O . SER A 1 341 ? 10.558 27.506 -11.493 1.00 94.38 341 SER A O 1
ATOM 2507 N N . GLN A 1 342 ? 10.492 25.506 -10.462 1.00 91.44 342 GLN A N 1
ATOM 2508 C CA . GLN A 1 342 ? 10.365 24.674 -11.643 1.00 91.44 342 GLN A CA 1
ATOM 2509 C C . GLN A 1 342 ? 9.293 23.633 -11.350 1.00 91.44 342 GLN A C 1
ATOM 2511 O O . GLN A 1 342 ? 9.412 22.870 -10.396 1.00 91.44 342 GLN A O 1
ATOM 2516 N N . GLN A 1 343 ? 8.237 23.625 -12.163 1.00 88.81 343 GLN A N 1
ATOM 2517 C CA . GLN A 1 343 ? 7.335 22.483 -12.203 1.00 88.81 343 GLN A CA 1
ATOM 2518 C C . GLN A 1 343 ? 8.091 21.334 -12.865 1.00 88.81 343 GLN A C 1
ATOM 2520 O O . GLN A 1 343 ? 8.556 21.478 -14.000 1.00 88.81 343 GLN A O 1
ATOM 2525 N N . VAL A 1 344 ? 8.222 20.228 -12.148 1.00 82.88 344 VAL A N 1
ATOM 2526 C CA . VAL A 1 344 ? 8.775 18.983 -12.671 1.00 82.88 344 VAL A CA 1
ATOM 2527 C C . VAL A 1 344 ? 7.584 18.128 -13.055 1.00 82.88 344 VAL A C 1
ATOM 2529 O O . VAL A 1 344 ? 6.887 17.654 -12.169 1.00 82.88 344 VAL A O 1
ATOM 2532 N N . ARG A 1 345 ? 7.335 18.024 -14.360 1.00 75.62 345 ARG A N 1
ATOM 2533 C CA . ARG A 1 345 ? 6.443 17.029 -14.971 1.00 75.62 345 ARG A CA 1
ATOM 2534 C C . ARG A 1 345 ? 7.339 15.842 -15.316 1.00 75.62 345 ARG A C 1
ATOM 2536 O O . ARG A 1 345 ? 8.492 16.108 -15.646 1.00 75.62 345 ARG A O 1
ATOM 2543 N N . ASP A 1 346 ? 6.848 14.614 -15.214 1.00 68.50 346 ASP A N 1
ATOM 2544 C CA . ASP A 1 346 ? 7.617 13.349 -15.216 1.00 68.50 346 ASP A CA 1
ATOM 2545 C C . ASP A 1 346 ? 7.908 12.801 -13.806 1.00 68.50 346 ASP A C 1
ATOM 2547 O O . ASP A 1 346 ? 8.975 12.257 -13.536 1.00 68.50 346 ASP A O 1
ATOM 2551 N N . HIS A 1 347 ? 6.964 12.928 -12.872 1.00 72.56 347 HIS A N 1
ATOM 2552 C CA . HIS A 1 347 ? 6.942 12.085 -11.676 1.00 72.56 347 HIS A CA 1
ATOM 2553 C C . HIS A 1 347 ? 6.212 10.772 -12.008 1.00 72.56 347 HIS A C 1
ATOM 2555 O O . HIS A 1 347 ? 5.088 10.554 -11.567 1.00 72.56 347 HIS A O 1
ATOM 2561 N N . ASN A 1 348 ? 6.816 9.932 -12.862 1.00 81.56 348 ASN A N 1
ATOM 2562 C CA . ASN A 1 348 ? 6.223 8.653 -13.274 1.00 81.56 348 ASN A CA 1
ATOM 2563 C C . ASN A 1 348 ? 6.550 7.528 -12.285 1.00 81.56 348 ASN A C 1
ATOM 2565 O O . ASN A 1 348 ? 7.561 7.580 -11.577 1.00 81.56 348 ASN A O 1
ATOM 2569 N N . THR A 1 349 ? 5.721 6.481 -12.272 1.00 84.44 349 THR A N 1
ATOM 2570 C CA . THR A 1 349 ? 6.051 5.253 -11.539 1.00 84.44 349 THR A CA 1
ATOM 2571 C C . THR A 1 349 ? 7.370 4.657 -12.036 1.00 84.44 349 THR A C 1
ATOM 2573 O O . THR A 1 349 ? 7.733 4.761 -13.209 1.00 84.44 349 THR A O 1
ATOM 2576 N N . THR A 1 350 ? 8.115 4.063 -11.109 1.00 86.88 350 THR A N 1
ATOM 2577 C CA . THR A 1 350 ? 9.431 3.458 -11.353 1.00 86.88 350 THR A CA 1
ATOM 2578 C C . THR A 1 350 ? 9.365 1.938 -11.465 1.00 86.88 350 THR A C 1
ATOM 2580 O O . THR A 1 350 ? 10.399 1.304 -11.634 1.00 86.88 350 THR A O 1
ATOM 2583 N N . GLY A 1 351 ? 8.172 1.360 -11.345 1.00 91.00 351 GLY A N 1
ATOM 2584 C CA . GLY A 1 351 ? 7.912 -0.071 -11.451 1.00 91.00 351 GLY A CA 1
ATOM 2585 C C . GLY A 1 351 ? 6.520 -0.326 -12.014 1.00 91.00 351 GLY A C 1
ATOM 2586 O O . GLY A 1 351 ? 5.784 0.614 -12.337 1.00 91.00 351 GLY A O 1
ATOM 2587 N N . TYR A 1 352 ? 6.174 -1.600 -12.142 1.00 95.62 352 TYR A N 1
ATOM 2588 C CA . TYR A 1 352 ? 4.881 -2.023 -12.676 1.00 95.62 352 TYR A CA 1
ATOM 2589 C C . TYR A 1 352 ? 3.727 -1.704 -11.717 1.00 95.62 352 TYR A C 1
ATOM 2591 O O . TYR A 1 352 ? 3.829 -1.914 -10.508 1.00 95.62 352 TYR A O 1
ATOM 2599 N N . SER A 1 353 ? 2.612 -1.212 -12.261 1.00 95.00 353 SER A N 1
ATOM 2600 C CA . SER A 1 353 ? 1.409 -0.903 -11.485 1.00 95.00 353 SER A CA 1
ATOM 2601 C C . SER A 1 353 ? 0.583 -2.161 -11.214 1.00 95.00 353 SER A C 1
ATOM 2603 O O . SER A 1 353 ? 0.827 -3.232 -11.773 1.00 95.00 353 SER A O 1
ATOM 2605 N N . LEU A 1 354 ? -0.417 -2.038 -10.334 1.00 96.69 354 LEU A N 1
ATOM 2606 C CA . LEU A 1 354 ? -1.200 -3.163 -9.814 1.00 96.69 354 LEU A CA 1
ATOM 2607 C C . LEU A 1 354 ? -1.701 -4.121 -10.909 1.00 96.69 354 LEU A C 1
ATOM 2609 O O . LEU A 1 354 ? -1.555 -5.339 -10.779 1.00 96.69 354 LEU A O 1
ATOM 2613 N N . TYR A 1 355 ? -2.273 -3.598 -11.997 1.00 97.62 355 TYR A N 1
ATOM 2614 C CA . TYR A 1 355 ? -2.833 -4.455 -13.044 1.00 97.62 355 TYR A CA 1
ATOM 2615 C C . TYR A 1 355 ? -1.754 -5.116 -13.896 1.00 97.62 355 TYR A C 1
ATOM 2617 O O . TYR A 1 355 ? -1.949 -6.258 -14.326 1.00 97.62 355 TYR A O 1
ATOM 2625 N N . ASP A 1 356 ? -0.612 -4.457 -14.093 1.00 98.25 356 ASP A N 1
ATOM 2626 C CA . ASP A 1 356 ? 0.531 -5.041 -14.793 1.00 98.25 356 ASP A CA 1
ATOM 2627 C C . ASP A 1 356 ? 1.090 -6.226 -13.999 1.00 98.25 356 ASP A C 1
ATOM 2629 O O . ASP A 1 356 ? 1.265 -7.315 -14.548 1.00 98.25 356 ASP A O 1
ATOM 2633 N N . VAL A 1 357 ? 1.284 -6.039 -12.686 1.00 98.31 357 VAL A N 1
ATOM 2634 C CA . VAL A 1 357 ? 1.731 -7.089 -11.760 1.00 98.31 357 VAL A CA 1
ATOM 2635 C C . VAL A 1 357 ? 0.778 -8.280 -11.823 1.00 98.31 357 VAL A C 1
ATOM 2637 O O . VAL A 1 357 ? 1.216 -9.402 -12.072 1.00 98.31 357 VAL A O 1
ATOM 2640 N N . MET A 1 358 ? -0.533 -8.051 -11.696 1.00 98.19 358 MET A N 1
ATOM 2641 C CA . MET A 1 358 ? -1.534 -9.120 -11.774 1.00 98.19 358 MET A CA 1
ATOM 2642 C C . MET A 1 358 ? -1.520 -9.850 -13.127 1.00 98.19 358 MET A C 1
ATOM 2644 O O . MET A 1 358 ? -1.612 -11.078 -13.153 1.00 98.19 358 MET A O 1
ATOM 2648 N N . ALA A 1 359 ? -1.387 -9.130 -14.247 1.00 98.00 359 ALA A N 1
ATOM 2649 C CA . ALA A 1 359 ? -1.359 -9.725 -15.588 1.00 98.00 359 ALA A CA 1
ATOM 2650 C C . ALA A 1 359 ? -0.107 -10.585 -15.804 1.00 98.00 359 ALA A C 1
ATOM 2652 O O . ALA A 1 359 ? -0.188 -11.708 -16.309 1.00 98.00 359 ALA A O 1
ATOM 2653 N N . LEU A 1 360 ? 1.057 -10.090 -15.384 1.00 98.44 360 LEU A N 1
ATOM 2654 C CA . LEU A 1 360 ? 2.318 -10.820 -15.486 1.00 98.44 360 LEU A CA 1
ATOM 2655 C C . LEU A 1 360 ? 2.349 -12.028 -14.542 1.00 98.44 360 LEU A C 1
ATOM 2657 O O . LEU A 1 360 ? 2.818 -13.097 -14.932 1.00 98.44 360 LEU A O 1
ATOM 2661 N N . GLN A 1 361 ? 1.792 -11.910 -13.337 1.00 98.25 361 GLN A N 1
ATOM 2662 C CA . GLN A 1 361 ? 1.619 -13.035 -12.414 1.00 98.25 361 GLN A CA 1
ATOM 2663 C C . GLN A 1 361 ? 0.681 -14.106 -12.974 1.00 98.25 361 GLN A C 1
ATOM 2665 O O . GLN A 1 361 ? 0.978 -15.297 -12.868 1.00 98.25 361 GLN A O 1
ATOM 2670 N N . ALA A 1 362 ? -0.417 -13.701 -13.612 1.00 97.38 362 ALA A N 1
ATOM 2671 C CA . ALA A 1 362 ? -1.338 -14.613 -14.278 1.00 97.38 362 ALA A CA 1
ATOM 2672 C C . ALA A 1 362 ? -0.673 -15.363 -15.445 1.00 97.38 362 ALA A C 1
ATOM 2674 O O . ALA A 1 362 ? -0.932 -16.553 -15.643 1.00 97.38 362 ALA A O 1
ATOM 2675 N N . ALA A 1 363 ? 0.192 -14.685 -16.204 1.00 97.38 363 ALA A N 1
ATOM 2676 C CA . ALA A 1 363 ? 0.895 -15.258 -17.348 1.00 97.38 363 ALA A CA 1
ATOM 2677 C C . ALA A 1 363 ? 2.051 -16.187 -16.948 1.00 97.38 363 ALA A C 1
ATOM 2679 O O . ALA A 1 363 ? 2.209 -17.272 -17.513 1.00 97.38 363 ALA A O 1
ATOM 2680 N N . TYR A 1 364 ? 2.858 -15.770 -15.971 1.00 98.00 364 TYR A N 1
ATOM 2681 C CA . TYR A 1 364 ? 4.153 -16.387 -15.676 1.00 98.00 364 TYR A CA 1
ATOM 2682 C C . TYR A 1 364 ? 4.223 -17.092 -14.318 1.00 98.00 364 TYR A C 1
ATOM 2684 O O . TYR A 1 364 ? 5.220 -17.747 -14.009 1.00 98.00 364 TYR A O 1
ATOM 2692 N N . GLY A 1 365 ? 3.150 -17.023 -13.531 1.00 97.31 365 GLY A N 1
ATOM 2693 C CA . GLY A 1 365 ? 3.102 -17.527 -12.166 1.00 97.31 365 GLY A CA 1
ATOM 2694 C C . GLY A 1 365 ? 3.775 -16.576 -11.179 1.00 97.31 365 GLY A C 1
ATOM 2695 O O . GLY A 1 365 ? 4.632 -15.773 -11.539 1.00 97.31 365 GLY A O 1
ATOM 2696 N N . VAL A 1 366 ? 3.386 -16.685 -9.912 1.00 97.69 366 VAL A N 1
ATOM 2697 C CA . VAL A 1 366 ? 3.857 -15.801 -8.841 1.00 97.69 366 VAL A CA 1
ATOM 2698 C C . VAL A 1 366 ? 5.218 -16.209 -8.272 1.00 97.69 366 VAL A C 1
ATOM 2700 O O . VAL A 1 366 ? 5.550 -17.399 -8.228 1.00 97.69 366 VAL A O 1
ATOM 2703 N N . ASN A 1 367 ? 5.982 -15.249 -7.744 1.00 97.88 367 ASN A N 1
ATOM 2704 C CA . ASN A 1 367 ? 7.174 -15.556 -6.953 1.00 97.88 367 ASN A CA 1
ATOM 2705 C C . ASN A 1 367 ? 6.794 -15.997 -5.530 1.00 97.88 367 ASN A C 1
ATOM 2707 O O . ASN A 1 367 ? 6.621 -15.176 -4.636 1.00 97.88 367 ASN A O 1
ATOM 2711 N N . SER A 1 368 ? 6.746 -17.301 -5.269 1.00 95.94 368 SER A N 1
ATOM 2712 C CA . SER A 1 368 ? 6.378 -17.835 -3.947 1.00 95.94 368 SER A CA 1
ATOM 2713 C C . SER A 1 368 ? 7.460 -17.697 -2.859 1.00 95.94 368 SER A C 1
ATOM 2715 O O . SER A 1 368 ? 7.371 -18.357 -1.822 1.00 95.94 368 SER A O 1
ATOM 2717 N N . THR A 1 369 ? 8.544 -16.965 -3.120 1.00 95.88 369 THR A N 1
ATOM 2718 C CA . THR A 1 369 ? 9.677 -16.807 -2.190 1.00 95.88 369 THR A CA 1
ATOM 2719 C C . THR A 1 369 ? 10.002 -15.359 -1.856 1.00 95.88 369 THR A C 1
ATOM 2721 O O . THR A 1 369 ? 10.789 -15.125 -0.942 1.00 95.88 369 THR A O 1
ATOM 2724 N N . HIS A 1 370 ? 9.417 -14.401 -2.574 1.00 96.88 370 HIS A N 1
ATOM 2725 C CA . HIS A 1 370 ? 9.610 -12.990 -2.283 1.00 96.88 370 HIS A CA 1
ATOM 2726 C C . HIS A 1 370 ? 8.882 -12.626 -0.987 1.00 96.88 370 HIS A C 1
ATOM 2728 O O . HIS A 1 370 ? 7.713 -12.967 -0.835 1.00 96.88 370 HIS A O 1
ATOM 2734 N N . ASN A 1 371 ? 9.613 -12.008 -0.057 1.00 96.31 371 ASN A N 1
ATOM 2735 C CA . ASN A 1 371 ? 9.127 -11.572 1.254 1.00 96.31 371 ASN A CA 1
ATOM 2736 C C . ASN A 1 371 ? 8.334 -12.628 2.045 1.00 96.31 371 ASN A C 1
ATOM 2738 O O . ASN A 1 371 ? 7.503 -12.282 2.851 1.00 96.31 371 ASN A O 1
ATOM 2742 N N . ASN A 1 372 ? 8.630 -13.926 1.884 1.00 95.38 372 ASN A N 1
ATOM 2743 C CA . ASN A 1 372 ? 7.841 -15.027 2.466 1.00 95.38 372 ASN A CA 1
ATOM 2744 C C . ASN A 1 372 ? 7.998 -15.256 3.993 1.00 95.38 372 ASN A C 1
ATOM 2746 O O . ASN A 1 372 ? 7.863 -16.385 4.489 1.00 95.38 372 ASN A O 1
ATOM 2750 N N . THR A 1 373 ? 8.347 -14.201 4.717 1.00 95.69 373 THR A N 1
ATOM 2751 C CA . THR A 1 373 ? 8.435 -14.106 6.174 1.00 95.69 373 THR A CA 1
ATOM 2752 C C . THR A 1 373 ? 7.975 -12.714 6.585 1.00 95.69 373 THR A C 1
ATOM 2754 O O . THR A 1 373 ? 8.071 -11.815 5.766 1.00 95.69 373 THR A O 1
ATOM 2757 N N . ASP A 1 374 ? 7.665 -12.506 7.866 1.00 96.88 374 ASP A N 1
ATOM 2758 C CA . ASP A 1 374 ? 7.270 -11.207 8.431 1.00 96.88 374 ASP A CA 1
ATOM 2759 C C . ASP A 1 374 ? 8.055 -10.017 7.847 1.00 96.88 374 ASP A C 1
ATOM 2761 O O . ASP A 1 374 ? 9.268 -9.869 8.068 1.00 96.88 374 ASP A O 1
ATOM 2765 N N . THR A 1 375 ? 7.339 -9.162 7.122 1.00 97.56 375 THR A N 1
ATOM 2766 C CA . THR A 1 375 ? 7.878 -8.009 6.407 1.00 97.56 375 THR A CA 1
ATOM 2767 C C . THR A 1 375 ? 7.236 -6.717 6.907 1.00 97.56 375 THR A C 1
ATOM 2769 O O . THR A 1 375 ? 6.044 -6.631 7.184 1.00 97.56 375 THR A O 1
ATOM 2772 N N . THR A 1 376 ? 8.047 -5.667 7.053 1.00 97.56 376 THR A N 1
ATOM 2773 C CA . THR A 1 376 ? 7.559 -4.315 7.351 1.00 97.56 376 THR A CA 1
ATOM 2774 C C . THR A 1 376 ? 7.765 -3.421 6.137 1.00 97.56 376 THR A C 1
ATOM 2776 O O . THR A 1 376 ? 8.903 -3.159 5.743 1.00 97.56 376 THR A O 1
ATOM 2779 N N . TYR A 1 377 ? 6.661 -2.932 5.585 1.00 95.94 377 TYR A N 1
ATOM 2780 C CA . TYR A 1 377 ? 6.594 -2.016 4.457 1.00 95.94 377 TYR A CA 1
ATOM 2781 C C . TYR A 1 377 ? 6.472 -0.583 4.973 1.00 95.94 377 TYR A C 1
ATOM 2783 O O . TYR A 1 377 ? 5.442 -0.190 5.519 1.00 95.94 377 TYR A O 1
ATOM 2791 N N . THR A 1 378 ? 7.537 0.207 4.837 1.00 92.62 378 THR A N 1
ATOM 2792 C CA . THR A 1 378 ? 7.538 1.617 5.249 1.00 92.62 378 THR A CA 1
ATOM 2793 C C . THR A 1 378 ? 7.214 2.514 4.061 1.00 92.62 378 THR A C 1
ATOM 2795 O O . THR A 1 378 ? 8.095 2.815 3.253 1.00 92.62 378 THR A O 1
ATOM 2798 N N . VAL A 1 379 ? 5.975 2.999 4.005 1.00 83.62 379 VAL A N 1
ATOM 2799 C CA . VAL A 1 379 ? 5.479 3.877 2.935 1.00 83.62 379 VAL A CA 1
ATOM 2800 C C . VAL A 1 379 ? 5.411 5.316 3.446 1.00 83.62 379 VAL A C 1
ATOM 2802 O O . VAL A 1 379 ? 4.955 5.571 4.561 1.00 83.62 379 VAL A O 1
ATOM 2805 N N . LYS A 1 380 ? 5.886 6.281 2.653 1.00 80.25 380 LYS A N 1
ATOM 2806 C CA . LYS A 1 380 ? 5.851 7.712 3.001 1.00 80.25 380 LYS A CA 1
ATOM 2807 C C . LYS A 1 380 ? 5.655 8.580 1.766 1.00 80.25 380 LYS A C 1
ATOM 2809 O O . LYS A 1 380 ? 5.937 8.154 0.647 1.00 80.25 380 LYS A O 1
ATOM 2814 N N . PHE A 1 381 ? 5.268 9.837 1.970 1.00 84.56 381 PHE A N 1
ATOM 2815 C CA . PHE A 1 381 ? 5.171 10.793 0.874 1.00 84.56 381 PHE A CA 1
ATOM 2816 C C . PHE A 1 381 ? 6.514 10.936 0.125 1.00 84.56 381 PHE A C 1
ATOM 2818 O O . PHE A 1 381 ? 7.553 11.233 0.725 1.00 84.56 381 PHE A O 1
ATOM 2825 N N . GLY A 1 382 ? 6.487 10.746 -1.197 1.00 69.44 382 GLY A N 1
ATOM 2826 C CA . GLY A 1 382 ? 7.611 11.021 -2.099 1.00 69.44 382 GLY A CA 1
ATOM 2827 C C . GLY A 1 382 ? 8.722 9.962 -2.183 1.00 69.44 382 GLY A C 1
ATOM 2828 O O . GLY A 1 382 ? 9.768 10.266 -2.753 1.00 69.44 382 GLY A O 1
ATOM 2829 N N . THR A 1 383 ? 8.562 8.748 -1.634 1.00 57.12 383 THR A N 1
ATOM 2830 C CA . THR A 1 383 ? 9.519 7.639 -1.886 1.00 57.12 383 THR A CA 1
ATOM 2831 C C . THR A 1 383 ? 9.429 7.090 -3.292 1.00 57.12 383 THR A C 1
ATOM 2833 O O . THR A 1 383 ? 10.453 6.871 -3.933 1.00 57.12 383 THR A O 1
ATOM 2836 N N . THR A 1 384 ? 8.199 6.896 -3.741 1.00 61.84 384 THR A N 1
ATOM 2837 C CA . THR A 1 384 ? 7.824 6.312 -5.022 1.00 61.84 384 THR A CA 1
ATOM 2838 C C . THR A 1 384 ? 6.461 6.903 -5.366 1.00 61.84 384 THR A C 1
ATOM 2840 O O . THR A 1 384 ? 5.673 7.201 -4.465 1.00 61.84 384 THR A O 1
ATOM 2843 N N . VAL A 1 385 ? 6.175 7.106 -6.651 1.00 75.31 385 VAL A N 1
ATOM 2844 C CA . VAL A 1 385 ? 4.839 7.554 -7.091 1.00 75.31 385 VAL A CA 1
ATOM 2845 C C . VAL A 1 385 ? 3.786 6.528 -6.686 1.00 75.31 385 VAL A C 1
ATOM 2847 O O . VAL A 1 385 ? 2.693 6.887 -6.270 1.00 75.31 385 VAL A O 1
ATOM 2850 N N . GLN A 1 386 ? 4.149 5.249 -6.765 1.00 86.19 386 GLN A N 1
ATOM 2851 C CA . GLN A 1 386 ? 3.322 4.142 -6.332 1.00 86.19 386 GLN A CA 1
ATOM 2852 C C . GLN A 1 386 ? 4.202 2.957 -5.937 1.00 86.19 386 GLN A C 1
ATOM 2854 O O . GLN A 1 386 ? 5.206 2.679 -6.591 1.00 86.19 386 GLN A O 1
ATOM 2859 N N . GLU A 1 387 ? 3.817 2.267 -4.871 1.00 90.38 387 GLU A N 1
ATOM 2860 C CA . GLU A 1 387 ? 4.387 0.994 -4.441 1.00 90.38 387 GLU A CA 1
ATOM 2861 C C . GLU A 1 387 ? 3.324 -0.103 -4.581 1.00 90.38 387 GLU A C 1
ATOM 2863 O O . GLU A 1 387 ? 2.199 0.062 -4.113 1.00 90.38 387 GLU A O 1
ATOM 2868 N N . VAL A 1 388 ? 3.650 -1.214 -5.246 1.00 94.94 388 VAL A N 1
ATOM 2869 C CA . VAL A 1 388 ? 2.752 -2.370 -5.390 1.00 94.94 388 VAL A CA 1
ATOM 2870 C C . VAL A 1 388 ? 3.322 -3.525 -4.583 1.00 94.94 388 VAL A C 1
ATOM 2872 O O . VAL A 1 388 ? 4.416 -4.008 -4.863 1.00 94.94 388 VAL A O 1
ATOM 2875 N N . LEU A 1 389 ? 2.577 -3.976 -3.580 1.00 96.31 389 LEU A N 1
ATOM 2876 C CA . LEU A 1 389 ? 3.011 -5.046 -2.700 1.00 96.31 389 LEU A CA 1
ATOM 2877 C C . LEU A 1 389 ? 2.750 -6.401 -3.349 1.00 96.31 389 LEU A C 1
ATOM 2879 O O . LEU A 1 389 ? 1.609 -6.751 -3.667 1.00 96.31 389 LEU A O 1
ATOM 2883 N N . TRP A 1 390 ? 3.822 -7.174 -3.483 1.00 97.62 390 TRP A N 1
ATOM 2884 C CA . TRP A 1 390 ? 3.777 -8.621 -3.588 1.00 97.62 390 TRP A CA 1
ATOM 2885 C C . TRP A 1 390 ? 4.450 -9.211 -2.351 1.00 97.62 390 TRP A C 1
ATOM 2887 O O . TRP A 1 390 ? 5.621 -8.947 -2.101 1.00 97.62 390 TRP A O 1
ATOM 2897 N N . ASP A 1 391 ? 3.716 -10.022 -1.599 1.00 97.62 391 ASP A N 1
ATOM 2898 C CA . ASP A 1 391 ? 4.222 -10.754 -0.445 1.00 97.62 391 ASP A CA 1
ATOM 2899 C C . ASP A 1 391 ? 3.733 -12.204 -0.529 1.00 97.62 391 ASP A C 1
ATOM 2901 O O . ASP A 1 391 ? 2.552 -12.463 -0.784 1.00 97.62 391 ASP A O 1
ATOM 2905 N N . ALA A 1 392 ? 4.650 -13.163 -0.393 1.00 96.94 392 ALA A N 1
ATOM 2906 C CA . ALA A 1 392 ? 4.325 -14.582 -0.488 1.00 96.94 392 ALA A CA 1
ATOM 2907 C C . ALA A 1 392 ? 3.894 -15.210 0.852 1.00 96.94 392 ALA A C 1
ATOM 2909 O O . ALA A 1 392 ? 3.520 -16.394 0.869 1.00 96.94 392 ALA A O 1
ATOM 2910 N N . GLY A 1 393 ? 3.942 -14.458 1.950 1.00 94.81 393 GLY A N 1
ATOM 2911 C CA . GLY A 1 393 ? 3.419 -14.840 3.253 1.00 94.81 393 GLY A CA 1
ATOM 2912 C C . GLY A 1 393 ? 4.271 -14.336 4.408 1.00 94.81 393 GLY A C 1
ATOM 2913 O O . GLY A 1 393 ? 5.463 -14.131 4.273 1.00 94.81 393 GLY A O 1
ATOM 2914 N N . GLY A 1 394 ? 3.693 -14.291 5.594 1.00 95.44 394 GLY A N 1
ATOM 2915 C CA . GLY A 1 394 ? 4.357 -13.762 6.771 1.00 95.44 394 GLY A CA 1
ATOM 2916 C C . GLY A 1 394 ? 3.305 -13.313 7.761 1.00 95.44 394 GLY A C 1
ATOM 2917 O O . GLY A 1 394 ? 2.156 -13.749 7.702 1.00 95.44 394 GLY A O 1
ATOM 2918 N N . THR A 1 395 ? 3.710 -12.497 8.719 1.00 96.12 395 THR A N 1
ATOM 2919 C CA . THR A 1 395 ? 2.805 -11.583 9.406 1.00 96.12 395 THR A CA 1
ATOM 2920 C C . THR A 1 395 ? 3.345 -10.180 9.199 1.00 96.12 395 THR A C 1
ATOM 2922 O O . THR A 1 395 ? 4.335 -9.782 9.818 1.00 96.12 395 THR A O 1
ATOM 2925 N N . ASP A 1 396 ? 2.707 -9.459 8.293 1.00 98.06 396 ASP A N 1
ATOM 2926 C CA . ASP A 1 396 ? 3.264 -8.293 7.632 1.00 98.06 396 ASP A CA 1
ATOM 2927 C C . ASP A 1 396 ? 2.653 -7.002 8.172 1.00 98.06 396 ASP A C 1
ATOM 2929 O O . ASP A 1 396 ? 1.564 -6.982 8.756 1.00 98.06 396 ASP A O 1
ATOM 2933 N N . LEU A 1 397 ? 3.395 -5.906 8.038 1.00 97.88 397 LEU A N 1
ATOM 2934 C CA . LEU A 1 397 ? 3.033 -4.600 8.580 1.00 97.88 397 LEU A CA 1
ATOM 2935 C C . LEU A 1 397 ? 3.226 -3.509 7.532 1.00 97.88 397 LEU A C 1
ATOM 2937 O O . LEU A 1 397 ? 4.346 -3.284 7.078 1.00 97.88 397 LEU A O 1
ATOM 2941 N N . ILE A 1 398 ? 2.169 -2.752 7.246 1.00 98.06 398 ILE A N 1
ATOM 2942 C CA . ILE A 1 398 ? 2.296 -1.415 6.656 1.00 98.06 398 ILE A CA 1
ATOM 2943 C C . ILE A 1 398 ? 2.595 -0.425 7.789 1.00 98.06 398 ILE A C 1
ATOM 2945 O O . ILE A 1 398 ? 1.742 -0.147 8.633 1.00 98.06 398 ILE A O 1
ATOM 2949 N N . ASP A 1 399 ? 3.818 0.102 7.820 1.00 97.44 399 ASP A N 1
ATOM 2950 C CA . ASP A 1 399 ? 4.267 1.094 8.799 1.00 97.44 399 ASP A CA 1
ATOM 2951 C C . ASP A 1 399 ? 4.283 2.496 8.177 1.00 97.44 399 ASP A C 1
ATOM 2953 O O . ASP A 1 399 ? 5.253 2.919 7.542 1.00 97.44 399 ASP A O 1
ATOM 2957 N N . ALA A 1 400 ? 3.195 3.226 8.406 1.00 96.38 400 ALA A N 1
ATOM 2958 C CA . ALA A 1 400 ? 3.034 4.644 8.114 1.00 96.38 400 ALA A CA 1
ATOM 2959 C C . ALA A 1 400 ? 3.100 5.500 9.397 1.00 96.38 400 ALA A C 1
ATOM 2961 O O . ALA A 1 400 ? 2.607 6.626 9.420 1.00 96.38 400 ALA A O 1
ATOM 2962 N N . SER A 1 401 ? 3.746 5.017 10.468 1.00 95.94 401 SER A N 1
ATOM 2963 C CA . SER A 1 401 ? 3.812 5.708 11.772 1.00 95.94 401 SER A CA 1
ATOM 2964 C C . SER A 1 401 ? 4.446 7.100 11.734 1.00 95.94 401 SER A C 1
ATOM 2966 O O . SER A 1 401 ? 4.280 7.899 12.656 1.00 95.94 401 SER A O 1
ATOM 2968 N N . GLN A 1 402 ? 5.217 7.396 10.686 1.00 93.81 402 GLN A N 1
ATOM 2969 C CA . GLN A 1 402 ? 5.856 8.696 10.480 1.00 93.81 402 GLN A CA 1
ATOM 2970 C C . GLN A 1 402 ? 5.004 9.663 9.648 1.00 93.81 402 GLN A C 1
ATOM 2972 O O . GLN A 1 402 ? 5.438 10.796 9.429 1.00 93.81 402 GLN A O 1
ATOM 2977 N N . ALA A 1 403 ? 3.831 9.235 9.173 1.00 94.81 403 ALA A N 1
ATOM 2978 C CA . ALA A 1 403 ? 2.943 10.076 8.391 1.00 94.81 403 ALA A CA 1
ATOM 2979 C C . ALA A 1 403 ? 2.428 11.257 9.226 1.00 94.81 403 ALA A C 1
ATOM 2981 O O . ALA A 1 403 ? 2.010 11.133 10.384 1.00 94.81 403 ALA A O 1
ATOM 2982 N N . THR A 1 404 ? 2.472 12.434 8.614 1.00 93.19 404 THR A N 1
ATOM 2983 C CA . THR A 1 404 ? 1.939 13.677 9.187 1.00 93.19 404 THR A CA 1
ATOM 2984 C C . THR A 1 404 ? 0.714 14.167 8.427 1.00 93.19 404 THR A C 1
ATOM 2986 O O . THR A 1 404 ? -0.030 15.002 8.939 1.00 93.19 404 THR A O 1
ATOM 2989 N N . GLY A 1 405 ? 0.527 13.680 7.199 1.00 93.75 405 GLY A N 1
ATOM 2990 C CA . GLY A 1 405 ? -0.699 13.780 6.426 1.00 93.75 405 GLY A CA 1
ATOM 2991 C C . GLY A 1 405 ? -1.688 12.663 6.757 1.00 93.75 405 GLY A C 1
ATOM 2992 O O . GLY A 1 405 ? -1.432 11.805 7.599 1.00 93.75 405 GLY A O 1
ATOM 2993 N N . VAL A 1 406 ? -2.830 12.687 6.073 1.00 95.75 406 VAL A N 1
ATOM 2994 C CA . VAL A 1 406 ? -3.883 11.671 6.224 1.00 95.75 406 VAL A CA 1
ATOM 2995 C C . VAL A 1 406 ? -3.465 10.376 5.532 1.00 95.75 406 VAL A C 1
ATOM 2997 O O . VAL A 1 406 ? -3.017 10.404 4.386 1.00 95.75 406 VAL A O 1
ATOM 3000 N N . CYS A 1 407 ? -3.681 9.242 6.189 1.00 97.62 407 CYS A N 1
ATOM 3001 C CA . CYS A 1 407 ? -3.593 7.914 5.593 1.00 97.62 407 CYS A CA 1
ATOM 3002 C C . CYS A 1 407 ? -4.997 7.348 5.358 1.00 97.62 407 CYS A C 1
ATOM 3004 O O . CYS A 1 407 ? -5.821 7.288 6.265 1.00 97.62 407 CYS A O 1
ATOM 3006 N N . THR A 1 408 ? -5.281 6.907 4.136 1.00 98.06 408 THR A N 1
ATOM 3007 C CA . THR A 1 408 ? -6.433 6.055 3.817 1.00 98.06 408 THR A CA 1
ATOM 3008 C C . THR A 1 408 ? -5.905 4.694 3.394 1.00 98.06 408 THR A C 1
ATOM 3010 O O . THR A 1 408 ? -5.423 4.546 2.272 1.00 98.06 408 THR A O 1
ATOM 3013 N N . VAL A 1 409 ? -5.972 3.726 4.305 1.00 98.50 409 VAL A N 1
ATOM 3014 C CA . VAL A 1 409 ? -5.447 2.370 4.135 1.00 98.50 409 VAL A CA 1
ATOM 3015 C C . VAL A 1 409 ? -6.587 1.386 3.909 1.00 98.50 409 VAL A C 1
ATOM 3017 O O . VAL A 1 409 ? -7.579 1.384 4.641 1.00 98.50 409 VAL A O 1
ATOM 3020 N N . ASP A 1 410 ? -6.427 0.537 2.903 1.00 98.50 410 ASP A N 1
ATOM 3021 C CA . ASP A 1 410 ? -7.276 -0.615 2.624 1.00 98.50 410 ASP A CA 1
ATOM 3022 C C . ASP A 1 410 ? -6.399 -1.869 2.588 1.00 98.50 410 ASP A C 1
ATOM 3024 O O . ASP A 1 410 ? -5.540 -1.994 1.715 1.00 98.50 410 ASP A O 1
ATOM 3028 N N . LEU A 1 411 ? -6.570 -2.754 3.578 1.00 98.19 411 LEU A N 1
ATOM 3029 C CA . LEU A 1 411 ? -5.760 -3.969 3.740 1.00 98.19 411 LEU A CA 1
ATOM 3030 C C . LEU A 1 411 ? -6.190 -5.114 2.819 1.00 98.19 411 LEU A C 1
ATOM 3032 O O . LEU A 1 411 ? -5.608 -6.203 2.867 1.00 98.19 411 LEU A O 1
ATOM 3036 N N . ARG A 1 412 ? -7.235 -4.920 2.015 1.00 97.56 412 ARG A N 1
ATOM 3037 C CA . ARG A 1 412 ? -7.723 -5.942 1.092 1.00 97.56 412 ARG A CA 1
ATOM 3038 C C . ARG A 1 412 ? -6.801 -6.041 -0.118 1.00 97.56 412 ARG A C 1
ATOM 3040 O O . ARG A 1 412 ? -6.077 -5.120 -0.478 1.00 97.56 412 ARG A O 1
ATOM 3047 N N . GLU A 1 413 ? -6.823 -7.196 -0.764 1.00 96.50 413 GLU A N 1
ATOM 3048 C CA . GLU A 1 413 ? -6.142 -7.351 -2.043 1.00 96.50 413 GLU A CA 1
ATOM 3049 C C . GLU A 1 413 ? -6.844 -6.546 -3.149 1.00 96.50 413 GLU A C 1
ATOM 3051 O O . GLU A 1 413 ? -8.050 -6.300 -3.093 1.00 96.50 413 GLU A O 1
ATOM 3056 N N . GLN A 1 414 ? -6.099 -6.199 -4.199 1.00 95.31 414 GLN A N 1
ATOM 3057 C CA . GLN A 1 414 ? -6.583 -5.490 -5.391 1.00 95.31 414 GLN A CA 1
ATOM 3058 C C . GLN A 1 414 ? -7.122 -4.078 -5.114 1.00 95.31 414 GLN A C 1
ATOM 3060 O O . GLN A 1 414 ? -7.877 -3.529 -5.919 1.00 95.31 414 GLN A O 1
ATOM 3065 N N . THR A 1 415 ? -6.737 -3.478 -3.989 1.00 94.75 415 THR A N 1
ATOM 3066 C CA . THR A 1 415 ? -7.125 -2.115 -3.620 1.00 94.75 415 THR A CA 1
ATOM 3067 C C . THR A 1 415 ? -5.925 -1.185 -3.570 1.00 94.75 415 THR A C 1
ATOM 3069 O O . THR A 1 415 ? -4.791 -1.603 -3.326 1.00 94.75 415 THR A O 1
ATOM 3072 N N . PHE A 1 416 ? -6.205 0.100 -3.775 1.00 95.25 416 PHE A N 1
ATOM 3073 C CA . PHE A 1 416 ? -5.248 1.179 -3.590 1.00 95.25 416 PHE A CA 1
ATOM 3074 C C . PHE A 1 416 ? -5.456 1.848 -2.234 1.00 95.25 416 PHE A C 1
ATOM 3076 O O . PHE A 1 416 ? -6.585 2.041 -1.782 1.00 95.25 416 PHE A O 1
ATOM 3083 N N . SER A 1 417 ? -4.350 2.252 -1.631 1.00 96.12 417 SER A N 1
ATOM 3084 C CA . SER A 1 417 ? -4.270 3.076 -0.435 1.00 96.12 417 SER A CA 1
ATOM 3085 C C . SER A 1 417 ? -3.566 4.393 -0.764 1.00 96.12 417 SER A C 1
ATOM 3087 O O . SER A 1 417 ? -2.774 4.482 -1.704 1.00 96.12 417 SER A O 1
ATOM 3089 N N . SER A 1 418 ? -3.854 5.418 0.030 1.00 95.00 418 SER A N 1
ATOM 3090 C CA . SER A 1 418 ? -3.210 6.730 -0.048 1.00 95.00 418 SER A CA 1
ATOM 3091 C C . SER A 1 418 ? -2.529 7.007 1.283 1.00 95.00 418 SER A C 1
ATOM 3093 O O . SER A 1 418 ? -3.206 7.208 2.292 1.00 95.00 418 SER A O 1
ATOM 3095 N N . ILE A 1 419 ? -1.202 6.980 1.305 1.00 94.81 419 ILE A N 1
ATOM 3096 C CA . ILE A 1 419 ? -0.390 7.100 2.517 1.00 94.81 419 ILE A CA 1
ATOM 3097 C C . ILE A 1 419 ? 0.242 8.487 2.588 1.00 94.81 419 ILE A C 1
ATOM 3099 O O . ILE A 1 419 ? 0.872 8.929 1.626 1.00 94.81 419 ILE A O 1
ATOM 3103 N N . ASP A 1 420 ? 0.127 9.137 3.750 1.00 94.75 420 ASP A N 1
ATOM 3104 C CA . ASP A 1 420 ? 0.726 10.448 4.038 1.00 94.75 420 ASP A CA 1
ATOM 3105 C C . ASP A 1 420 ? 0.312 11.521 3.011 1.00 94.75 420 ASP A C 1
ATOM 3107 O O . ASP A 1 420 ? 1.152 12.210 2.432 1.00 94.75 420 ASP A O 1
ATOM 3111 N N . VAL A 1 421 ? -0.998 11.649 2.764 1.00 93.62 421 VAL A N 1
ATOM 3112 C CA . VAL A 1 421 ? -1.553 12.614 1.804 1.00 93.62 421 VAL A CA 1
ATOM 3113 C C . VAL A 1 421 ? -1.323 14.044 2.289 1.00 93.62 421 VAL A C 1
ATOM 3115 O O . VAL A 1 421 ? -1.722 14.412 3.400 1.00 93.62 421 VAL A O 1
ATOM 3118 N N . LYS A 1 422 ? -0.720 14.873 1.431 1.00 92.31 422 LYS A N 1
ATOM 3119 C CA . LYS A 1 422 ? -0.341 16.261 1.724 1.00 92.31 422 LYS A CA 1
ATOM 3120 C C . LYS A 1 422 ? -0.906 17.211 0.690 1.00 92.31 422 LYS A C 1
ATOM 3122 O O . LYS A 1 422 ? -0.391 17.319 -0.422 1.00 92.31 422 LYS A O 1
ATOM 3127 N N . ASP A 1 423 ? -1.913 17.973 1.096 1.00 92.62 423 ASP A N 1
ATOM 3128 C CA . ASP A 1 423 ? -2.476 19.025 0.258 1.00 92.62 423 ASP A CA 1
ATOM 3129 C C . ASP A 1 423 ? -1.446 20.120 -0.090 1.00 92.62 423 ASP A C 1
ATOM 3131 O O . ASP A 1 423 ? -0.355 20.225 0.486 1.00 92.62 423 ASP A O 1
ATOM 3135 N N . ALA A 1 424 ? -1.806 20.980 -1.042 1.00 94.25 424 ALA A N 1
ATOM 3136 C CA . ALA A 1 424 ? -0.929 22.041 -1.527 1.00 94.25 424 ALA A CA 1
ATOM 3137 C C . ALA A 1 424 ? -0.432 22.978 -0.409 1.00 94.25 424 ALA A C 1
ATOM 3139 O O . ALA A 1 424 ? 0.702 23.461 -0.452 1.00 94.25 424 ALA A O 1
ATOM 3140 N N . ALA A 1 425 ? -1.266 23.242 0.603 1.00 95.81 425 ALA A N 1
ATOM 3141 C CA . ALA A 1 425 ? -0.913 24.106 1.724 1.00 95.81 425 ALA A CA 1
ATOM 3142 C C . ALA A 1 425 ? 0.114 23.443 2.655 1.00 95.81 425 ALA A C 1
ATOM 3144 O O . ALA A 1 425 ? 1.064 24.099 3.093 1.00 95.81 425 ALA A O 1
ATOM 3145 N N . THR A 1 426 ? -0.054 22.149 2.920 1.00 94.62 426 THR A N 1
ATOM 3146 C CA . THR A 1 426 ? 0.850 21.330 3.730 1.00 94.62 426 THR A CA 1
ATOM 3147 C C . THR A 1 426 ? 2.204 21.211 3.048 1.00 94.62 426 THR A C 1
ATOM 3149 O O . THR A 1 426 ? 3.217 21.566 3.652 1.00 94.62 426 THR A O 1
ATOM 3152 N N . GLN A 1 427 ? 2.235 20.845 1.762 1.00 94.06 427 GLN A N 1
ATOM 3153 C CA . GLN A 1 427 ? 3.485 20.770 0.997 1.00 94.06 427 GLN A CA 1
ATOM 3154 C C . GLN A 1 427 ? 4.211 22.121 0.953 1.00 94.06 427 GLN A C 1
ATOM 3156 O O . GLN A 1 427 ? 5.428 22.182 1.138 1.00 94.06 427 GLN A O 1
ATOM 3161 N N . ALA A 1 428 ? 3.482 23.229 0.774 1.00 96.75 428 ALA A N 1
ATOM 3162 C CA . ALA A 1 428 ? 4.077 24.562 0.804 1.00 96.75 428 ALA A CA 1
ATOM 3163 C C . ALA A 1 428 ? 4.700 24.890 2.170 1.00 96.75 428 ALA A C 1
ATOM 3165 O O . ALA A 1 428 ? 5.832 25.379 2.228 1.00 96.75 428 ALA A O 1
ATOM 3166 N N . ALA A 1 429 ? 3.994 24.608 3.269 1.00 96.50 429 ALA A N 1
ATOM 3167 C CA . ALA A 1 429 ? 4.476 24.850 4.628 1.00 96.50 429 ALA A CA 1
ATOM 3168 C C . ALA A 1 429 ? 5.717 24.007 4.968 1.00 96.50 429 ALA A C 1
ATOM 3170 O O . ALA A 1 429 ? 6.681 24.521 5.552 1.00 96.50 429 ALA A O 1
ATOM 3171 N N . GLU A 1 430 ? 5.722 22.739 4.559 1.00 94.44 430 GLU A N 1
ATOM 3172 C CA . GLU A 1 430 ? 6.875 21.851 4.691 1.00 94.44 430 GLU A CA 1
ATOM 3173 C C . GLU A 1 430 ? 8.057 22.367 3.875 1.00 94.44 430 GLU A C 1
ATOM 3175 O O . GLU A 1 430 ? 9.145 22.530 4.426 1.00 94.44 430 GLU A O 1
ATOM 3180 N N . LYS A 1 431 ? 7.842 22.746 2.608 1.00 95.38 431 LYS A N 1
ATOM 3181 C CA . LYS A 1 431 ? 8.901 23.274 1.737 1.00 95.38 431 LYS A CA 1
ATOM 3182 C C . LYS A 1 431 ? 9.500 24.577 2.268 1.00 95.38 431 LYS A C 1
ATOM 3184 O O . LYS A 1 431 ? 10.718 24.755 2.253 1.00 95.38 431 LYS A O 1
ATOM 3189 N N . ILE A 1 432 ? 8.668 25.488 2.781 1.00 97.44 432 ILE A N 1
ATOM 3190 C CA . ILE A 1 432 ? 9.111 26.728 3.444 1.00 97.44 432 ILE A CA 1
ATOM 3191 C C . ILE A 1 432 ? 10.026 26.408 4.631 1.00 97.44 432 ILE A C 1
ATOM 3193 O O . ILE A 1 432 ? 11.067 27.054 4.799 1.00 97.44 432 ILE A O 1
ATOM 3197 N N . THR A 1 433 ? 9.643 25.415 5.435 1.00 97.06 433 THR A N 1
ATOM 3198 C CA . THR A 1 433 ? 10.394 24.981 6.619 1.00 97.06 433 THR A CA 1
ATOM 3199 C C . THR A 1 433 ? 11.708 24.311 6.225 1.00 97.06 433 THR A C 1
ATOM 3201 O O . THR A 1 433 ? 12.761 24.700 6.730 1.00 97.06 433 THR A O 1
ATOM 3204 N N . GLU A 1 434 ? 11.663 23.371 5.280 1.00 95.00 434 GLU A N 1
ATOM 3205 C CA . GLU A 1 434 ? 12.813 22.652 4.717 1.00 95.00 434 GLU A CA 1
ATOM 3206 C C . GLU A 1 434 ? 13.873 23.620 4.178 1.00 95.00 434 GLU A C 1
ATOM 3208 O O . GLU A 1 434 ? 15.058 23.506 4.493 1.00 95.00 434 GLU A O 1
ATOM 3213 N N . MET A 1 435 ? 13.446 24.627 3.414 1.00 95.25 435 MET A N 1
ATOM 3214 C CA . MET A 1 435 ? 14.334 25.631 2.828 1.00 95.25 435 MET A CA 1
ATOM 3215 C C . MET A 1 435 ? 14.747 26.742 3.812 1.00 95.25 435 MET A C 1
ATOM 3217 O O . MET A 1 435 ? 15.536 27.620 3.451 1.00 95.25 435 MET A O 1
ATOM 3221 N N . GLY A 1 436 ? 14.213 26.754 5.040 1.00 95.88 436 GLY A N 1
ATOM 3222 C CA . GLY A 1 436 ? 14.496 27.782 6.047 1.00 95.88 436 GLY A CA 1
ATOM 3223 C C . GLY A 1 436 ? 14.060 29.193 5.630 1.00 95.88 436 GLY A C 1
ATOM 3224 O O . GLY A 1 436 ? 14.716 30.185 5.969 1.00 95.88 436 GLY A O 1
ATOM 3225 N N . ILE A 1 437 ? 12.979 29.306 4.856 1.00 96.56 437 ILE A N 1
ATOM 3226 C CA . ILE A 1 437 ? 12.520 30.575 4.290 1.00 96.56 437 ILE A CA 1
ATOM 3227 C C . ILE A 1 437 ? 11.819 31.407 5.367 1.00 96.56 437 ILE A C 1
ATOM 3229 O O . ILE A 1 437 ? 10.813 31.012 5.940 1.00 96.56 437 ILE A O 1
ATOM 3233 N N . THR A 1 438 ? 12.334 32.614 5.605 1.00 95.69 438 THR A N 1
ATOM 3234 C CA . THR A 1 438 ? 11.766 33.577 6.574 1.00 95.69 438 THR A CA 1
ATOM 3235 C C . THR A 1 438 ? 11.231 34.852 5.920 1.00 95.69 438 THR A C 1
ATOM 3237 O O . THR A 1 438 ? 10.533 35.642 6.553 1.00 95.69 438 THR A O 1
ATOM 3240 N N . SER A 1 439 ? 11.557 35.078 4.645 1.00 96.50 439 SER A N 1
ATOM 3241 C CA . SER A 1 439 ? 11.064 36.222 3.878 1.00 96.50 439 SER A CA 1
ATOM 3242 C C . SER A 1 439 ? 9.598 36.011 3.513 1.00 96.50 439 SER A C 1
ATOM 3244 O O . SER A 1 439 ? 9.292 35.098 2.747 1.00 96.50 439 SER A O 1
ATOM 3246 N N . GLN A 1 440 ? 8.706 36.890 3.981 1.00 97.50 440 GLN A N 1
ATOM 3247 C CA . GLN A 1 440 ? 7.275 36.801 3.665 1.00 97.50 440 GLN A CA 1
ATOM 3248 C C . GLN A 1 440 ? 7.015 36.783 2.154 1.00 97.50 440 GLN A C 1
ATOM 3250 O O . GLN A 1 440 ? 6.199 36.012 1.678 1.00 97.50 440 GLN A O 1
ATOM 3255 N N . THR A 1 441 ? 7.767 37.564 1.376 1.00 97.12 441 THR A N 1
ATOM 3256 C CA . THR A 1 441 ? 7.623 37.576 -0.086 1.00 97.12 441 THR A CA 1
ATOM 3257 C C . THR A 1 441 ? 7.961 36.225 -0.722 1.00 97.12 441 THR A C 1
ATOM 3259 O O . THR A 1 441 ? 7.362 35.866 -1.730 1.00 97.12 441 THR A O 1
ATOM 3262 N N . PHE A 1 442 ? 8.908 35.468 -0.159 1.00 97.56 442 PHE A N 1
ATOM 3263 C CA . PHE A 1 442 ? 9.237 34.129 -0.660 1.00 97.56 442 PHE A CA 1
ATOM 3264 C C . PHE A 1 442 ? 8.235 33.080 -0.178 1.00 97.56 442 PHE A C 1
ATOM 3266 O O . PHE A 1 442 ? 7.897 32.192 -0.949 1.00 97.56 442 PHE A O 1
ATOM 3273 N N . ILE A 1 443 ? 7.714 33.223 1.044 1.00 98.12 443 ILE A N 1
ATOM 3274 C CA . ILE A 1 443 ? 6.600 32.411 1.555 1.00 98.12 443 ILE A CA 1
ATOM 3275 C C . ILE A 1 443 ? 5.377 32.558 0.642 1.00 98.12 443 ILE A C 1
ATOM 3277 O O . ILE A 1 443 ? 4.847 31.562 0.159 1.00 98.12 443 ILE A O 1
ATOM 3281 N N . ASP A 1 444 ? 4.976 33.796 0.340 1.00 98.12 444 ASP A N 1
ATOM 3282 C CA . ASP A 1 444 ? 3.838 34.084 -0.539 1.00 98.12 444 ASP A CA 1
ATOM 3283 C C . ASP A 1 444 ? 4.059 33.513 -1.948 1.00 98.12 444 ASP A C 1
ATOM 3285 O O . ASP A 1 444 ? 3.131 32.978 -2.552 1.00 98.12 444 ASP A O 1
ATOM 3289 N N . PHE A 1 445 ? 5.294 33.592 -2.461 1.00 97.81 445 PHE A N 1
ATOM 3290 C CA . PHE A 1 445 ? 5.659 33.004 -3.748 1.00 97.81 445 PHE A CA 1
ATOM 3291 C C . PHE A 1 445 ? 5.521 31.477 -3.744 1.00 97.81 445 PHE A C 1
ATOM 3293 O O . PHE A 1 445 ? 4.866 30.949 -4.637 1.00 97.81 445 PHE A O 1
ATOM 3300 N N . ILE A 1 446 ? 6.086 30.780 -2.749 1.00 98.00 446 ILE A N 1
ATOM 3301 C CA . ILE A 1 446 ? 6.005 29.312 -2.633 1.00 98.00 446 ILE A CA 1
ATOM 3302 C C . ILE A 1 446 ? 4.543 28.868 -2.544 1.00 98.00 446 ILE A C 1
ATOM 3304 O O . ILE A 1 446 ? 4.113 28.046 -3.351 1.00 98.00 446 ILE A O 1
ATOM 3308 N N . ASN A 1 447 ? 3.764 29.477 -1.644 1.00 98.06 447 ASN A N 1
ATOM 3309 C CA . ASN A 1 447 ? 2.332 29.197 -1.501 1.00 98.06 447 ASN A CA 1
ATOM 3310 C C . ASN A 1 447 ? 1.590 29.374 -2.831 1.00 98.06 447 ASN A C 1
ATOM 3312 O O . ASN A 1 447 ? 0.813 28.512 -3.229 1.00 98.06 447 ASN A O 1
ATOM 3316 N N . GLN A 1 448 ? 1.859 30.468 -3.551 1.00 97.56 448 GLN A N 1
ATOM 3317 C CA . GLN A 1 448 ? 1.240 30.716 -4.850 1.00 97.56 448 GLN A CA 1
ATOM 3318 C C . GLN A 1 448 ? 1.600 29.645 -5.885 1.00 97.56 448 GLN A C 1
ATOM 3320 O O . GLN A 1 448 ? 0.734 29.282 -6.676 1.00 97.56 448 GLN A O 1
ATOM 3325 N N . GLN A 1 449 ? 2.841 29.147 -5.919 1.00 96.81 449 GLN A N 1
ATOM 3326 C CA . GLN A 1 449 ? 3.210 28.103 -6.879 1.00 96.81 449 GLN A CA 1
ATOM 3327 C C . GLN A 1 449 ? 2.440 26.809 -6.611 1.00 96.81 449 GLN A C 1
ATOM 3329 O O . GLN A 1 449 ? 1.850 26.279 -7.547 1.00 96.81 449 GLN A O 1
ATOM 3334 N N . TYR A 1 450 ? 2.369 26.370 -5.350 1.00 96.12 450 TYR A N 1
ATOM 3335 C CA . TYR A 1 450 ? 1.576 25.201 -4.958 1.00 96.12 450 TYR A CA 1
ATOM 3336 C C . TYR A 1 450 ? 0.084 25.385 -5.267 1.00 96.12 450 TYR A C 1
ATOM 3338 O O . TYR A 1 450 ? -0.517 24.531 -5.907 1.00 96.12 450 TYR A O 1
ATOM 3346 N N . THR A 1 451 ? -0.513 26.537 -4.937 1.00 95.94 451 THR A N 1
ATOM 3347 C CA . THR A 1 451 ? -1.908 26.827 -5.318 1.00 95.94 451 THR A CA 1
ATOM 3348 C C . THR A 1 451 ? -2.119 26.829 -6.836 1.00 95.94 451 THR A C 1
ATOM 3350 O O . THR A 1 451 ? -3.178 26.428 -7.312 1.00 95.94 451 THR A O 1
ATOM 3353 N N . ASN A 1 452 ? -1.159 27.306 -7.631 1.00 94.75 452 ASN A N 1
ATOM 3354 C CA . ASN A 1 452 ? -1.320 27.363 -9.085 1.00 94.75 452 ASN A CA 1
ATOM 3355 C C . ASN A 1 452 ? -1.367 25.972 -9.722 1.00 94.75 452 ASN A C 1
ATOM 3357 O O . ASN A 1 452 ? -2.178 25.770 -10.622 1.00 94.75 452 ASN A O 1
ATOM 3361 N N . ILE A 1 453 ? -0.507 25.055 -9.278 1.00 90.88 453 ILE A N 1
ATOM 3362 C CA . ILE A 1 453 ? -0.447 23.688 -9.809 1.00 90.88 453 ILE A CA 1
ATOM 3363 C C . ILE A 1 453 ? -1.613 22.825 -9.311 1.00 90.88 453 ILE A C 1
ATOM 3365 O O . ILE A 1 453 ? -2.196 22.067 -10.079 1.00 90.88 453 ILE A O 1
ATOM 3369 N N . ASP A 1 454 ? -2.035 23.028 -8.063 1.00 91.62 454 ASP A N 1
ATOM 3370 C CA . ASP A 1 454 ? -3.217 22.388 -7.481 1.00 91.62 454 ASP A CA 1
ATOM 3371 C C . ASP A 1 454 ? -4.496 22.781 -8.240 1.00 91.62 454 ASP A C 1
ATOM 3373 O O . ASP A 1 454 ? -5.275 21.933 -8.659 1.00 91.62 454 ASP A O 1
ATOM 3377 N N . ASN A 1 455 ? -4.652 24.067 -8.584 1.00 92.62 455 ASN A N 1
ATOM 3378 C CA . ASN A 1 455 ? -5.765 24.538 -9.423 1.00 92.62 455 ASN A CA 1
ATOM 3379 C C . ASN A 1 455 ? -5.756 23.982 -10.860 1.00 92.62 455 ASN A C 1
ATOM 3381 O O . ASN A 1 455 ? -6.758 24.117 -11.567 1.00 92.62 455 ASN A O 1
ATOM 3385 N N . GLN A 1 456 ? -4.631 23.432 -11.319 1.00 90.31 456 GLN A N 1
ATOM 3386 C CA . GLN A 1 456 ? -4.529 22.740 -12.607 1.00 90.31 456 GLN A CA 1
ATOM 3387 C C . GLN A 1 456 ? -4.859 21.252 -12.484 1.00 90.31 456 GLN A C 1
ATOM 3389 O O . GLN A 1 456 ? -5.011 20.599 -13.512 1.00 90.31 456 GLN A O 1
ATOM 3394 N N . ASN A 1 457 ? -5.047 20.744 -11.259 1.00 86.19 457 ASN A N 1
ATOM 3395 C CA . ASN A 1 457 ? -5.253 19.328 -10.982 1.00 86.19 457 ASN A CA 1
ATOM 3396 C C . ASN A 1 457 ? -4.047 18.497 -11.471 1.00 86.19 457 ASN A C 1
ATOM 3398 O O . ASN A 1 457 ? -4.216 17.430 -12.048 1.00 86.19 457 ASN A O 1
ATOM 3402 N N . GLU A 1 458 ? -2.833 19.036 -11.298 1.00 85.94 458 GLU A N 1
ATOM 3403 C CA . GLU A 1 458 ? -1.566 18.403 -11.707 1.00 85.94 458 GLU A CA 1
ATOM 3404 C C . GLU A 1 458 ? -0.667 18.061 -10.502 1.00 85.94 458 GLU A C 1
ATOM 3406 O O . GLU A 1 458 ? 0.265 17.273 -10.642 1.00 85.94 458 GLU A O 1
ATOM 3411 N N . LEU A 1 459 ? -0.927 18.647 -9.324 1.00 88.62 459 LEU A N 1
ATOM 3412 C CA . LEU A 1 459 ? -0.117 18.429 -8.126 1.00 88.62 459 LEU A CA 1
ATOM 3413 C C . LEU A 1 459 ? -0.315 17.016 -7.587 1.00 88.62 459 LEU A C 1
ATOM 3415 O O . LEU A 1 459 ? -1.423 16.655 -7.205 1.00 88.62 459 LEU A O 1
ATOM 3419 N N . TYR A 1 460 ? 0.773 16.266 -7.469 1.00 87.69 460 TYR A N 1
ATOM 3420 C CA . TYR A 1 460 ? 0.762 15.016 -6.724 1.00 87.69 460 TYR A CA 1
ATOM 3421 C C . TYR A 1 460 ? 0.601 15.290 -5.224 1.00 87.69 460 TYR A C 1
ATOM 3423 O O . TYR A 1 460 ? 1.414 16.019 -4.641 1.00 87.69 460 TYR A O 1
ATOM 3431 N N . THR A 1 461 ? -0.428 14.720 -4.587 1.00 88.94 461 THR A N 1
ATOM 3432 C CA . THR A 1 461 ? -0.658 14.885 -3.142 1.00 88.94 461 THR A CA 1
ATOM 3433 C C . THR A 1 461 ? -0.505 13.596 -2.340 1.00 88.94 461 THR A C 1
ATOM 3435 O O . THR A 1 461 ? -0.590 13.643 -1.117 1.00 88.94 461 THR A O 1
ATOM 3438 N N . GLY A 1 462 ? -0.123 12.486 -2.980 1.00 88.25 462 GLY A N 1
ATOM 3439 C CA . GLY A 1 462 ? 0.103 11.192 -2.323 1.00 88.25 462 GLY A CA 1
ATOM 3440 C C . GLY A 1 462 ? -1.072 10.223 -2.458 1.00 88.25 462 GLY A C 1
ATOM 3441 O O . GLY A 1 462 ? -1.158 9.248 -1.714 1.00 88.25 462 GLY A O 1
ATOM 3442 N N . GLU A 1 463 ? -2.006 10.491 -3.367 1.00 88.19 463 GLU A N 1
ATOM 3443 C CA . GLU A 1 463 ? -3.119 9.592 -3.648 1.00 88.19 463 GLU A CA 1
ATOM 3444 C C . GLU A 1 463 ? -2.659 8.317 -4.363 1.00 88.19 463 GLU A C 1
ATOM 3446 O O . GLU A 1 463 ? -1.827 8.376 -5.265 1.00 88.19 463 GLU A O 1
ATOM 3451 N N . MET A 1 464 ? -3.256 7.174 -4.002 1.00 89.81 464 MET A N 1
ATOM 3452 C CA . MET A 1 464 ? -3.059 5.876 -4.674 1.00 89.81 464 MET A CA 1
ATOM 3453 C C . MET A 1 464 ? -1.592 5.423 -4.753 1.00 89.81 464 MET A C 1
ATOM 3455 O O . MET A 1 464 ? -1.191 4.721 -5.687 1.00 89.81 464 MET A O 1
ATOM 3459 N N . ASN A 1 465 ? -0.793 5.818 -3.764 1.00 90.31 465 ASN A N 1
ATOM 3460 C CA . ASN A 1 465 ? 0.645 5.583 -3.730 1.00 90.31 465 ASN A CA 1
ATOM 3461 C C . ASN A 1 465 ? 1.045 4.220 -3.148 1.00 90.31 465 ASN A C 1
ATOM 3463 O O . ASN A 1 465 ? 2.233 3.908 -3.087 1.00 90.31 465 ASN A O 1
ATOM 3467 N N . LEU A 1 466 ? 0.069 3.399 -2.762 1.00 94.50 466 LEU A N 1
ATOM 3468 C CA . LEU A 1 466 ? 0.261 2.022 -2.325 1.00 94.50 466 LEU A CA 1
ATOM 3469 C C . LEU A 1 466 ? -0.844 1.135 -2.906 1.00 94.50 466 LEU A C 1
ATOM 3471 O O . LEU A 1 466 ? -2.011 1.516 -2.887 1.00 94.50 466 LEU A O 1
ATOM 3475 N N . ALA A 1 467 ? -0.503 -0.057 -3.381 1.00 95.88 467 ALA A N 1
ATOM 3476 C CA . ALA A 1 467 ? -1.458 -1.064 -3.830 1.00 95.88 467 ALA A CA 1
ATOM 3477 C C . ALA A 1 467 ? -1.086 -2.447 -3.294 1.00 95.88 467 ALA A C 1
ATOM 3479 O O . ALA A 1 467 ? 0.093 -2.763 -3.160 1.00 95.88 467 ALA A O 1
ATOM 3480 N N . ILE A 1 468 ? -2.082 -3.290 -3.033 1.00 97.75 468 ILE A N 1
ATOM 3481 C CA . ILE A 1 468 ? -1.878 -4.680 -2.600 1.00 97.75 468 ILE A CA 1
ATOM 3482 C C . ILE A 1 468 ? -2.255 -5.602 -3.761 1.00 97.75 468 ILE A C 1
ATOM 3484 O O . ILE A 1 468 ? -3.399 -5.577 -4.219 1.00 97.75 468 ILE A O 1
ATOM 3488 N N . SER A 1 469 ? -1.313 -6.408 -4.263 1.00 97.31 469 SER A N 1
ATOM 3489 C CA . SER A 1 469 ? -1.601 -7.333 -5.368 1.00 97.31 469 SER A CA 1
ATOM 3490 C C . SER A 1 469 ? -2.565 -8.447 -4.952 1.00 97.31 469 SER A C 1
ATOM 3492 O O . SER A 1 469 ? -2.699 -8.798 -3.779 1.00 97.31 469 SER A O 1
ATOM 3494 N N . LYS A 1 470 ? -3.245 -9.042 -5.933 1.00 97.38 470 LYS A N 1
ATOM 3495 C CA . LYS A 1 470 ? -4.107 -10.203 -5.709 1.00 97.38 470 LYS A CA 1
ATOM 3496 C C . LYS A 1 470 ? -3.310 -11.378 -5.128 1.00 97.38 470 LYS A C 1
ATOM 3498 O O . LYS A 1 470 ? -2.234 -11.722 -5.613 1.00 97.38 470 LYS A O 1
ATOM 3503 N N . GLY A 1 471 ? -3.867 -12.029 -4.114 1.00 95.81 471 GLY A N 1
ATOM 3504 C CA . GLY A 1 471 ? -3.248 -13.124 -3.381 1.00 95.81 471 GLY A CA 1
ATOM 3505 C C . GLY A 1 471 ? -2.322 -12.677 -2.251 1.00 95.81 471 GLY A C 1
ATOM 3506 O O . GLY A 1 471 ? -1.841 -13.548 -1.529 1.00 95.81 471 GLY A O 1
ATOM 3507 N N . VAL A 1 472 ? -2.085 -11.377 -2.072 1.00 97.94 472 VAL A N 1
ATOM 3508 C CA . VAL A 1 472 ? -1.336 -10.842 -0.928 1.00 97.94 472 VAL A CA 1
ATOM 3509 C C . VAL A 1 472 ? -2.273 -10.647 0.254 1.00 97.94 472 VAL A C 1
ATOM 3511 O O . VAL A 1 472 ? -3.427 -10.251 0.092 1.00 97.94 472 VAL A O 1
ATOM 3514 N N . ILE A 1 473 ? -1.766 -10.931 1.447 1.00 96.56 473 ILE A N 1
ATOM 3515 C CA . ILE A 1 473 ? -2.452 -10.696 2.713 1.00 96.56 473 ILE A CA 1
ATOM 3516 C C . ILE A 1 473 ? -1.505 -9.860 3.558 1.00 96.56 473 ILE A C 1
ATOM 3518 O O . ILE A 1 473 ? -0.335 -10.195 3.661 1.00 96.56 473 ILE A O 1
ATOM 3522 N N . ILE A 1 474 ? -2.009 -8.748 4.088 1.00 97.56 474 ILE A N 1
ATOM 3523 C CA . ILE A 1 474 ? -1.281 -7.898 5.026 1.00 97.56 474 ILE A CA 1
ATOM 3524 C C . ILE A 1 474 ? -2.079 -7.878 6.319 1.00 97.56 474 ILE A C 1
ATOM 3526 O O . ILE A 1 474 ? -3.238 -7.461 6.336 1.00 97.56 474 ILE A O 1
ATOM 3530 N N . GLU A 1 475 ? -1.475 -8.343 7.402 1.00 97.56 475 GLU A N 1
ATOM 3531 C CA . GLU A 1 475 ? -2.165 -8.501 8.676 1.00 97.56 475 GLU A CA 1
ATOM 3532 C C . GLU A 1 475 ? -2.222 -7.177 9.431 1.00 97.56 475 GLU A C 1
ATOM 3534 O O . GLU A 1 475 ? -3.198 -6.906 10.116 1.00 97.56 475 GLU A O 1
ATOM 3539 N N . ASN A 1 476 ? -1.200 -6.328 9.339 1.00 98.12 476 ASN A N 1
ATOM 3540 C CA . ASN A 1 476 ? -1.066 -5.219 10.278 1.00 98.12 476 ASN A CA 1
ATOM 3541 C C . ASN A 1 476 ? -0.874 -3.872 9.592 1.00 98.12 476 ASN A C 1
ATOM 3543 O O . ASN A 1 476 ? -0.254 -3.748 8.534 1.00 98.12 476 ASN A O 1
ATOM 3547 N N . VAL A 1 477 ? -1.340 -2.829 10.272 1.00 98.69 477 VAL A N 1
ATOM 3548 C CA . VAL A 1 477 ? -1.106 -1.441 9.882 1.00 98.69 477 VAL A CA 1
ATOM 3549 C C . VAL A 1 477 ? -0.845 -0.576 11.103 1.00 98.69 477 VAL A C 1
ATOM 3551 O O . VAL A 1 477 ? -1.466 -0.720 12.157 1.00 98.69 477 VAL A O 1
ATOM 3554 N N . THR A 1 478 ? 0.096 0.347 10.951 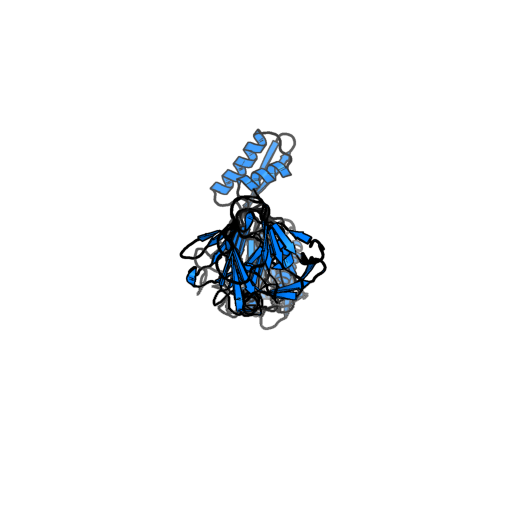1.00 98.62 478 THR A N 1
ATOM 3555 C CA . THR A 1 478 ? 0.270 1.483 11.853 1.00 98.62 478 THR A CA 1
ATOM 3556 C C . THR A 1 478 ? 0.220 2.765 11.037 1.00 98.62 478 THR A C 1
ATOM 3558 O O . THR A 1 478 ? 1.019 2.918 10.115 1.00 98.62 478 THR A O 1
ATOM 3561 N N . THR A 1 479 ? -0.701 3.674 11.353 1.00 98.25 479 THR A N 1
ATOM 3562 C CA . THR A 1 479 ? -0.786 4.999 10.720 1.00 98.25 479 THR A CA 1
ATOM 3563 C C . THR A 1 479 ? -0.225 6.093 11.634 1.00 98.25 479 THR A C 1
ATOM 3565 O O . THR A 1 479 ? 0.502 5.798 12.588 1.00 98.25 479 THR A O 1
ATOM 3568 N N . GLY A 1 480 ? -0.413 7.356 11.250 1.00 96.44 480 GLY A N 1
ATOM 3569 C CA . GLY A 1 480 ? 0.399 8.474 11.710 1.00 96.44 480 GLY A CA 1
ATOM 3570 C C . GLY A 1 480 ? -0.307 9.382 12.710 1.00 96.44 480 GLY A C 1
ATOM 3571 O O . GLY A 1 480 ? -0.848 8.954 13.722 1.00 96.44 480 GLY A O 1
ATOM 3572 N N . SER A 1 481 ? -0.188 10.688 12.467 1.00 96.56 481 SER A N 1
ATOM 3573 C CA . SER A 1 481 ? -0.829 11.736 13.281 1.00 96.56 481 SER A CA 1
ATOM 3574 C C . SER A 1 481 ? -1.986 12.450 12.563 1.00 96.56 481 SER A C 1
ATOM 3576 O O . SER A 1 481 ? -2.460 13.495 13.026 1.00 96.56 481 SER A O 1
ATOM 3578 N N . GLY A 1 482 ? -2.362 11.942 11.386 1.00 96.12 482 GLY A N 1
ATOM 3579 C CA . GLY A 1 482 ? -3.465 12.442 10.575 1.00 96.12 482 GLY A CA 1
ATOM 3580 C C . GLY A 1 482 ? -4.814 11.961 11.104 1.00 96.12 482 GLY A C 1
ATOM 3581 O O . GLY A 1 482 ? -4.877 11.184 12.035 1.00 96.12 482 GLY A O 1
ATOM 3582 N N . ASN A 1 483 ? -5.917 12.437 10.521 1.00 97.88 483 ASN A N 1
ATOM 3583 C CA . ASN A 1 483 ? -7.217 11.797 10.760 1.00 97.88 483 ASN A CA 1
ATOM 3584 C C . ASN A 1 483 ? -7.342 10.653 9.760 1.00 97.88 483 ASN A C 1
ATOM 3586 O O . ASN A 1 483 ? -7.732 10.881 8.608 1.00 97.88 483 ASN A O 1
ATOM 3590 N N . ASP A 1 484 ? -6.935 9.470 10.177 1.00 98.56 484 ASP A N 1
ATOM 3591 C CA . ASP A 1 484 ? -6.682 8.351 9.293 1.00 98.56 484 ASP A CA 1
ATOM 3592 C C . ASP A 1 484 ? -7.941 7.500 9.097 1.00 98.56 484 ASP A C 1
ATOM 3594 O O . ASP A 1 484 ? -8.882 7.496 9.896 1.00 98.56 484 ASP A O 1
ATOM 3598 N N . ARG A 1 485 ? -7.988 6.772 7.982 1.00 98.69 485 ARG A N 1
ATOM 3599 C CA . ARG A 1 485 ? -9.040 5.801 7.694 1.00 98.69 485 ARG A CA 1
ATOM 3600 C C . ARG A 1 485 ? -8.416 4.455 7.379 1.00 98.69 485 ARG A C 1
ATOM 3602 O O . ARG A 1 485 ? -7.638 4.361 6.437 1.00 98.69 485 ARG A O 1
ATOM 3609 N N . VAL A 1 486 ? -8.825 3.412 8.091 1.00 98.88 486 VAL A N 1
ATOM 3610 C CA . VAL A 1 486 ? -8.338 2.042 7.881 1.00 98.88 486 VAL A CA 1
ATOM 3611 C C . VAL A 1 486 ? -9.510 1.110 7.596 1.00 98.88 486 VAL A C 1
ATOM 3613 O O . VAL A 1 486 ? -10.542 1.192 8.256 1.00 98.88 486 VAL A O 1
ATOM 3616 N N . GLN A 1 487 ? -9.357 0.235 6.609 1.00 98.62 487 GLN A N 1
ATOM 3617 C CA . GLN A 1 487 ? -10.259 -0.877 6.317 1.00 98.62 487 GLN A CA 1
ATOM 3618 C C . GLN A 1 487 ? -9.526 -2.202 6.571 1.00 98.62 487 GLN A C 1
ATOM 3620 O O . GLN A 1 487 ? -8.425 -2.389 6.049 1.00 98.62 487 GLN A O 1
ATOM 3625 N N . ASP A 1 488 ? -10.144 -3.082 7.365 1.00 97.81 488 ASP A N 1
ATOM 3626 C CA . ASP A 1 488 ? -9.687 -4.454 7.637 1.00 97.81 488 ASP A CA 1
ATOM 3627 C C . ASP A 1 488 ? -9.703 -5.348 6.385 1.00 97.81 488 ASP A C 1
ATOM 3629 O O . ASP A 1 488 ? -10.218 -4.982 5.324 1.00 97.81 488 ASP A O 1
ATOM 3633 N N . ASN A 1 489 ? -9.150 -6.550 6.512 1.00 96.56 489 ASN A N 1
ATOM 3634 C CA . ASN A 1 489 ? -9.348 -7.636 5.561 1.00 96.56 489 ASN A CA 1
ATOM 3635 C C . ASN A 1 489 ? -9.879 -8.884 6.286 1.00 96.56 489 ASN A C 1
ATOM 3637 O O . ASN A 1 489 ? -10.311 -8.838 7.428 1.00 96.56 489 ASN A O 1
ATOM 3641 N N . SER A 1 490 ? -9.959 -10.015 5.584 1.00 94.44 490 SER A N 1
ATOM 3642 C CA . SER A 1 490 ? -10.636 -11.197 6.134 1.00 94.44 490 SER A CA 1
ATOM 3643 C C . SER A 1 490 ? -9.863 -11.937 7.235 1.00 94.44 490 SER A C 1
ATOM 3645 O O . SER A 1 490 ? -10.408 -12.892 7.801 1.00 94.44 490 SER A O 1
ATOM 3647 N N . VAL A 1 491 ? -8.595 -11.584 7.471 1.00 95.56 491 VAL A N 1
ATOM 3648 C CA . VAL A 1 491 ? -7.748 -12.195 8.506 1.00 95.56 491 VAL A CA 1
ATOM 3649 C C . VAL A 1 491 ? -7.678 -11.302 9.738 1.00 95.56 491 VAL A C 1
ATOM 3651 O O . VAL A 1 491 ? -8.125 -10.168 9.708 1.00 95.56 491 VAL A O 1
ATOM 3654 N N . ASP A 1 492 ? -7.121 -11.824 10.822 1.00 97.44 492 ASP A N 1
ATOM 3655 C CA . ASP A 1 492 ? -6.915 -11.064 12.051 1.00 97.44 492 ASP A CA 1
ATOM 3656 C C . ASP A 1 492 ? -5.971 -9.892 11.793 1.00 97.44 492 ASP A C 1
ATOM 3658 O O . ASP A 1 492 ? -4.800 -10.107 11.456 1.00 97.44 492 ASP A O 1
ATOM 3662 N N . ASN A 1 493 ? -6.459 -8.668 11.996 1.00 98.62 493 ASN A N 1
ATOM 3663 C CA . ASN A 1 493 ? -5.645 -7.478 11.832 1.00 98.62 493 ASN A CA 1
ATOM 3664 C C . ASN A 1 493 ? -5.197 -6.854 13.155 1.00 98.62 493 ASN A C 1
ATOM 3666 O O . ASN A 1 493 ? -5.974 -6.744 14.103 1.00 98.62 493 ASN A O 1
ATOM 3670 N N . THR A 1 494 ? -3.952 -6.365 13.211 1.00 98.56 494 THR A N 1
ATOM 3671 C CA . THR A 1 494 ? -3.535 -5.393 14.241 1.00 98.56 494 THR A CA 1
ATOM 3672 C C . THR A 1 494 ? -3.510 -3.999 13.631 1.00 98.56 494 THR A C 1
ATOM 3674 O O . THR A 1 494 ? -2.667 -3.697 12.784 1.00 98.56 494 THR A O 1
ATOM 3677 N N . ILE A 1 495 ? -4.422 -3.139 14.077 1.00 98.88 495 ILE A N 1
ATOM 3678 C CA . ILE A 1 495 ? -4.635 -1.793 13.541 1.00 98.88 495 ILE A CA 1
ATOM 3679 C C . ILE A 1 495 ? -4.293 -0.775 14.627 1.00 98.88 495 ILE A C 1
ATOM 3681 O O . ILE A 1 495 ? -4.977 -0.706 15.644 1.00 98.88 495 ILE A O 1
ATOM 3685 N N . ASN A 1 496 ? -3.258 0.035 14.404 1.00 98.75 496 ASN A N 1
ATOM 3686 C CA . ASN A 1 496 ? -2.896 1.144 15.291 1.00 98.75 496 ASN A CA 1
ATOM 3687 C C . ASN A 1 496 ? -2.993 2.458 14.514 1.00 98.75 496 ASN A C 1
ATOM 3689 O O . ASN A 1 496 ? -2.222 2.649 13.573 1.00 98.75 496 ASN A O 1
ATOM 3693 N N . THR A 1 497 ? -3.903 3.360 14.880 1.00 98.44 497 THR A N 1
ATOM 3694 C CA . THR A 1 497 ? -4.116 4.586 14.085 1.00 98.44 497 THR A CA 1
ATOM 3695 C C . THR A 1 497 ? -3.370 5.818 14.594 1.00 98.44 497 THR A C 1
ATOM 3697 O O . THR A 1 497 ? -3.147 6.763 13.849 1.00 98.44 497 THR A O 1
ATOM 3700 N N . GLY A 1 498 ? -2.835 5.757 15.815 1.00 97.44 498 GLY A N 1
ATOM 3701 C CA . GLY A 1 498 ? -1.904 6.763 16.313 1.00 97.44 498 GLY A CA 1
ATOM 3702 C C . GLY A 1 498 ? -2.607 7.970 16.924 1.00 97.44 498 GLY A C 1
ATOM 3703 O O . GLY A 1 498 ? -3.191 7.864 17.997 1.00 97.44 498 GLY A O 1
ATOM 3704 N N . ALA A 1 499 ? -2.423 9.156 16.358 1.00 98.00 499 ALA A N 1
ATOM 3705 C CA . ALA A 1 499 ? -3.085 10.362 16.851 1.00 98.00 499 ALA A CA 1
ATOM 3706 C C . ALA A 1 499 ? -3.969 10.934 15.755 1.00 98.00 499 ALA A C 1
ATOM 3708 O O . ALA A 1 499 ? -3.532 10.991 14.621 1.00 98.00 499 ALA A O 1
ATOM 3709 N N . GLY A 1 500 ? -5.125 11.483 16.104 1.00 97.94 500 GLY A N 1
ATOM 3710 C CA . GLY A 1 500 ? -6.078 11.923 15.093 1.00 97.94 500 GLY A CA 1
ATOM 3711 C C . GLY A 1 500 ? -7.494 11.626 15.535 1.00 97.94 500 GLY A C 1
ATOM 3712 O O . GLY A 1 500 ? -7.721 11.160 16.638 1.00 97.94 500 GLY A O 1
ATOM 3713 N N . ASN A 1 501 ? -8.474 11.982 14.717 1.00 98.50 501 ASN A N 1
ATOM 3714 C CA . ASN A 1 501 ? -9.814 11.424 14.858 1.00 98.50 501 ASN A CA 1
ATOM 3715 C C . ASN A 1 501 ? -9.976 10.376 13.765 1.00 98.50 501 ASN A C 1
ATOM 3717 O O . ASN A 1 501 ? -10.351 10.713 12.634 1.00 98.50 501 ASN A O 1
ATOM 3721 N N . ASP A 1 502 ? -9.663 9.135 14.097 1.00 98.81 502 ASP A N 1
ATOM 3722 C CA . ASP A 1 502 ? -9.492 8.072 13.123 1.00 98.81 502 ASP A CA 1
ATOM 3723 C C . ASP A 1 502 ? -10.790 7.302 12.889 1.00 98.81 502 ASP A C 1
ATOM 3725 O O . ASP A 1 502 ? -11.703 7.248 13.721 1.00 98.81 502 ASP A O 1
ATOM 3729 N N . THR A 1 503 ? -10.910 6.716 11.701 1.00 98.81 503 THR A N 1
ATOM 3730 C CA . THR A 1 503 ? -12.058 5.894 11.312 1.00 98.81 503 THR A CA 1
ATOM 3731 C C . THR A 1 503 ? -11.600 4.513 10.870 1.00 98.81 503 THR A C 1
ATOM 3733 O O . THR A 1 503 ? -10.998 4.355 9.811 1.00 98.81 503 THR A O 1
ATOM 3736 N N . ILE A 1 504 ? -11.958 3.493 11.640 1.00 98.81 504 ILE A N 1
ATOM 3737 C CA . ILE A 1 504 ? -11.621 2.098 11.367 1.00 98.81 504 ILE A CA 1
ATOM 3738 C C . ILE A 1 504 ? -12.885 1.375 10.910 1.00 98.81 504 ILE A C 1
ATOM 3740 O O . ILE A 1 504 ? -13.908 1.419 11.588 1.00 98.81 504 ILE A O 1
ATOM 3744 N N . LEU A 1 505 ? -12.848 0.723 9.755 1.00 98.38 505 LEU A N 1
ATOM 3745 C CA . LEU A 1 505 ? -13.954 -0.064 9.227 1.00 98.38 505 LEU A CA 1
ATOM 3746 C C . LEU A 1 505 ? -13.620 -1.539 9.404 1.00 98.38 505 LEU A C 1
ATOM 3748 O O . LEU A 1 505 ? -12.630 -2.001 8.846 1.00 98.38 505 LEU A O 1
ATOM 3752 N N . LEU A 1 506 ? -14.462 -2.239 10.167 1.00 97.44 506 LEU A N 1
ATOM 3753 C CA . LEU A 1 506 ? -14.346 -3.679 10.400 1.00 97.44 506 LEU A CA 1
ATOM 3754 C C . LEU A 1 506 ? -15.521 -4.379 9.718 1.00 97.44 506 LEU A C 1
ATOM 3756 O O . LEU A 1 506 ? -16.659 -4.341 10.212 1.00 97.44 506 LEU A O 1
ATOM 3760 N N . THR A 1 507 ? -15.286 -4.923 8.525 1.00 91.19 507 THR A N 1
ATOM 3761 C CA . THR A 1 507 ? -16.343 -5.525 7.698 1.00 91.19 507 THR A CA 1
ATOM 3762 C C . THR A 1 507 ? -15.977 -6.851 7.045 1.00 91.19 507 THR A C 1
ATOM 3764 O O . THR A 1 507 ? -16.874 -7.477 6.473 1.00 91.19 507 THR A O 1
ATOM 3767 N N . GLU A 1 508 ? -14.721 -7.288 7.106 1.00 90.94 508 GLU A N 1
ATOM 3768 C CA . GLU A 1 508 ? -14.210 -8.362 6.247 1.00 90.94 508 GLU A CA 1
ATOM 3769 C C . GLU A 1 508 ? -13.996 -9.696 6.983 1.00 90.94 508 GLU A C 1
ATOM 3771 O O . GLU A 1 508 ? -14.093 -10.752 6.348 1.00 90.94 508 GLU A O 1
ATOM 3776 N N . GLY A 1 509 ? -13.806 -9.707 8.308 1.00 89.06 509 GLY A N 1
ATOM 3777 C CA . GLY A 1 509 ? -13.773 -10.950 9.089 1.00 89.06 509 GLY A CA 1
ATOM 3778 C C . GLY A 1 509 ? -12.843 -10.903 10.295 1.00 89.06 509 GLY A C 1
ATOM 3779 O O . GLY A 1 509 ? -12.642 -9.850 10.868 1.00 89.06 509 GLY A O 1
ATOM 3780 N N . GLY A 1 510 ? -12.327 -12.066 10.702 1.00 93.38 510 GLY A N 1
ATOM 3781 C CA . GLY A 1 510 ? -11.257 -12.157 11.699 1.00 93.38 510 GLY A CA 1
ATOM 3782 C C . GLY A 1 510 ? -11.630 -11.802 13.144 1.00 93.38 510 GLY A C 1
ATOM 3783 O O . GLY A 1 510 ? -12.790 -11.560 13.505 1.00 93.38 510 GLY A O 1
ATOM 3784 N N . PHE A 1 511 ? -10.606 -11.861 13.991 1.00 96.75 511 PHE A N 1
ATOM 3785 C CA . PHE A 1 511 ? -10.551 -11.287 15.328 1.00 96.75 511 PHE A CA 1
ATOM 3786 C C . PHE A 1 511 ? -9.504 -10.165 15.348 1.00 96.75 511 PHE A C 1
ATOM 3788 O O . PHE A 1 511 ? -8.319 -10.414 15.581 1.00 96.75 511 PHE A O 1
ATOM 3795 N N . ASP A 1 512 ? -9.949 -8.933 15.123 1.00 98.44 512 ASP A N 1
ATOM 3796 C CA . ASP A 1 512 ? -9.057 -7.779 15.012 1.00 98.44 512 ASP A CA 1
ATOM 3797 C C . ASP A 1 512 ? -8.668 -7.206 16.373 1.00 98.44 512 ASP A C 1
ATOM 3799 O O . ASP A 1 512 ? -9.436 -7.224 17.337 1.00 98.44 512 ASP A O 1
ATOM 3803 N N . THR A 1 513 ? -7.476 -6.628 16.450 1.00 98.25 513 THR A N 1
ATOM 3804 C CA . THR A 1 513 ? -7.029 -5.806 17.575 1.00 98.25 513 THR A CA 1
ATOM 3805 C C . THR A 1 513 ? -6.850 -4.375 17.091 1.00 98.25 513 THR A C 1
ATOM 3807 O O . THR A 1 513 ? -6.005 -4.109 16.239 1.00 98.25 513 THR A O 1
ATOM 3810 N N . VAL A 1 514 ? -7.635 -3.451 17.642 1.00 98.81 514 VAL A N 1
ATOM 3811 C CA . VAL A 1 514 ? -7.632 -2.038 17.247 1.00 98.81 514 VAL A CA 1
ATOM 3812 C C . VAL A 1 514 ? -7.193 -1.168 18.415 1.00 98.81 514 VAL A C 1
ATOM 3814 O O . VAL A 1 514 ? -7.814 -1.203 19.480 1.00 98.81 514 VAL A O 1
ATOM 3817 N N . ASP A 1 515 ? -6.179 -0.340 18.184 1.00 98.62 515 ASP A N 1
ATOM 3818 C CA . ASP A 1 515 ? -5.824 0.797 19.027 1.00 98.62 515 ASP A CA 1
ATOM 3819 C C . ASP A 1 515 ? -6.071 2.105 18.264 1.00 98.62 515 ASP A C 1
ATOM 3821 O O . ASP A 1 515 ? -5.328 2.444 17.340 1.00 98.62 515 ASP A O 1
ATOM 3825 N N . GLY A 1 516 ? -7.126 2.829 18.653 1.00 97.94 516 GLY A N 1
ATOM 3826 C CA . GLY A 1 516 ? -7.435 4.154 18.103 1.00 97.94 516 GLY A CA 1
ATOM 3827 C C . GLY A 1 516 ? -6.436 5.229 18.544 1.00 97.94 516 GLY A C 1
ATOM 3828 O O . GLY A 1 516 ? -6.268 6.244 17.882 1.00 97.94 516 GLY A O 1
ATOM 3829 N N . GLY A 1 517 ? -5.693 4.980 19.628 1.00 97.69 517 GLY A N 1
ATOM 3830 C CA . GLY A 1 517 ? -4.677 5.896 20.121 1.00 97.69 517 GLY A CA 1
ATOM 3831 C C . GLY A 1 517 ? -5.259 7.163 20.755 1.00 97.69 517 GLY A C 1
ATOM 3832 O O . GLY A 1 517 ? -5.963 7.087 21.764 1.00 97.69 517 GLY A O 1
ATOM 3833 N N . THR A 1 518 ? -4.844 8.346 20.290 1.00 97.56 518 THR A N 1
ATOM 3834 C CA . THR A 1 518 ? -5.302 9.622 20.863 1.00 97.56 518 THR A CA 1
ATOM 3835 C C . THR A 1 518 ? -6.183 10.408 19.910 1.00 97.56 518 THR A C 1
ATOM 3837 O O . THR A 1 518 ? -5.688 10.935 18.919 1.00 97.56 518 THR A O 1
ATOM 3840 N N . GLY A 1 519 ? -7.389 10.721 20.363 1.00 97.38 519 GLY A N 1
ATOM 3841 C CA . GLY A 1 519 ? -8.237 11.743 19.775 1.00 97.38 519 GLY A CA 1
ATOM 3842 C C . GLY A 1 519 ? -9.692 11.376 19.963 1.00 97.38 519 GLY A C 1
ATOM 3843 O O . GLY A 1 519 ? -10.149 11.302 21.102 1.00 97.38 519 GLY A O 1
ATOM 3844 N N . THR A 1 520 ? -10.460 11.293 18.888 1.00 98.12 520 THR A N 1
ATOM 3845 C CA . THR A 1 520 ? -11.846 10.821 18.940 1.00 98.12 520 THR A CA 1
ATOM 3846 C C . THR A 1 520 ? -12.057 9.837 17.814 1.00 98.12 520 THR A C 1
ATOM 3848 O O . THR A 1 520 ? -12.407 10.215 16.693 1.00 98.12 520 THR A O 1
ATOM 3851 N N . ASP A 1 521 ? -11.885 8.573 18.158 1.00 98.69 521 ASP A N 1
ATOM 3852 C CA . ASP A 1 521 ? -11.726 7.489 17.210 1.00 98.69 521 ASP A CA 1
ATOM 3853 C C . ASP A 1 521 ? -13.029 6.707 17.079 1.00 98.69 521 ASP A C 1
ATOM 3855 O O . ASP A 1 521 ? -13.835 6.577 18.014 1.00 98.69 521 ASP A O 1
ATOM 3859 N N . THR A 1 522 ? -13.301 6.252 15.861 1.00 98.75 522 THR A N 1
ATOM 3860 C CA . THR A 1 522 ? -14.570 5.619 15.506 1.00 98.75 522 THR A CA 1
ATOM 3861 C C . THR A 1 522 ? -14.336 4.304 14.790 1.00 98.75 522 THR A C 1
ATOM 3863 O O . THR A 1 522 ? -13.787 4.274 13.693 1.00 98.75 522 THR A O 1
ATOM 3866 N N . VAL A 1 523 ? -14.864 3.221 15.355 1.00 98.75 523 VAL A N 1
ATOM 3867 C CA . VAL A 1 523 ? -14.991 1.940 14.656 1.00 98.75 523 VAL A CA 1
ATOM 3868 C C . VAL A 1 523 ? -16.374 1.867 14.009 1.00 98.75 523 VAL A C 1
ATOM 3870 O O . VAL A 1 523 ? -17.402 1.955 14.686 1.00 98.75 523 VAL A O 1
ATOM 3873 N N . GLN A 1 524 ? -16.415 1.715 12.689 1.00 98.38 524 GLN A N 1
ATOM 3874 C CA . GLN A 1 524 ? -17.631 1.555 11.902 1.00 98.38 524 GLN A CA 1
ATOM 3875 C C . GLN A 1 524 ? -17.885 0.082 11.601 1.00 98.38 524 GLN A C 1
ATOM 3877 O O . GLN A 1 524 ? -17.050 -0.615 11.029 1.00 98.38 524 GLN A O 1
ATOM 3882 N N . LEU A 1 525 ? -19.088 -0.365 11.942 1.00 95.94 525 LEU A N 1
ATOM 3883 C CA . LEU A 1 525 ? -19.567 -1.722 11.758 1.00 95.94 525 LEU A CA 1
ATOM 3884 C C . LEU A 1 525 ? -20.738 -1.653 10.773 1.00 95.94 525 LEU A C 1
ATOM 3886 O O . LEU A 1 525 ? -21.785 -1.077 11.084 1.00 95.94 525 LEU A O 1
ATOM 3890 N N . ASN A 1 526 ? -20.592 -2.222 9.571 1.00 94.38 526 ASN A N 1
ATOM 3891 C CA . ASN A 1 526 ? -21.631 -2.195 8.525 1.00 94.38 526 ASN A CA 1
ATOM 3892 C C . ASN A 1 526 ? -22.780 -3.192 8.801 1.00 94.38 526 ASN A C 1
ATOM 3894 O O . ASN A 1 526 ? -23.223 -3.950 7.940 1.00 94.38 526 ASN A O 1
ATOM 3898 N N . ILE A 1 527 ? -23.250 -3.206 10.044 1.00 95.25 527 ILE A N 1
ATOM 3899 C CA . ILE A 1 527 ? -24.324 -4.041 10.572 1.00 95.25 527 ILE A CA 1
ATOM 3900 C C . ILE A 1 527 ? -25.243 -3.188 11.450 1.00 95.25 527 ILE A C 1
ATOM 3902 O O . ILE A 1 527 ? -24.920 -2.057 11.817 1.00 95.25 527 ILE A O 1
ATOM 3906 N N . ALA A 1 528 ? -26.436 -3.690 11.758 1.00 95.62 528 ALA A N 1
ATOM 3907 C CA . ALA A 1 528 ? -27.295 -3.058 12.756 1.00 95.62 528 ALA A CA 1
ATOM 3908 C C . ALA A 1 528 ? -26.754 -3.340 14.164 1.00 95.62 528 ALA A C 1
ATOM 3910 O O . ALA A 1 528 ? -26.224 -4.423 14.413 1.00 95.62 528 ALA A O 1
ATOM 3911 N N . SER A 1 529 ? -26.961 -2.419 15.103 1.00 95.56 529 SER A N 1
ATOM 3912 C CA . SER A 1 529 ? -26.546 -2.582 16.505 1.00 95.56 529 SER A CA 1
ATOM 3913 C C . SER A 1 529 ? -27.068 -3.863 17.162 1.00 95.56 529 SER A C 1
ATOM 3915 O O . SER A 1 529 ? -26.388 -4.462 17.986 1.00 95.56 529 SER A O 1
ATOM 3917 N N . SER A 1 530 ? -28.241 -4.354 16.750 1.00 93.88 530 SER A N 1
ATOM 3918 C CA . SER A 1 530 ? -28.812 -5.615 17.242 1.00 93.88 530 SER A CA 1
ATOM 3919 C C . SER A 1 530 ? -28.076 -6.881 16.782 1.00 93.88 530 SER A C 1
ATOM 3921 O O . SER A 1 530 ? -28.399 -7.964 17.263 1.00 93.88 530 SER A O 1
ATOM 3923 N N . ALA A 1 531 ? -27.171 -6.771 15.806 1.00 92.94 531 ALA A N 1
ATOM 3924 C CA . ALA A 1 531 ? -26.392 -7.881 15.254 1.00 92.94 531 ALA A CA 1
ATOM 3925 C C . ALA A 1 531 ? -24.984 -7.991 15.866 1.00 92.94 531 ALA A C 1
ATOM 3927 O O . ALA A 1 531 ? -24.210 -8.850 15.452 1.00 92.94 531 ALA A O 1
ATOM 3928 N N . ALA A 1 532 ? -24.659 -7.137 16.839 1.00 94.12 532 ALA A N 1
ATOM 3929 C CA . ALA A 1 532 ? -23.407 -7.182 17.575 1.00 94.12 532 ALA A CA 1
ATOM 3930 C C . ALA A 1 532 ? -23.661 -7.271 19.079 1.00 94.12 532 ALA A C 1
ATOM 3932 O O . ALA A 1 532 ? -24.636 -6.735 19.610 1.00 94.12 532 ALA A O 1
ATOM 3933 N N . GLN A 1 533 ? -22.740 -7.925 19.768 1.00 93.88 533 GLN A N 1
ATOM 3934 C CA . GLN A 1 533 ? -22.607 -7.883 21.216 1.00 93.88 533 GLN A CA 1
ATOM 3935 C C . GLN A 1 533 ? -21.341 -7.093 21.548 1.00 93.88 533 GLN A C 1
ATOM 3937 O O . GLN A 1 533 ? -20.339 -7.221 20.847 1.00 93.88 533 GLN A O 1
ATOM 3942 N N . VAL A 1 534 ? -21.391 -6.262 22.589 1.00 94.31 534 VAL A N 1
ATOM 3943 C CA . VAL A 1 534 ? -20.265 -5.421 23.013 1.00 94.31 534 VAL A CA 1
ATOM 3944 C C . VAL A 1 534 ? -20.083 -5.567 24.519 1.00 94.31 534 VAL A C 1
ATOM 3946 O O . VAL A 1 534 ? -21.030 -5.334 25.271 1.00 94.31 534 VAL A O 1
ATOM 3949 N N . GLU A 1 535 ? -18.879 -5.926 24.957 1.00 93.50 535 GLU A N 1
ATOM 3950 C CA . GLU A 1 535 ? -18.553 -6.161 26.366 1.00 93.50 535 GLU A CA 1
ATOM 3951 C C . GLU A 1 535 ? -17.277 -5.420 26.776 1.00 93.50 535 GLU A C 1
ATOM 3953 O O . GLU A 1 535 ? -16.221 -5.594 26.167 1.00 93.50 535 GLU A O 1
ATOM 3958 N N . LYS A 1 536 ? -17.355 -4.624 27.848 1.00 92.06 536 LYS A N 1
ATOM 3959 C CA . LYS A 1 536 ? -16.182 -3.975 28.443 1.00 92.06 536 LYS A CA 1
ATOM 3960 C C . LYS A 1 536 ? -15.383 -4.977 29.277 1.00 92.06 536 LYS A C 1
ATOM 3962 O O . LYS A 1 536 ? -15.937 -5.628 30.156 1.00 92.06 536 LYS A O 1
ATOM 3967 N N . GLN A 1 537 ? -14.080 -5.037 29.045 1.00 86.81 537 GLN A N 1
ATOM 3968 C CA . GLN A 1 537 ? -13.142 -5.918 29.731 1.00 86.81 537 GLN A CA 1
ATOM 3969 C C . GLN A 1 537 ? -12.522 -5.250 30.969 1.00 86.81 537 GLN A C 1
ATOM 3971 O O . GLN A 1 537 ? -12.552 -4.028 31.142 1.00 86.81 537 GLN A O 1
ATOM 3976 N N . ASN A 1 538 ? -11.915 -6.061 31.842 1.00 85.38 538 ASN A N 1
ATOM 3977 C CA . ASN A 1 538 ? -11.304 -5.603 33.101 1.00 85.38 538 ASN A CA 1
ATOM 3978 C C . ASN A 1 538 ? -10.119 -4.642 32.909 1.00 85.38 538 ASN A C 1
ATOM 3980 O O . ASN A 1 538 ? -9.821 -3.850 33.804 1.00 85.38 538 ASN A O 1
ATOM 3984 N N . ASP A 1 539 ? -9.430 -4.725 31.771 1.00 82.19 539 ASP A N 1
ATOM 3985 C CA . ASP A 1 539 ? -8.324 -3.835 31.400 1.00 82.19 539 ASP A CA 1
ATOM 3986 C C . ASP A 1 539 ? -8.799 -2.505 30.787 1.00 82.19 539 ASP A C 1
ATOM 3988 O O . ASP A 1 539 ? -7.984 -1.624 30.524 1.00 82.19 539 ASP A O 1
ATOM 3992 N N . GLY A 1 540 ? -10.113 -2.335 30.616 1.00 87.25 540 GLY A N 1
ATOM 3993 C CA . GLY A 1 540 ? -10.728 -1.155 30.021 1.00 87.25 540 GLY A CA 1
ATOM 3994 C C . GLY A 1 540 ? -10.952 -1.249 28.512 1.00 87.25 540 GLY A C 1
ATOM 3995 O O . GLY A 1 540 ? -11.629 -0.369 27.985 1.00 87.25 540 GLY A O 1
ATOM 3996 N N . SER A 1 541 ? -10.453 -2.294 27.841 1.00 92.50 541 SER A N 1
ATOM 3997 C CA . SER A 1 541 ? -10.762 -2.562 26.432 1.00 92.50 541 SER A CA 1
ATOM 3998 C C . SER A 1 541 ? -12.227 -2.968 26.243 1.00 92.50 541 SER A C 1
ATOM 4000 O O . SER A 1 541 ? -12.927 -3.318 27.197 1.00 92.50 541 SER A O 1
ATOM 4002 N N . TYR A 1 542 ? -12.704 -2.926 25.004 1.00 95.75 542 TYR A N 1
ATOM 4003 C CA . TYR A 1 542 ? -14.025 -3.417 24.622 1.00 95.75 542 TYR A CA 1
ATOM 4004 C C . TYR A 1 542 ? -13.885 -4.571 23.638 1.00 95.75 542 TYR A C 1
ATOM 4006 O O . TYR A 1 542 ? -13.126 -4.477 22.683 1.00 95.75 542 TYR A O 1
ATOM 4014 N N . VAL A 1 543 ? -14.641 -5.644 23.840 1.00 96.31 543 VAL A N 1
ATOM 4015 C CA . VAL A 1 543 ? -14.765 -6.733 22.869 1.00 96.31 543 VAL A CA 1
ATOM 4016 C C . VAL A 1 543 ? -16.070 -6.553 22.117 1.00 96.31 543 VAL A C 1
ATOM 4018 O O . VAL A 1 543 ? -17.127 -6.407 22.731 1.00 96.31 543 VAL A O 1
ATOM 4021 N N . VAL A 1 544 ? -15.999 -6.581 20.793 1.00 96.69 544 VAL A N 1
ATOM 4022 C CA . VAL A 1 544 ? -17.146 -6.626 19.889 1.00 96.69 544 VAL A CA 1
ATOM 4023 C C . VAL A 1 544 ? -17.216 -8.024 19.288 1.00 96.69 544 VAL A C 1
ATOM 4025 O O . VAL A 1 544 ? -16.220 -8.532 18.785 1.00 96.69 544 VAL A O 1
ATOM 4028 N N . LEU A 1 545 ? -18.392 -8.645 19.321 1.00 95.44 545 LEU A N 1
ATOM 4029 C CA . LEU A 1 545 ? -18.654 -9.947 18.709 1.00 95.44 545 LEU A CA 1
ATOM 4030 C C . LEU A 1 545 ? -19.862 -9.848 17.780 1.00 95.44 545 LEU A C 1
ATOM 4032 O O . LEU A 1 545 ? -20.963 -9.506 18.217 1.00 95.44 545 LEU A O 1
ATOM 4036 N N . ALA A 1 546 ? -19.665 -10.204 16.515 1.00 93.62 546 ALA A N 1
ATOM 4037 C CA . ALA A 1 546 ? -20.712 -10.348 15.515 1.00 93.62 546 ALA A CA 1
ATOM 4038 C C . ALA A 1 546 ? -20.657 -11.744 14.866 1.00 93.62 546 ALA A C 1
ATOM 4040 O O . ALA A 1 546 ? -19.820 -12.591 15.191 1.00 93.62 546 ALA A O 1
ATOM 4041 N N . ASP A 1 547 ? -21.577 -12.014 13.938 1.00 89.38 547 ASP A N 1
ATOM 4042 C CA . ASP A 1 547 ? -21.666 -13.325 13.286 1.00 89.38 547 ASP A CA 1
ATOM 4043 C C . ASP A 1 547 ? -20.394 -13.685 12.498 1.00 89.38 547 ASP A C 1
ATOM 4045 O O . ASP A 1 547 ? -19.940 -14.831 12.572 1.00 89.38 547 ASP A O 1
ATOM 4049 N N . ASN A 1 548 ? -19.805 -12.718 11.786 1.00 86.06 548 ASN A N 1
ATOM 4050 C CA . ASN A 1 548 ? -18.709 -12.956 10.836 1.00 86.06 548 ASN A CA 1
ATOM 4051 C C . ASN A 1 548 ? -17.360 -12.346 11.242 1.00 86.06 548 ASN A C 1
ATOM 4053 O O . ASN A 1 548 ? -16.368 -12.673 10.608 1.00 86.06 548 ASN A O 1
ATOM 4057 N N . PHE A 1 549 ? -17.320 -11.503 12.272 1.00 94.62 549 PHE A N 1
ATOM 4058 C CA . PHE A 1 549 ? -16.091 -10.885 12.769 1.00 94.62 549 PHE A CA 1
ATOM 4059 C C . PHE A 1 549 ? -16.193 -10.664 14.278 1.00 94.62 549 PHE A C 1
ATOM 4061 O O . PHE A 1 549 ? -17.289 -10.676 14.860 1.00 94.62 549 PHE A O 1
ATOM 4068 N N . ALA A 1 550 ? -15.052 -10.446 14.906 1.00 96.88 550 ALA A N 1
ATOM 4069 C CA . ALA A 1 550 ? -14.955 -9.937 16.257 1.00 96.88 550 ALA A CA 1
ATOM 4070 C C . ALA A 1 550 ? -13.761 -8.987 16.360 1.00 96.88 550 ALA A C 1
ATOM 4072 O O . ALA A 1 550 ? -12.877 -9.008 15.516 1.00 96.88 550 ALA A O 1
ATOM 4073 N N . ALA A 1 551 ? -13.733 -8.151 17.391 1.00 98.00 551 ALA A N 1
ATOM 4074 C CA . ALA A 1 551 ? -12.617 -7.244 17.605 1.00 98.00 551 ALA A CA 1
ATOM 4075 C C . ALA A 1 551 ? -12.405 -6.947 19.085 1.00 98.00 551 ALA A C 1
ATOM 4077 O O . ALA A 1 551 ? -13.365 -6.894 19.858 1.00 98.00 551 ALA A O 1
ATOM 4078 N N . GLN A 1 552 ? -11.158 -6.707 19.469 1.00 97.56 552 GLN A N 1
ATOM 4079 C CA . GLN A 1 552 ? -10.785 -6.092 20.734 1.00 97.56 552 GLN A CA 1
ATOM 4080 C C . GLN A 1 552 ? -10.322 -4.657 20.479 1.00 97.56 552 GLN A C 1
ATOM 4082 O O . GLN A 1 552 ? -9.447 -4.413 19.657 1.00 97.56 552 GLN A O 1
ATOM 4087 N N . LEU A 1 553 ? -10.924 -3.711 21.194 1.00 98.44 553 LEU A N 1
ATOM 4088 C CA . LEU A 1 553 ? -10.789 -2.280 20.952 1.00 98.44 553 LEU A CA 1
ATOM 4089 C C . LEU A 1 553 ? -10.200 -1.574 22.172 1.00 98.44 553 LEU A C 1
ATOM 4091 O O . LEU A 1 553 ? -10.717 -1.698 23.289 1.00 98.44 553 LEU A O 1
ATOM 4095 N N . THR A 1 554 ? -9.169 -0.773 21.943 1.00 97.56 554 THR A N 1
ATOM 4096 C CA . THR A 1 554 ? -8.575 0.169 22.896 1.00 97.56 554 THR A CA 1
ATOM 4097 C C . THR A 1 554 ? -8.486 1.553 22.266 1.00 97.56 554 THR A C 1
ATOM 4099 O O . THR A 1 554 ? -8.355 1.667 21.055 1.00 97.56 554 THR A O 1
ATOM 4102 N N . GLY A 1 555 ? -8.603 2.613 23.072 1.00 95.94 555 GLY A N 1
ATOM 4103 C CA . GLY A 1 555 ? -8.516 3.987 22.554 1.00 95.94 555 GLY A CA 1
ATOM 4104 C C . GLY A 1 555 ? -9.596 4.339 21.522 1.00 95.94 555 GLY A C 1
ATOM 4105 O O . GLY A 1 555 ? -9.329 5.119 20.630 1.00 95.94 555 GLY A O 1
ATOM 4106 N N . VAL A 1 556 ? -10.785 3.722 21.594 1.00 98.25 556 VAL A N 1
ATOM 4107 C CA . VAL A 1 556 ? -11.908 3.994 20.679 1.00 98.25 556 VAL A CA 1
ATOM 4108 C C . VAL A 1 556 ? -13.066 4.612 21.455 1.00 98.25 556 VAL A C 1
ATOM 4110 O O . VAL A 1 556 ? -13.607 3.989 22.372 1.00 98.25 556 VAL A O 1
ATOM 4113 N N . GLU A 1 557 ? -13.502 5.808 21.058 1.00 98.06 557 GLU A N 1
ATOM 4114 C CA . GLU A 1 557 ? -14.616 6.513 21.701 1.00 98.06 557 GLU A CA 1
ATOM 4115 C C . GLU A 1 557 ? -15.978 6.133 21.121 1.00 98.06 557 GLU A C 1
ATOM 4117 O O . GLU A 1 557 ? -16.981 6.201 21.836 1.00 98.06 557 GLU A O 1
ATOM 4122 N N . ASN A 1 558 ? -16.063 5.761 19.839 1.00 98.19 558 ASN A N 1
ATOM 4123 C CA . ASN A 1 558 ? -17.349 5.543 19.171 1.00 98.19 558 ASN A CA 1
ATOM 4124 C C . ASN A 1 558 ? -17.417 4.220 18.400 1.00 98.19 558 ASN A C 1
ATOM 4126 O O . ASN A 1 558 ? -16.556 3.903 17.586 1.00 98.19 558 ASN A O 1
ATOM 4130 N N . LEU A 1 559 ? -18.528 3.502 18.578 1.00 98.19 559 LEU A N 1
ATOM 4131 C CA . LEU A 1 559 ? -18.974 2.434 17.685 1.00 98.19 559 LEU A CA 1
ATOM 4132 C C . LEU A 1 559 ? -20.113 2.944 16.812 1.00 98.19 559 LEU A C 1
ATOM 4134 O O . LEU A 1 559 ? -21.188 3.283 17.314 1.00 98.19 559 LEU A O 1
ATOM 4138 N N . GLN A 1 560 ? -19.904 2.984 15.503 1.00 98.38 560 GLN A N 1
ATOM 4139 C CA . GLN A 1 560 ? -20.917 3.390 14.540 1.00 98.38 560 GLN A CA 1
ATOM 4140 C C . GLN A 1 560 ? -21.511 2.169 13.840 1.00 98.38 560 GLN A C 1
ATOM 4142 O O . GLN A 1 560 ? -20.854 1.509 13.046 1.00 98.38 560 GLN A O 1
ATOM 4147 N N . PHE A 1 561 ? -22.789 1.917 14.096 1.00 97.75 561 PHE A N 1
ATOM 4148 C CA . PHE A 1 561 ? -23.606 0.940 13.389 1.00 97.75 561 PHE A CA 1
ATOM 4149 C C . PHE A 1 561 ? -24.397 1.621 12.265 1.00 97.75 561 PHE A C 1
ATOM 4151 O O . PHE A 1 561 ? -24.518 2.847 12.205 1.00 97.75 561 PHE A O 1
ATOM 4158 N N . THR A 1 562 ? -25.012 0.826 11.392 1.00 97.38 562 THR A N 1
ATOM 4159 C CA . THR A 1 562 ? -25.879 1.337 10.309 1.00 97.38 562 THR A CA 1
ATOM 4160 C C . THR A 1 562 ? -27.136 2.066 10.807 1.00 97.38 562 THR A C 1
ATOM 4162 O O . THR A 1 562 ? -27.717 2.863 10.068 1.00 97.38 562 THR A O 1
ATOM 4165 N N . ASP A 1 563 ? -27.571 1.808 12.045 1.00 97.25 563 ASP A N 1
ATOM 4166 C CA . ASP A 1 563 ? -28.802 2.332 12.649 1.00 97.25 563 ASP A CA 1
ATOM 4167 C C . ASP A 1 563 ? -28.574 3.297 13.826 1.00 97.25 563 ASP A C 1
ATOM 4169 O O . ASP A 1 563 ? -29.482 4.060 14.167 1.00 97.25 563 ASP A O 1
ATOM 4173 N N . THR A 1 564 ? -27.391 3.293 14.447 1.00 96.88 564 THR A N 1
ATOM 4174 C CA . THR A 1 564 ? -27.066 4.140 15.605 1.00 96.88 564 THR A CA 1
ATOM 4175 C C . THR A 1 564 ? -25.558 4.290 15.808 1.00 96.88 564 THR A C 1
ATOM 4177 O O . THR A 1 564 ? -24.774 3.473 15.339 1.00 96.88 564 THR A O 1
ATOM 4180 N N . THR A 1 565 ? -25.149 5.292 16.584 1.00 96.75 565 THR A N 1
ATOM 4181 C CA . THR A 1 565 ? -23.784 5.412 17.114 1.00 96.75 565 THR A CA 1
ATOM 4182 C C . THR A 1 565 ? -23.825 5.268 18.631 1.00 96.75 565 THR A C 1
ATOM 4184 O O . THR A 1 565 ? -24.659 5.893 19.290 1.00 96.75 565 THR A O 1
ATOM 4187 N N . THR A 1 566 ? -22.935 4.447 19.178 1.00 94.62 566 THR A N 1
ATOM 4188 C CA . THR A 1 566 ? -22.773 4.212 20.614 1.00 94.62 566 THR A CA 1
ATOM 4189 C C . THR A 1 566 ? -21.430 4.770 21.057 1.00 94.62 566 THR A C 1
ATOM 4191 O O . THR A 1 566 ? -20.397 4.380 20.525 1.00 94.62 566 THR A O 1
ATOM 4194 N N . THR A 1 567 ? -21.437 5.657 22.049 1.00 95.31 567 THR A N 1
ATOM 4195 C CA . THR A 1 567 ? -20.208 6.149 22.682 1.00 95.31 567 THR A CA 1
ATOM 4196 C C . THR A 1 567 ? -19.754 5.165 23.758 1.00 95.31 567 THR A C 1
ATOM 4198 O O . THR A 1 567 ? -20.545 4.793 24.631 1.00 95.31 567 THR A O 1
ATOM 4201 N N . LEU A 1 568 ? -18.494 4.749 23.687 1.00 90.19 568 LEU A N 1
ATOM 4202 C CA . LEU A 1 568 ? -17.815 3.924 24.679 1.00 90.19 568 LEU A CA 1
ATOM 4203 C C . LEU A 1 568 ? -17.286 4.827 25.810 1.00 90.19 568 LEU A C 1
ATOM 4205 O O . LEU A 1 568 ? -16.863 5.955 25.563 1.00 90.19 568 LEU A O 1
ATOM 4209 N N . VAL A 1 569 ? -17.390 4.370 27.066 1.00 71.69 569 VAL A N 1
ATOM 4210 C CA . VAL A 1 569 ? -17.069 5.159 28.283 1.00 71.69 569 VAL A CA 1
ATOM 4211 C C . VAL A 1 569 ? -15.860 4.617 29.026 1.00 71.69 569 VAL A C 1
ATOM 4213 O O . VAL A 1 569 ? -15.741 3.371 29.132 1.00 71.69 569 VAL A O 1
#

Organism: NCBI:txid2760088